Protein AF-A0A966JD89-F1 (afdb_monomer)

Radius of gyration: 27.58 Å; Cα contacts (8 Å, |Δi|>4): 794; chains: 1; bounding box: 68×67×70 Å

Foldseek 3Di:
DPPPDDDAPFDDDPPDPDPVVRHDDDDDDDDDDDDWDKDKFKDKDKDFDWDQDPPDGTDTDIDIDIKIKMWGDPDPFKIKIKIAFDDPVPFDDFDDDDDPDPLFDDDTDDGRPRCPVQVVLQDDPLFLADCVLQPTFRMKMWMFGDDPQKGKIWIWTFHQLCPDPVSHWTKIKIKIKIKGDDPDWKIKMWIWIWIDTVPKIKIKIKIKMWDDDPNFKIKIKMKMKMWIDDPNDIFIWIKIKIWIWGRDDFKIKIKMKIAAAQRGDRSNTGNGDHFKIKIKIWIWGKDADDPPDQWRIKIKIKIKMFMAGRVCVVVVHDTQKIKIKIWIWTAGPPGDIDIDIDMDIDHHDDVVVCPPPDDPDPDDDDDDDD

pLDDT: mean 89.53, std 12.14, range [37.16, 98.81]

Sequence (370 aa):
QRNSYQDTWTRTNRGLASFLVQSGRLEGIRDLRRGLVLDLTPVVTTALPGSATATKGWEYTAKPQYGGDVRWGVTPNLTLNATVNPDFSQVEADVGQIPGDVRFALFFPELRPFFVEGNEQIDTPNQLVYTRRIIQPQAAAKATGKVSRFDLGVLSALDNAKYSANGQDSPLFNIARMRRDLGAQNNIGFTVTDRREGANFNTVLNADGRFLLRNIYTTAYQVATSRSRTAGKSTQGDIWELSFDRAGRSYGFRNSIEGVTPSFESRAGFVPRLDYVQPQFNQRYTYFGKRGQRVEQAMFYLSGQGTWAYNDFFAAESPLETRLSLSSSLQLRGGWGLGFTPSLERFAFQPERYTTYAVETPRSATRLDT

Mean predicted aligned error: 9.54 Å

Solvent-accessible surface area (backbone atoms only — not comparable to full-atom values): 20764 Å² total; per-residue (Å²): 136,83,77,93,74,82,87,70,98,44,85,72,67,88,89,51,98,56,68,75,85,50,53,70,84,87,72,88,87,68,92,79,78,82,72,90,48,71,49,76,47,81,43,79,49,74,45,67,59,67,45,83,43,101,87,74,51,72,49,69,53,78,51,76,45,72,28,30,38,38,39,35,50,79,45,102,45,29,38,38,39,37,33,30,40,66,84,62,87,84,44,81,76,79,79,86,76,80,68,93,53,84,90,45,82,84,89,74,83,78,69,50,65,84,63,48,66,58,36,80,40,49,60,48,82,79,33,54,51,31,72,75,66,55,77,55,41,51,30,35,40,34,40,30,36,50,59,91,72,32,39,31,13,38,40,40,34,37,23,42,20,78,79,30,98,80,48,69,40,48,33,36,38,41,38,39,21,44,31,35,67,58,72,95,72,22,37,43,35,39,35,40,35,36,34,36,36,81,91,29,37,31,36,34,44,35,41,37,35,36,42,62,47,94,89,35,36,38,39,36,42,37,42,33,42,19,43,36,32,53,95,86,46,72,44,59,21,39,38,39,36,43,36,45,33,33,71,45,89,47,46,28,37,46,33,37,37,38,37,26,33,74,50,43,59,54,76,46,20,58,68,78,76,62,36,25,30,37,46,34,42,34,42,39,40,38,49,73,43,61,94,88,43,63,48,45,33,39,36,40,37,41,36,38,39,38,33,22,44,42,65,41,54,80,70,69,52,82,58,37,30,39,40,38,36,40,40,35,38,39,35,30,62,91,80,47,74,50,78,48,68,59,72,48,77,48,81,57,84,67,67,79,84,46,73,86,66,76,82,87,70,81,75,72,96,83,75,91,78,135

Structure (mmCIF, N/CA/C/O backbone):
data_AF-A0A966JD89-F1
#
_entry.id   AF-A0A966JD89-F1
#
loop_
_atom_site.group_PDB
_atom_site.id
_atom_site.type_symbol
_atom_site.label_atom_id
_atom_site.label_alt_id
_atom_site.label_comp_id
_atom_site.label_asym_id
_atom_site.label_entity_id
_atom_site.label_seq_id
_atom_site.pdbx_PDB_ins_code
_atom_site.Cartn_x
_atom_site.Cartn_y
_atom_site.Cartn_z
_atom_site.occupancy
_atom_site.B_iso_or_equiv
_atom_site.auth_seq_id
_atom_site.auth_comp_id
_atom_site.auth_asym_id
_atom_site.auth_atom_id
_atom_site.pdbx_PDB_model_num
ATOM 1 N N . GLN A 1 1 ? -28.114 14.106 -21.655 1.00 41.53 1 GLN A N 1
ATOM 2 C CA . GLN A 1 1 ? -29.152 13.950 -20.610 1.00 41.53 1 GLN A CA 1
ATOM 3 C C . GLN A 1 1 ? -29.122 12.511 -20.111 1.00 41.53 1 GLN A C 1
ATOM 5 O O . GLN A 1 1 ? -29.380 11.614 -20.900 1.00 41.53 1 GLN A O 1
ATOM 10 N N . ARG A 1 2 ? -28.746 12.262 -18.849 1.00 41.88 2 ARG A N 1
ATOM 11 C CA . ARG A 1 2 ? -28.948 10.947 -18.215 1.00 41.88 2 ARG A CA 1
ATOM 12 C C . ARG A 1 2 ? -30.321 10.975 -17.551 1.00 41.88 2 ARG A C 1
ATOM 14 O O . ARG A 1 2 ? -30.467 11.588 -16.500 1.00 41.88 2 ARG A O 1
ATOM 21 N N . ASN A 1 3 ? -31.313 10.348 -18.171 1.00 46.97 3 ASN A N 1
ATOM 22 C CA . ASN A 1 3 ? -32.597 10.115 -17.519 1.00 46.97 3 ASN A CA 1
ATOM 23 C C . ASN A 1 3 ? -32.375 9.001 -16.488 1.00 46.97 3 ASN A C 1
ATOM 25 O O . ASN A 1 3 ? -32.040 7.876 -16.845 1.00 46.97 3 ASN A O 1
ATOM 29 N N . SER A 1 4 ? -32.453 9.343 -15.205 1.00 60.44 4 SER A N 1
ATOM 30 C CA . SER A 1 4 ? -32.125 8.492 -14.058 1.00 60.44 4 SER A CA 1
ATOM 31 C C . SER A 1 4 ? -33.232 7.476 -13.755 1.00 60.44 4 SER A C 1
ATOM 33 O O . SER A 1 4 ? -33.818 7.491 -12.673 1.00 60.44 4 SER A O 1
ATOM 35 N N . TYR A 1 5 ? -33.537 6.617 -14.723 1.00 73.38 5 TYR A N 1
ATOM 36 C CA . TYR A 1 5 ? -34.405 5.457 -14.543 1.00 73.38 5 TYR A CA 1
ATOM 37 C C . TYR A 1 5 ? -33.552 4.193 -14.518 1.00 73.38 5 TYR A C 1
ATOM 39 O O . TYR A 1 5 ? -32.569 4.077 -15.250 1.00 73.38 5 TYR A O 1
ATOM 47 N N . GLN A 1 6 ? -33.903 3.272 -13.627 1.00 72.00 6 GLN A N 1
ATOM 48 C CA . GLN A 1 6 ? -33.207 2.007 -13.462 1.00 72.00 6 GLN A CA 1
ATOM 49 C C . GLN A 1 6 ? -34.260 0.907 -13.408 1.00 72.00 6 GLN A C 1
ATOM 51 O O . GLN A 1 6 ? -35.031 0.829 -12.451 1.00 72.00 6 GLN A O 1
ATOM 56 N N . ASP A 1 7 ? -34.292 0.089 -14.453 1.00 81.81 7 ASP A N 1
ATOM 57 C CA . ASP A 1 7 ? -35.238 -1.010 -14.579 1.00 81.81 7 ASP A CA 1
ATOM 58 C C . ASP A 1 7 ? -34.621 -2.303 -14.048 1.00 81.81 7 ASP A C 1
ATOM 60 O O . ASP A 1 7 ? -33.427 -2.570 -14.202 1.00 81.81 7 ASP A O 1
ATOM 64 N N . THR A 1 8 ? -35.449 -3.116 -13.401 1.00 81.94 8 THR A N 1
ATOM 65 C CA . THR A 1 8 ? -35.059 -4.424 -12.877 1.00 81.94 8 THR A CA 1
ATOM 66 C C . THR A 1 8 ? -36.118 -5.453 -13.238 1.00 81.94 8 THR A C 1
ATOM 68 O O . THR A 1 8 ? -37.316 -5.203 -13.123 1.00 81.94 8 THR A O 1
ATOM 71 N N . TRP A 1 9 ? -35.665 -6.627 -13.671 1.00 85.38 9 TRP A N 1
ATOM 72 C CA . TRP A 1 9 ? -36.524 -7.777 -13.951 1.00 85.38 9 TRP A CA 1
ATOM 73 C C . TRP A 1 9 ? -36.839 -8.586 -12.686 1.00 85.38 9 TRP A C 1
ATOM 75 O O . TRP A 1 9 ? -37.742 -9.421 -12.692 1.00 85.38 9 TRP A O 1
ATOM 85 N N . THR A 1 10 ? -36.119 -8.335 -11.586 1.00 86.50 10 THR A N 1
ATOM 86 C CA . THR A 1 10 ? -36.412 -8.919 -10.276 1.00 86.50 10 THR A CA 1
ATOM 87 C C . THR A 1 10 ? -37.057 -7.910 -9.349 1.00 86.50 10 THR A C 1
ATOM 89 O O . THR A 1 10 ? -36.779 -6.711 -9.390 1.00 86.50 10 THR A O 1
ATOM 92 N N . ARG A 1 11 ? -37.923 -8.406 -8.462 1.00 84.44 11 ARG A N 1
ATOM 93 C CA . ARG A 1 11 ? -38.521 -7.578 -7.419 1.00 84.44 11 ARG A CA 1
ATOM 94 C C . ARG A 1 11 ? -37.417 -7.040 -6.512 1.00 84.44 11 ARG A C 1
ATOM 96 O O . ARG A 1 11 ? -36.683 -7.816 -5.908 1.00 84.44 11 ARG A O 1
ATOM 103 N N . THR A 1 12 ? -37.347 -5.723 -6.364 1.00 83.75 12 THR A N 1
ATOM 104 C CA . THR A 1 12 ? -36.358 -5.075 -5.500 1.00 83.75 12 THR A CA 1
ATOM 105 C C . THR A 1 12 ? -37.030 -4.240 -4.420 1.00 83.75 12 THR A C 1
ATOM 107 O O . THR A 1 12 ? -37.971 -3.490 -4.680 1.00 83.75 12 THR A O 1
ATOM 110 N N . ASN A 1 13 ? -36.539 -4.359 -3.189 1.00 82.81 13 ASN A N 1
ATOM 111 C CA . ASN A 1 13 ? -36.943 -3.532 -2.064 1.00 82.81 13 ASN A CA 1
ATOM 112 C C . ASN A 1 13 ? -36.001 -2.327 -1.940 1.00 82.81 13 ASN A C 1
ATOM 114 O O . ASN A 1 13 ? -34.815 -2.473 -1.636 1.00 82.81 13 ASN A O 1
ATOM 118 N N . ARG A 1 14 ? -36.557 -1.125 -2.124 1.00 78.19 14 ARG A N 1
ATOM 119 C CA . ARG A 1 14 ? -35.832 0.151 -2.011 1.00 78.19 14 ARG A CA 1
ATOM 120 C C . ARG A 1 14 ? -35.384 0.482 -0.579 1.00 78.19 14 ARG A C 1
ATOM 122 O O . ARG A 1 14 ? -34.554 1.364 -0.410 1.00 78.19 14 ARG A O 1
ATOM 129 N N . GLY A 1 15 ? -35.928 -0.196 0.436 1.00 77.00 15 GLY A N 1
ATOM 130 C CA . GLY A 1 15 ? -35.561 -0.019 1.846 1.00 77.00 15 GLY A CA 1
ATOM 131 C C . GLY A 1 15 ? -34.336 -0.823 2.299 1.00 77.00 15 GLY A C 1
ATOM 132 O O . GLY A 1 15 ? -33.911 -0.682 3.443 1.00 77.00 15 GLY A O 1
ATOM 133 N N . LEU A 1 16 ? -33.769 -1.675 1.437 1.00 72.00 16 LEU A N 1
ATOM 134 C CA . LEU A 1 16 ? -32.537 -2.414 1.716 1.00 72.00 16 LEU A CA 1
ATOM 135 C C . LEU A 1 16 ? -31.319 -1.647 1.190 1.00 72.00 16 LEU A C 1
ATOM 137 O O . LEU A 1 16 ? -31.337 -1.106 0.090 1.00 72.00 16 LEU A O 1
ATOM 141 N N . ALA A 1 17 ? -30.232 -1.651 1.965 1.00 72.38 17 ALA A N 1
ATOM 142 C CA . ALA A 1 17 ? -29.032 -0.861 1.677 1.00 72.38 17 ALA A CA 1
ATOM 143 C C . ALA A 1 17 ? -28.242 -1.320 0.435 1.00 72.38 17 ALA A C 1
ATOM 145 O O . ALA A 1 17 ? -27.404 -0.573 -0.061 1.00 72.38 17 ALA A O 1
ATOM 146 N N . SER A 1 18 ? -28.479 -2.537 -0.069 1.00 76.88 18 SER A N 1
ATOM 147 C CA . SER A 1 18 ? -27.778 -3.073 -1.239 1.00 76.88 18 SER A CA 1
ATOM 148 C C . SER A 1 18 ? -28.750 -3.626 -2.275 1.00 76.88 18 SER A C 1
ATOM 150 O O . SER A 1 18 ? -29.519 -4.552 -2.007 1.00 76.88 18 SER A O 1
ATOM 152 N N . PHE A 1 19 ? -28.676 -3.072 -3.484 1.00 76.88 19 PHE A N 1
ATOM 153 C CA . PHE A 1 19 ? -29.370 -3.577 -4.669 1.00 76.88 19 PHE A CA 1
ATOM 154 C C . PHE A 1 19 ? -28.677 -4.823 -5.245 1.00 76.88 19 PHE A C 1
ATOM 156 O O . PHE A 1 19 ? -29.343 -5.714 -5.768 1.00 76.88 19 PHE A O 1
ATOM 163 N N . LEU A 1 20 ? -27.352 -4.941 -5.079 1.00 81.19 20 LEU A N 1
ATOM 164 C CA . LEU A 1 20 ? -26.570 -6.059 -5.617 1.00 81.19 20 LEU A CA 1
ATOM 165 C C . LEU A 1 20 ? -26.980 -7.403 -4.992 1.00 81.19 20 LEU A C 1
ATOM 167 O O . LEU A 1 20 ? -27.117 -8.400 -5.688 1.00 81.19 20 LEU A O 1
ATOM 171 N N . VAL A 1 21 ? -27.264 -7.419 -3.687 1.00 80.44 21 VAL A N 1
ATOM 172 C CA . VAL A 1 21 ? -27.709 -8.635 -2.973 1.00 80.44 21 VAL A CA 1
ATOM 173 C C . VAL A 1 21 ? -29.113 -9.082 -3.411 1.00 80.44 21 VAL A C 1
ATOM 175 O O . VAL A 1 21 ? -29.474 -10.241 -3.250 1.00 80.44 21 VAL A O 1
ATOM 178 N N . GLN A 1 22 ? -29.901 -8.171 -3.987 1.00 85.38 22 GLN A N 1
ATOM 179 C CA . GLN A 1 22 ? -31.262 -8.422 -4.475 1.00 85.38 22 GLN A CA 1
ATOM 180 C C . GLN A 1 22 ? -31.310 -8.689 -5.989 1.00 85.38 22 GLN A C 1
ATOM 182 O O . GLN A 1 22 ? -32.391 -8.769 -6.579 1.00 85.38 22 GLN A O 1
ATOM 187 N N . SER A 1 23 ? -30.145 -8.784 -6.631 1.00 87.25 23 SER A N 1
ATOM 188 C CA . SER A 1 23 ? -30.049 -9.032 -8.066 1.00 87.25 23 SER A CA 1
ATOM 189 C C . SER A 1 23 ? -30.538 -10.440 -8.401 1.00 87.25 23 SER A C 1
ATOM 191 O O . SER A 1 23 ? -30.272 -11.396 -7.674 1.00 87.25 23 SER A O 1
ATOM 193 N N . GLY A 1 24 ? -31.258 -10.573 -9.515 1.00 86.00 24 GLY A N 1
ATOM 194 C CA . GLY A 1 24 ? -31.664 -11.877 -10.027 1.00 86.00 24 GLY A CA 1
ATOM 195 C C . GLY A 1 24 ? -30.481 -12.720 -10.461 1.00 86.00 24 GLY A C 1
ATOM 196 O O . GLY A 1 24 ? -29.533 -12.213 -11.063 1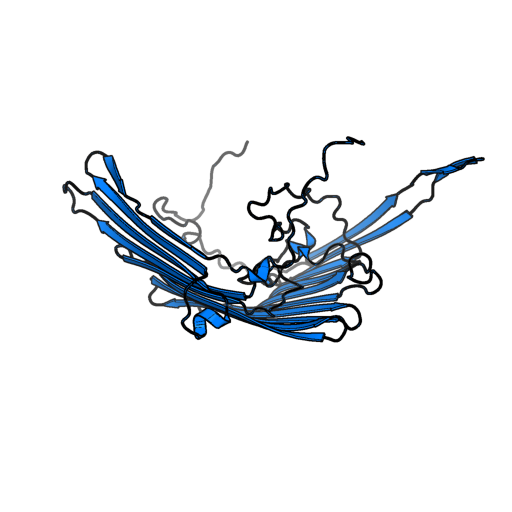.00 86.00 24 GLY A O 1
ATOM 197 N N . ARG A 1 25 ? -30.554 -14.025 -10.202 1.00 85.81 25 ARG A N 1
ATOM 198 C CA . ARG A 1 25 ? -29.587 -14.976 -10.741 1.00 85.81 25 ARG A CA 1
ATOM 199 C C . ARG A 1 25 ? -30.031 -15.388 -12.138 1.00 85.81 25 ARG A C 1
ATOM 201 O O . ARG A 1 25 ? -31.085 -15.992 -12.304 1.00 85.81 25 ARG A O 1
ATOM 208 N N . LEU A 1 26 ? -29.227 -15.042 -13.135 1.00 86.94 26 LEU A N 1
ATOM 209 C CA . LEU A 1 26 ? -29.417 -15.515 -14.498 1.00 86.94 26 LEU A CA 1
ATOM 210 C C . LEU A 1 26 ? -28.780 -16.903 -14.614 1.00 86.94 26 LEU A C 1
ATOM 212 O O . LEU A 1 26 ? -27.559 -17.045 -14.561 1.00 86.94 26 LEU A O 1
ATOM 216 N N . GLU A 1 27 ? -29.618 -17.929 -14.698 1.00 89.06 27 GLU A N 1
ATOM 217 C CA . GLU A 1 27 ? -29.206 -19.328 -14.826 1.00 89.06 27 GLU A CA 1
ATOM 218 C C . GLU A 1 27 ? -29.562 -19.860 -16.220 1.00 89.06 27 GLU A C 1
ATOM 220 O O . GLU A 1 27 ? -30.360 -19.270 -16.943 1.00 89.06 27 GLU A O 1
ATOM 225 N N . GLY A 1 28 ? -28.963 -20.982 -16.621 1.00 87.75 28 GLY A N 1
ATOM 226 C CA . GLY A 1 28 ? -29.314 -21.646 -17.881 1.00 87.75 28 GLY A CA 1
ATOM 227 C C . GLY A 1 28 ? -28.638 -21.088 -19.136 1.00 87.75 28 GLY A C 1
ATOM 228 O O . GLY A 1 28 ? -28.858 -21.637 -20.211 1.00 87.75 28 GLY A O 1
ATOM 229 N N . ILE A 1 29 ? -27.764 -20.081 -19.021 1.00 87.31 29 ILE A N 1
ATOM 230 C CA . ILE A 1 29 ? -26.897 -19.693 -20.139 1.00 87.31 29 ILE A CA 1
ATOM 231 C C . ILE A 1 29 ? -25.847 -20.792 -20.347 1.00 87.31 29 ILE A C 1
ATOM 233 O O . ILE A 1 29 ? -24.996 -21.028 -19.487 1.00 87.31 29 ILE A O 1
ATOM 237 N N . ARG A 1 30 ? -25.929 -21.479 -21.485 1.00 87.19 30 ARG A N 1
ATOM 238 C CA . ARG A 1 30 ? -25.036 -22.571 -21.892 1.00 87.19 30 ARG A CA 1
ATOM 239 C C . ARG A 1 30 ? -24.446 -22.257 -23.264 1.00 87.19 30 ARG A C 1
ATOM 241 O O . ARG A 1 30 ? -24.885 -21.323 -23.926 1.00 87.19 30 ARG A O 1
ATOM 248 N N . ASP A 1 31 ? -23.416 -23.003 -23.651 1.00 87.06 31 ASP A N 1
ATOM 249 C CA . ASP A 1 31 ? -22.799 -22.939 -24.984 1.00 87.06 31 ASP A CA 1
ATOM 250 C C . ASP A 1 31 ? -22.221 -21.571 -25.392 1.00 87.06 31 ASP A C 1
ATOM 252 O O . ASP A 1 31 ? -21.999 -21.300 -26.574 1.00 87.06 31 ASP A O 1
ATOM 256 N N . LEU A 1 32 ? -21.897 -20.715 -24.415 1.00 82.50 32 LEU A N 1
ATOM 257 C CA . LEU A 1 32 ? -21.136 -19.494 -24.664 1.00 82.50 32 LEU A CA 1
ATOM 258 C C . LEU A 1 32 ? -19.736 -19.857 -25.153 1.00 82.50 32 LEU A C 1
ATOM 260 O O . LEU A 1 32 ? -18.891 -20.340 -24.395 1.00 82.50 32 LEU A O 1
ATOM 264 N N . ARG A 1 33 ? -19.473 -19.589 -26.428 1.00 82.44 33 ARG A N 1
ATOM 265 C CA . ARG A 1 33 ? -18.136 -19.718 -26.997 1.00 82.44 33 ARG A CA 1
ATOM 266 C C . ARG A 1 33 ? -17.370 -18.438 -26.734 1.00 82.44 33 ARG A C 1
ATOM 268 O O . ARG A 1 33 ? -17.727 -17.369 -27.222 1.00 82.44 33 ARG A O 1
ATOM 275 N N . ARG A 1 34 ? -16.301 -18.555 -25.958 1.00 79.88 34 ARG A N 1
ATOM 276 C CA . ARG A 1 34 ? -15.377 -17.450 -25.749 1.00 79.88 34 ARG A CA 1
ATOM 277 C C . ARG A 1 34 ? -14.603 -17.177 -27.039 1.00 79.88 34 ARG A C 1
ATOM 279 O O . ARG A 1 34 ? -13.932 -18.069 -27.548 1.00 79.88 34 ARG A O 1
ATOM 286 N N . GLY A 1 35 ? -14.692 -15.946 -27.534 1.00 85.00 35 GLY A N 1
ATOM 287 C CA . GLY A 1 35 ? -13.827 -15.449 -28.602 1.00 85.00 35 GLY A CA 1
ATOM 288 C C . GLY A 1 35 ? -12.423 -15.100 -28.102 1.00 85.00 35 GLY A C 1
ATOM 289 O O . GLY A 1 35 ? -12.167 -15.048 -26.895 1.00 85.00 35 GLY A O 1
ATOM 290 N N . LEU A 1 36 ? -11.513 -14.839 -29.040 1.00 90.38 36 LEU A N 1
ATOM 291 C CA . LEU A 1 36 ? -10.218 -14.233 -28.741 1.00 90.38 36 LEU A CA 1
ATOM 292 C C . LEU A 1 36 ? -10.442 -12.811 -28.206 1.00 90.38 36 LEU A C 1
ATOM 294 O O . LEU A 1 36 ? -11.095 -12.005 -28.862 1.00 90.38 36 LEU A O 1
ATOM 298 N N . VAL A 1 37 ? -9.898 -12.517 -27.025 1.00 94.31 37 VAL A N 1
ATOM 299 C CA . VAL A 1 37 ? -9.864 -11.163 -26.454 1.00 94.31 37 VAL A CA 1
ATOM 300 C C . VAL A 1 37 ? -8.421 -10.687 -26.534 1.00 94.31 37 VAL A C 1
ATOM 302 O O . VAL A 1 37 ? -7.632 -10.996 -25.643 1.00 94.31 37 VAL A O 1
ATOM 305 N N . LEU A 1 38 ? -8.064 -10.034 -27.637 1.00 96.38 38 LEU A N 1
ATOM 306 C CA . LEU A 1 38 ? -6.716 -9.549 -27.914 1.00 96.38 38 LEU A CA 1
ATOM 307 C C . LEU A 1 38 ? -6.802 -8.141 -28.500 1.00 96.38 38 LEU A C 1
ATOM 309 O O . LEU A 1 38 ? -7.340 -7.977 -29.594 1.00 96.38 38 LEU A O 1
ATOM 313 N N . ASP A 1 39 ? -6.217 -7.177 -27.800 1.00 95.44 39 ASP A N 1
ATOM 314 C CA . ASP A 1 39 ? -6.036 -5.812 -28.276 1.00 95.44 39 ASP A CA 1
ATOM 315 C C . ASP A 1 39 ? -4.542 -5.596 -28.561 1.00 95.44 39 ASP A C 1
ATOM 317 O O . ASP A 1 39 ? -3.686 -5.926 -27.735 1.00 95.44 39 ASP A O 1
ATOM 321 N N . LEU A 1 40 ? -4.229 -5.063 -29.742 1.00 95.81 40 LEU A N 1
ATOM 322 C CA . LEU A 1 40 ? -2.878 -4.688 -30.158 1.00 95.81 40 LEU A CA 1
ATOM 323 C C . LEU A 1 40 ? -2.890 -3.211 -30.548 1.00 95.81 40 LEU A C 1
ATOM 325 O O . LEU A 1 40 ? -3.607 -2.824 -31.472 1.00 95.81 40 LEU A O 1
ATOM 329 N N . THR A 1 41 ? -2.065 -2.414 -29.881 1.00 94.44 41 THR A N 1
ATOM 330 C CA . THR A 1 41 ? -2.027 -0.958 -30.040 1.00 94.44 41 THR A CA 1
ATOM 331 C C . THR A 1 41 ? -0.609 -0.522 -30.402 1.00 94.44 41 THR A C 1
ATOM 333 O O . THR A 1 41 ? 0.183 -0.233 -29.508 1.00 94.44 41 THR A O 1
ATOM 336 N N . PRO A 1 42 ? -0.225 -0.512 -31.691 1.00 94.31 42 PRO A N 1
ATOM 337 C CA . PRO A 1 42 ? 1.083 -0.014 -32.107 1.00 94.31 42 PRO A CA 1
ATOM 338 C C . PRO A 1 42 ? 1.138 1.517 -32.020 1.00 94.31 42 PRO A C 1
ATOM 340 O O . PRO A 1 42 ? 0.167 2.200 -32.345 1.00 94.31 42 PRO A O 1
ATOM 343 N N . VAL A 1 43 ? 2.294 2.059 -31.638 1.00 90.62 43 VAL A N 1
ATOM 344 C CA . VAL A 1 43 ? 2.524 3.504 -31.511 1.00 90.62 43 VAL A CA 1
ATOM 345 C C . VAL A 1 43 ? 3.786 3.898 -32.270 1.00 90.62 43 VAL A C 1
ATOM 347 O O . VAL A 1 43 ? 4.843 3.282 -32.129 1.00 90.62 43 VAL A O 1
ATOM 350 N N . VAL A 1 44 ? 3.679 4.955 -33.074 1.00 93.00 44 VAL A N 1
ATOM 351 C CA . VAL A 1 44 ? 4.816 5.588 -33.745 1.00 93.00 44 VAL A CA 1
ATOM 352 C C . VAL A 1 44 ? 4.739 7.084 -33.493 1.00 93.00 44 VAL A C 1
ATOM 354 O O . VAL A 1 44 ? 3.791 7.741 -33.921 1.00 93.00 44 VAL A O 1
ATOM 357 N N . THR A 1 45 ? 5.755 7.622 -32.831 1.00 88.81 45 THR A N 1
ATOM 358 C CA . THR A 1 45 ? 5.866 9.051 -32.527 1.00 88.81 45 THR A CA 1
ATOM 359 C C . THR A 1 45 ? 7.108 9.590 -33.210 1.00 88.81 45 THR A C 1
ATOM 361 O O . THR A 1 45 ? 8.164 8.975 -33.155 1.00 88.81 45 THR A O 1
ATOM 364 N N . THR A 1 46 ? 7.020 10.740 -33.870 1.00 90.44 46 THR A N 1
ATOM 365 C CA . THR A 1 46 ? 8.181 11.369 -34.508 1.00 90.44 46 THR A CA 1
ATOM 366 C C . THR A 1 46 ? 8.289 12.822 -34.082 1.00 90.44 46 THR A C 1
ATOM 368 O O . THR A 1 46 ? 7.290 13.535 -34.020 1.00 90.44 46 THR A O 1
ATOM 371 N N . ALA A 1 47 ? 9.508 13.257 -33.780 1.00 87.69 47 ALA A N 1
ATOM 372 C CA . ALA A 1 47 ? 9.824 14.648 -33.499 1.00 87.69 47 ALA A CA 1
ATOM 373 C C . ALA A 1 47 ? 10.855 15.156 -34.511 1.00 87.69 47 ALA A C 1
ATOM 375 O O . ALA A 1 47 ? 11.782 14.431 -34.878 1.00 87.69 47 ALA A O 1
ATOM 376 N N . LEU A 1 48 ? 10.708 16.418 -34.920 1.00 90.50 48 LEU A N 1
ATOM 377 C CA . LEU A 1 48 ? 11.637 17.147 -35.788 1.00 90.50 48 LEU A CA 1
ATOM 378 C C . LEU A 1 48 ? 12.207 18.359 -35.028 1.00 90.50 48 LEU A C 1
ATOM 380 O O . LEU A 1 48 ? 11.846 19.495 -35.337 1.00 90.50 48 LEU A O 1
ATOM 384 N N . PRO A 1 49 ? 13.040 18.154 -33.987 1.00 84.38 49 PRO A N 1
ATOM 385 C CA . PRO A 1 49 ? 13.719 19.253 -33.313 1.00 84.38 49 PRO A CA 1
ATOM 386 C C . PRO A 1 49 ? 14.584 20.026 -34.311 1.00 84.38 49 PRO A C 1
ATOM 388 O O . PRO A 1 49 ? 15.406 19.437 -35.015 1.00 84.38 49 PRO A O 1
ATOM 391 N N . GLY A 1 50 ? 14.375 21.340 -34.354 1.00 88.06 50 GLY A N 1
ATOM 392 C CA . GLY A 1 50 ? 15.207 22.274 -35.098 1.00 88.06 50 GLY A CA 1
ATOM 393 C C . GLY A 1 50 ? 16.276 22.882 -34.194 1.00 88.06 50 GLY A C 1
ATOM 394 O O . GLY A 1 50 ? 15.958 23.322 -33.089 1.00 88.06 50 GLY A O 1
ATOM 395 N N . SER A 1 51 ? 17.518 22.956 -34.661 1.00 86.81 51 SER A N 1
ATOM 396 C CA . SER A 1 51 ? 18.579 23.758 -34.039 1.00 86.81 51 SER A CA 1
ATOM 397 C C . SER A 1 51 ? 19.100 24.796 -35.023 1.00 86.81 51 SER A C 1
ATOM 399 O O . SER A 1 51 ? 19.346 24.478 -36.184 1.00 86.81 51 SER A O 1
ATOM 401 N N . ALA A 1 52 ? 19.270 26.038 -34.573 1.00 85.06 52 ALA A N 1
ATOM 402 C CA . ALA A 1 52 ? 19.877 27.078 -35.393 1.00 85.06 52 ALA A CA 1
ATOM 403 C C . ALA A 1 52 ? 21.386 26.830 -35.533 1.00 85.06 52 ALA A C 1
ATOM 405 O O . ALA A 1 52 ? 22.092 26.667 -34.537 1.00 85.06 52 ALA A O 1
ATOM 406 N N . THR A 1 53 ? 21.881 26.845 -36.765 1.00 82.31 53 THR A N 1
ATOM 407 C CA . THR A 1 53 ? 23.296 26.658 -37.090 1.00 82.31 53 THR A CA 1
ATOM 408 C C . THR A 1 53 ? 23.875 27.978 -37.588 1.00 82.31 53 THR A C 1
ATOM 410 O O . THR A 1 53 ? 23.262 28.659 -38.411 1.00 82.31 53 THR A O 1
ATOM 413 N N . ALA A 1 54 ? 25.084 28.326 -37.134 1.00 78.56 54 ALA A N 1
ATOM 414 C CA . ALA A 1 54 ? 25.724 29.624 -37.385 1.00 78.56 54 ALA A CA 1
ATOM 415 C C . ALA A 1 54 ? 25.886 29.998 -38.875 1.00 78.56 54 ALA A C 1
ATOM 417 O O . ALA A 1 54 ? 26.077 31.165 -39.197 1.00 78.56 54 ALA A O 1
ATOM 418 N N . THR A 1 55 ? 25.820 29.022 -39.786 1.00 77.56 55 THR A N 1
ATOM 419 C CA . THR A 1 55 ? 26.122 29.198 -41.216 1.00 77.56 55 THR A CA 1
ATOM 420 C C . THR A 1 55 ? 25.047 28.683 -42.178 1.00 77.56 55 THR A C 1
ATOM 422 O O . THR A 1 55 ? 25.161 28.939 -43.374 1.00 77.56 55 THR A O 1
ATOM 425 N N . LYS A 1 56 ? 24.016 27.957 -41.713 1.00 69.31 56 LYS A N 1
ATOM 426 C CA . LYS A 1 56 ? 23.078 27.223 -42.597 1.00 69.31 56 LYS A CA 1
ATOM 427 C C . LYS A 1 56 ? 21.581 27.344 -42.254 1.00 69.31 56 LYS A C 1
ATOM 429 O O . LYS A 1 56 ? 20.775 26.647 -42.861 1.00 69.31 56 LYS A O 1
ATOM 434 N N . GLY A 1 57 ? 21.178 28.231 -41.342 1.00 84.62 57 GLY A N 1
ATOM 435 C CA . GLY A 1 57 ? 19.770 28.351 -40.927 1.00 84.62 57 GLY A CA 1
ATOM 436 C C . GLY A 1 57 ? 19.374 27.297 -39.883 1.00 84.62 57 GLY A C 1
ATOM 437 O O . GLY A 1 57 ? 20.192 26.962 -39.032 1.00 84.62 57 GLY A O 1
ATOM 438 N N . TRP A 1 58 ? 18.130 26.804 -39.912 1.00 86.38 58 TRP A N 1
ATOM 439 C CA . TRP A 1 58 ? 17.639 25.759 -38.997 1.00 86.38 58 TRP A CA 1
ATOM 440 C C . TRP A 1 58 ? 17.934 24.354 -39.541 1.00 86.38 58 TRP A C 1
ATOM 442 O O . TRP A 1 58 ? 17.533 24.022 -40.655 1.00 86.38 58 TRP A O 1
ATOM 452 N N . GLU A 1 59 ? 18.594 23.515 -38.744 1.00 86.88 59 GLU A N 1
ATOM 453 C CA . GLU A 1 59 ? 18.817 22.095 -39.022 1.00 86.88 59 GLU A CA 1
ATOM 454 C C . GLU A 1 59 ? 17.790 21.247 -38.269 1.00 86.88 59 GLU A C 1
ATOM 456 O O . GLU A 1 59 ? 17.667 21.358 -37.050 1.00 86.88 59 GLU A O 1
ATOM 461 N N . TYR A 1 60 ? 17.053 20.399 -38.989 1.00 87.19 60 TYR A N 1
ATOM 462 C CA . TYR A 1 60 ? 16.038 19.516 -38.415 1.00 87.19 60 TYR A CA 1
ATOM 463 C C . TYR A 1 60 ? 16.520 18.068 -38.454 1.00 87.19 60 TYR A C 1
ATOM 465 O O . TYR A 1 60 ? 16.814 17.540 -39.525 1.00 87.19 60 TYR A O 1
ATOM 473 N N . THR A 1 61 ? 16.557 17.400 -37.300 1.00 86.44 61 THR A N 1
ATOM 474 C CA . THR A 1 61 ? 16.889 15.966 -37.218 1.00 86.44 61 THR A CA 1
ATOM 475 C C . THR A 1 61 ? 15.675 15.174 -36.756 1.00 86.44 61 THR A C 1
ATOM 477 O O . THR A 1 61 ? 15.233 15.341 -35.622 1.00 86.44 61 THR A O 1
ATOM 480 N N . ALA A 1 62 ? 15.154 14.282 -37.601 1.00 88.00 62 ALA A N 1
ATOM 481 C CA . ALA A 1 62 ? 14.051 13.401 -37.226 1.00 88.00 62 ALA A CA 1
ATOM 482 C C . ALA A 1 62 ? 14.482 12.384 -36.158 1.00 88.00 62 ALA A C 1
ATOM 484 O O . ALA A 1 62 ? 15.513 11.724 -36.296 1.00 88.00 62 ALA A O 1
ATOM 485 N N . LYS A 1 63 ? 13.668 12.224 -35.112 1.00 87.88 63 LYS A N 1
ATOM 486 C CA . LYS A 1 63 ? 13.848 11.205 -34.066 1.00 87.88 63 LYS A CA 1
ATOM 487 C C . LYS A 1 63 ? 12.574 10.362 -33.935 1.00 87.88 63 LYS A C 1
ATOM 489 O O . LYS A 1 63 ? 11.770 10.637 -33.043 1.00 87.88 63 LYS A O 1
ATOM 494 N N . PRO A 1 64 ? 12.345 9.383 -34.832 1.00 89.25 64 PRO A N 1
ATOM 495 C CA . PRO A 1 64 ? 11.211 8.481 -34.708 1.00 89.25 64 PRO A CA 1
ATOM 496 C C . PRO A 1 64 ? 11.386 7.560 -33.494 1.00 89.25 64 PRO A C 1
ATOM 498 O O . PRO A 1 64 ? 12.479 7.074 -33.203 1.00 89.25 64 PRO A O 1
ATOM 501 N N . GLN A 1 65 ? 10.287 7.322 -32.796 1.00 89.38 65 GLN A N 1
ATOM 502 C CA . GLN A 1 65 ? 10.149 6.445 -31.648 1.00 89.38 65 GLN A CA 1
ATOM 503 C C . GLN A 1 65 ? 9.040 5.444 -31.947 1.00 89.38 65 GLN A C 1
ATOM 505 O O . GLN A 1 65 ? 7.990 5.803 -32.481 1.00 89.38 65 GLN A O 1
ATOM 510 N N . TYR A 1 66 ? 9.288 4.190 -31.589 1.00 93.31 66 TYR A N 1
ATOM 511 C CA . TYR A 1 66 ? 8.355 3.091 -31.781 1.00 93.31 66 TYR A CA 1
ATOM 512 C C . TYR A 1 66 ? 8.011 2.499 -30.426 1.00 93.31 66 TYR A C 1
ATOM 514 O O . TYR A 1 66 ? 8.894 2.309 -29.579 1.00 93.31 66 TYR A O 1
ATOM 522 N N . GLY A 1 67 ? 6.742 2.177 -30.257 1.00 93.69 67 GLY A N 1
ATOM 523 C CA . GLY A 1 67 ? 6.232 1.496 -29.088 1.00 93.69 67 GLY A CA 1
ATOM 524 C C . GLY A 1 67 ? 4.965 0.733 -29.417 1.00 93.69 67 GLY A C 1
ATOM 525 O O . GLY A 1 67 ? 4.532 0.645 -30.571 1.00 93.69 67 GLY A O 1
ATOM 526 N N . GLY A 1 68 ? 4.367 0.170 -28.387 1.00 94.25 68 GLY A N 1
ATOM 527 C CA . GLY A 1 68 ? 3.052 -0.416 -28.501 1.00 94.25 68 GLY A CA 1
ATOM 528 C C . GLY A 1 68 ? 2.689 -1.280 -27.317 1.00 94.25 68 GLY A C 1
ATOM 529 O O . GLY A 1 68 ? 3.545 -1.722 -26.547 1.00 94.25 68 GLY A O 1
ATOM 530 N N . ASP A 1 69 ? 1.396 -1.532 -27.226 1.00 94.62 69 ASP A N 1
ATOM 531 C CA . ASP A 1 69 ? 0.776 -2.273 -26.146 1.00 94.62 69 ASP A CA 1
ATOM 532 C C . ASP A 1 69 ? 0.065 -3.513 -26.685 1.00 94.62 69 ASP A C 1
ATOM 534 O O . ASP A 1 69 ? -0.488 -3.530 -27.788 1.00 94.62 69 ASP A O 1
ATOM 538 N N . VAL A 1 70 ? 0.068 -4.562 -25.876 1.00 96.25 70 VAL A N 1
ATOM 539 C CA . VAL A 1 70 ? -0.680 -5.793 -26.100 1.00 96.25 70 VAL A CA 1
ATOM 540 C C . VAL A 1 70 ? -1.495 -6.072 -24.854 1.00 96.25 70 VAL A C 1
ATOM 542 O O . VAL A 1 70 ? -0.941 -6.152 -23.757 1.00 96.25 70 VAL A O 1
ATOM 545 N N . ARG A 1 71 ? -2.790 -6.308 -25.031 1.00 96.12 71 ARG A N 1
ATOM 546 C CA . ARG A 1 71 ? -3.673 -6.831 -23.991 1.00 96.12 71 ARG A CA 1
ATOM 547 C C . ARG A 1 71 ? -4.290 -8.125 -24.466 1.00 96.12 71 ARG A C 1
ATOM 549 O O . ARG A 1 71 ? -4.984 -8.161 -25.473 1.00 96.12 71 ARG A O 1
ATOM 556 N N . TRP A 1 72 ? -4.082 -9.192 -23.715 1.00 96.81 72 TRP A N 1
ATOM 557 C CA . TRP A 1 72 ? -4.618 -10.506 -24.013 1.00 96.81 72 TRP A CA 1
ATOM 558 C C . TRP A 1 72 ? -5.380 -11.048 -22.811 1.00 96.81 72 TRP A C 1
ATOM 560 O O . TRP A 1 72 ? -4.800 -11.426 -21.792 1.00 96.81 72 TRP A O 1
ATOM 570 N N . GLY A 1 73 ? -6.701 -11.149 -22.936 1.00 95.69 73 GLY A N 1
ATOM 571 C CA . GLY A 1 73 ? -7.486 -11.964 -22.022 1.00 95.69 73 GLY A CA 1
ATOM 572 C C . GLY A 1 73 ? -7.129 -13.427 -22.266 1.00 95.69 73 GLY A C 1
ATOM 573 O O . GLY A 1 73 ? -7.572 -14.015 -23.253 1.00 95.69 73 GLY A O 1
ATOM 574 N N . VAL A 1 74 ? -6.369 -14.057 -21.374 1.00 93.94 74 VAL A N 1
ATOM 575 C CA . VAL A 1 74 ? -6.019 -15.486 -21.473 1.00 93.94 74 VAL A CA 1
ATOM 576 C C . VAL A 1 74 ? -7.176 -16.352 -20.998 1.00 93.94 74 VAL A C 1
ATOM 578 O O . VAL A 1 74 ? -7.516 -17.338 -21.648 1.00 93.94 74 VAL A O 1
ATOM 581 N N . THR A 1 75 ? -7.853 -15.942 -19.924 1.00 92.69 75 THR A N 1
ATOM 582 C CA . THR A 1 75 ? -9.120 -16.530 -19.450 1.00 92.69 75 THR A CA 1
ATOM 583 C C . THR A 1 75 ? -10.121 -15.409 -19.134 1.00 92.69 75 THR A C 1
ATOM 585 O O . THR A 1 75 ? -9.718 -14.248 -19.107 1.00 92.69 75 THR A O 1
ATOM 588 N N . PRO A 1 76 ? -11.415 -15.690 -18.877 1.00 89.00 76 PRO A N 1
ATOM 589 C CA . PRO A 1 76 ? -12.367 -14.654 -18.452 1.00 89.00 76 PRO A CA 1
ATOM 590 C C . PRO A 1 76 ? -11.933 -13.874 -17.205 1.00 89.00 76 PRO A C 1
ATOM 592 O O . PRO A 1 76 ? -12.387 -12.757 -17.000 1.00 89.00 76 PRO A O 1
ATOM 595 N N . ASN A 1 77 ? -11.059 -14.469 -16.389 1.00 92.44 77 ASN A N 1
ATOM 596 C CA . ASN A 1 77 ? -10.594 -13.901 -15.133 1.00 92.44 77 ASN A CA 1
ATOM 597 C C . ASN A 1 77 ? -9.075 -13.693 -15.108 1.00 92.44 77 ASN A C 1
ATOM 599 O O . ASN A 1 77 ? -8.551 -13.469 -14.029 1.00 92.44 77 ASN A O 1
ATOM 603 N N . LEU A 1 78 ? -8.357 -13.822 -16.230 1.00 95.12 78 LEU A N 1
ATOM 604 C CA . LEU A 1 78 ? -6.900 -13.652 -16.286 1.00 95.12 78 LEU A CA 1
ATOM 605 C C . LEU A 1 78 ? -6.523 -12.862 -17.534 1.00 95.12 78 LEU A C 1
ATOM 607 O O . LEU A 1 78 ? -6.784 -13.323 -18.650 1.00 95.12 78 LEU A O 1
ATOM 611 N N . THR A 1 79 ? -5.846 -11.741 -17.327 1.00 96.56 79 THR A N 1
ATOM 612 C CA . THR A 1 79 ? -5.389 -10.842 -18.385 1.00 96.56 79 THR A CA 1
ATOM 613 C C . THR A 1 79 ? -3.872 -10.737 -18.354 1.00 96.56 79 THR A C 1
ATOM 615 O O . THR A 1 79 ? -3.266 -10.595 -17.291 1.00 96.56 79 THR A O 1
ATOM 618 N N . LEU A 1 80 ? -3.260 -10.807 -19.532 1.00 97.19 80 LEU A N 1
ATOM 619 C CA . LEU A 1 80 ? -1.865 -10.466 -19.765 1.00 97.19 80 LEU A CA 1
ATOM 620 C C . LEU A 1 80 ? -1.807 -9.114 -20.470 1.00 97.19 80 LEU A C 1
ATOM 622 O O . LEU A 1 80 ? -2.476 -8.919 -21.478 1.00 97.19 80 LEU A O 1
ATOM 626 N N . ASN A 1 81 ? -0.995 -8.205 -19.955 1.00 97.12 81 ASN A N 1
ATOM 627 C CA . ASN A 1 81 ? -0.709 -6.912 -20.554 1.00 97.12 81 ASN A CA 1
ATOM 628 C C . ASN A 1 81 ? 0.796 -6.813 -20.794 1.00 97.12 81 ASN A C 1
ATOM 630 O O . ASN A 1 81 ? 1.579 -7.150 -19.910 1.00 97.12 81 ASN A O 1
ATOM 634 N N . ALA A 1 82 ? 1.220 -6.346 -21.956 1.00 97.38 82 ALA A N 1
ATOM 635 C CA . ALA A 1 82 ? 2.619 -6.077 -22.253 1.00 97.38 82 ALA A CA 1
ATOM 636 C C . ALA A 1 82 ? 2.740 -4.744 -22.984 1.00 97.38 82 ALA A C 1
ATOM 638 O O . ALA A 1 82 ? 1.838 -4.358 -23.719 1.00 97.38 82 ALA A O 1
ATOM 639 N N . THR A 1 83 ? 3.844 -4.047 -22.774 1.00 96.25 83 THR A N 1
ATOM 640 C CA . THR A 1 83 ? 4.127 -2.764 -23.405 1.00 96.25 83 THR A CA 1
ATOM 641 C C . THR A 1 83 ? 5.608 -2.640 -23.715 1.00 96.25 83 THR A C 1
ATOM 643 O O . THR A 1 83 ? 6.454 -3.148 -22.972 1.00 96.25 83 THR A O 1
ATOM 646 N N . VAL A 1 84 ? 5.922 -1.962 -24.810 1.00 96.31 84 VAL A N 1
ATOM 647 C CA . VAL A 1 84 ? 7.268 -1.526 -25.180 1.00 96.31 84 VAL A CA 1
ATOM 648 C C . VAL A 1 84 ? 7.192 -0.037 -25.479 1.00 96.31 84 VAL A C 1
ATOM 650 O O . VAL A 1 84 ? 6.378 0.374 -26.300 1.00 96.31 84 VAL A O 1
ATOM 653 N N . ASN A 1 85 ? 8.039 0.759 -24.825 1.00 93.31 85 ASN A N 1
ATOM 654 C CA . ASN A 1 85 ? 8.050 2.223 -24.898 1.00 93.31 85 ASN A CA 1
ATOM 655 C C . ASN A 1 85 ? 6.632 2.838 -24.848 1.00 93.31 85 ASN A C 1
ATOM 657 O O . ASN A 1 85 ? 6.231 3.502 -25.808 1.00 93.31 85 ASN A O 1
ATOM 661 N N . PRO A 1 86 ? 5.862 2.609 -23.767 1.00 88.75 86 PRO A N 1
ATOM 662 C CA . PRO A 1 86 ? 4.523 3.171 -23.624 1.00 88.75 86 PRO A CA 1
ATOM 663 C C . PRO A 1 86 ? 4.532 4.696 -23.745 1.00 88.75 86 PRO A C 1
ATOM 665 O O . PRO A 1 86 ? 5.407 5.380 -23.203 1.00 88.75 86 PRO A O 1
ATOM 668 N N . ASP A 1 87 ? 3.510 5.227 -24.410 1.00 81.88 87 ASP A N 1
ATOM 669 C CA . ASP A 1 87 ? 3.272 6.663 -24.487 1.00 81.88 87 ASP A CA 1
ATOM 670 C C . ASP A 1 87 ? 2.466 7.136 -23.267 1.00 81.88 87 ASP A C 1
ATOM 672 O O . ASP A 1 87 ? 1.292 6.806 -23.104 1.00 81.88 87 ASP A O 1
ATOM 676 N N . PHE A 1 88 ? 3.098 7.929 -22.399 1.00 75.81 88 PHE A N 1
ATOM 677 C CA . PHE A 1 88 ? 2.435 8.564 -21.253 1.00 75.81 88 PHE A CA 1
ATOM 678 C C . PHE A 1 88 ? 2.078 10.031 -21.494 1.00 75.81 88 PHE A C 1
ATOM 680 O O . PHE A 1 88 ? 1.630 10.699 -20.565 1.00 75.81 88 PHE A O 1
ATOM 687 N N . SER A 1 89 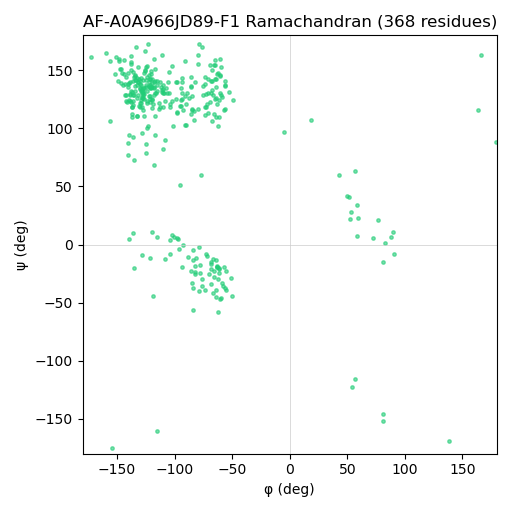? 2.256 10.551 -22.712 1.00 71.12 89 SER A N 1
ATOM 688 C CA . SER A 1 89 ? 1.945 11.952 -23.034 1.00 71.12 89 SER A CA 1
ATOM 689 C C . SER A 1 89 ? 0.459 12.298 -22.887 1.00 71.12 89 SER A C 1
ATOM 691 O O . SER A 1 89 ? 0.107 13.464 -22.744 1.00 71.12 89 SER A O 1
ATOM 693 N N . GLN A 1 90 ? -0.406 11.283 -22.892 1.00 66.75 90 GLN A N 1
ATOM 694 C CA . GLN A 1 90 ? -1.861 11.415 -22.794 1.00 66.75 90 GLN A CA 1
ATOM 695 C C . GLN A 1 90 ? -2.386 11.332 -21.355 1.00 66.75 90 GLN A C 1
ATOM 697 O O . GLN A 1 90 ? -3.594 11.394 -21.131 1.00 66.75 90 GLN A O 1
ATOM 702 N N . VAL A 1 91 ? -1.498 11.144 -20.378 1.00 77.12 91 VAL A N 1
ATOM 703 C CA . VAL A 1 91 ? -1.870 11.043 -18.967 1.00 77.12 91 VAL A CA 1
ATOM 704 C C . VAL A 1 91 ? -1.951 12.445 -18.377 1.00 77.12 91 VAL A C 1
ATOM 706 O O . VAL A 1 91 ? -1.098 13.289 -18.646 1.00 77.12 91 VAL A O 1
ATOM 709 N N . GLU A 1 92 ? -2.994 12.697 -17.586 1.00 73.75 92 GLU A N 1
ATOM 710 C CA . GLU A 1 92 ? -3.162 13.973 -16.894 1.00 73.75 92 GLU A CA 1
ATOM 711 C C . GLU A 1 92 ? -1.933 14.271 -16.026 1.00 73.75 92 GLU A C 1
ATOM 713 O O . GLU A 1 92 ? -1.392 13.384 -15.358 1.00 73.75 92 GLU A O 1
ATOM 718 N N . ALA A 1 93 ? -1.478 15.524 -16.061 1.00 72.31 93 ALA A N 1
ATOM 719 C CA . ALA A 1 93 ? -0.387 15.965 -15.210 1.00 72.31 93 ALA A CA 1
ATOM 720 C C . ALA A 1 93 ? -0.784 15.841 -13.736 1.00 72.31 93 ALA A C 1
ATOM 722 O O . ALA A 1 93 ? -1.941 16.039 -13.363 1.00 72.31 93 ALA A O 1
ATOM 723 N N . ASP A 1 94 ? 0.195 15.553 -12.884 1.00 73.62 94 ASP A N 1
ATOM 724 C CA . ASP A 1 94 ? -0.058 15.475 -11.454 1.00 73.62 94 ASP A CA 1
ATOM 725 C C . ASP A 1 94 ? -0.573 16.805 -10.916 1.00 73.62 94 ASP A C 1
ATOM 727 O O . ASP A 1 94 ? 0.029 17.861 -11.124 1.00 73.62 94 ASP A O 1
ATOM 731 N N . VAL A 1 95 ? -1.673 16.745 -10.166 1.00 69.56 95 VAL A N 1
ATOM 732 C CA . VAL A 1 95 ? -2.139 17.897 -9.399 1.00 69.56 95 VAL A CA 1
ATOM 733 C C . VAL A 1 95 ? -1.062 18.231 -8.372 1.00 69.56 95 VAL A C 1
ATOM 735 O O . VAL A 1 95 ? -0.719 17.395 -7.534 1.00 69.56 95 VAL A O 1
ATOM 738 N N . GLY A 1 96 ? -0.529 19.453 -8.431 1.00 66.50 96 GLY A N 1
ATOM 739 C CA . GLY A 1 96 ? 0.467 19.921 -7.474 1.00 66.50 96 GLY A CA 1
ATOM 740 C C . GLY A 1 96 ? -0.060 19.799 -6.045 1.00 66.50 96 GLY A C 1
ATOM 741 O O . GLY A 1 96 ? -1.048 20.439 -5.687 1.00 66.50 96 GLY A O 1
ATOM 742 N N . GLN A 1 97 ? 0.591 18.973 -5.227 1.00 67.19 97 GLN A N 1
ATOM 743 C CA . GLN A 1 97 ? 0.309 18.907 -3.796 1.00 67.19 97 GLN A CA 1
ATOM 744 C C . GLN A 1 97 ? 1.262 19.850 -3.062 1.00 67.19 97 GLN A C 1
ATOM 746 O O . GLN A 1 97 ? 2.472 19.805 -3.276 1.00 67.19 97 GLN A O 1
ATOM 751 N N . ILE A 1 98 ? 0.721 20.702 -2.191 1.00 66.50 98 ILE A N 1
ATOM 752 C CA . ILE A 1 98 ? 1.523 21.516 -1.273 1.00 66.50 98 ILE A CA 1
ATOM 753 C C . ILE A 1 98 ? 1.851 20.622 -0.069 1.00 66.50 98 ILE A C 1
ATOM 755 O O . ILE A 1 98 ? 0.918 20.215 0.630 1.00 66.50 98 ILE A O 1
ATOM 759 N N . PRO A 1 99 ? 3.128 20.279 0.189 1.00 59.78 99 PRO A N 1
ATOM 760 C CA . PRO A 1 99 ? 3.467 19.435 1.324 1.00 59.78 99 PRO A CA 1
ATOM 761 C C . PRO A 1 99 ? 3.117 20.153 2.629 1.00 59.78 99 PRO A C 1
ATOM 763 O O . PRO A 1 99 ? 3.593 21.259 2.875 1.00 59.78 99 PRO A O 1
ATOM 766 N N . GLY A 1 100 ? 2.325 19.509 3.488 1.00 56.62 100 GLY A N 1
ATOM 767 C CA . GLY A 1 100 ? 2.187 19.938 4.885 1.00 56.62 100 GLY A CA 1
ATOM 768 C C . GLY A 1 100 ? 3.462 19.680 5.700 1.00 56.62 100 GLY A C 1
ATOM 769 O O . GLY A 1 100 ? 3.725 20.379 6.672 1.00 56.62 100 GLY A O 1
ATOM 770 N N . ASP A 1 101 ? 4.271 18.702 5.274 1.00 58.09 101 ASP A N 1
ATOM 771 C CA . ASP A 1 101 ? 5.589 18.381 5.820 1.00 58.09 101 ASP A CA 1
ATOM 772 C C . ASP A 1 101 ? 6.560 18.113 4.663 1.00 58.09 101 ASP A C 1
ATOM 774 O O . ASP A 1 101 ? 6.420 17.137 3.928 1.00 58.09 101 ASP A O 1
ATOM 778 N N . VAL A 1 102 ? 7.543 18.996 4.490 1.00 62.75 102 VAL A N 1
ATOM 779 C CA . VAL A 1 102 ? 8.532 18.926 3.400 1.00 62.75 102 VAL A CA 1
ATOM 780 C C . VAL A 1 102 ? 9.562 17.804 3.576 1.00 62.75 102 VAL A C 1
ATOM 782 O O . VAL A 1 102 ? 10.348 17.550 2.667 1.00 62.75 102 VAL A O 1
ATOM 785 N N . ARG A 1 103 ? 9.583 17.123 4.731 1.00 63.28 103 ARG A N 1
ATOM 786 C CA . ARG A 1 103 ? 10.530 16.027 5.011 1.00 63.28 103 ARG A CA 1
ATOM 787 C C . ARG A 1 103 ? 10.141 14.718 4.333 1.00 63.28 103 ARG A C 1
ATOM 789 O O . ARG A 1 103 ? 10.976 13.823 4.221 1.00 63.28 103 ARG A O 1
ATOM 796 N N . PHE A 1 104 ? 8.888 14.595 3.903 1.00 69.62 104 PHE A N 1
ATOM 797 C CA . PHE A 1 104 ? 8.372 13.390 3.275 1.00 69.62 104 PHE A CA 1
ATOM 798 C C . PHE A 1 104 ? 8.052 13.650 1.811 1.00 69.62 104 PHE A C 1
ATOM 800 O O . PHE A 1 104 ? 7.520 14.694 1.439 1.00 69.62 104 PHE A O 1
ATOM 807 N N . ALA A 1 105 ? 8.378 12.670 0.970 1.00 68.12 105 ALA A N 1
ATOM 808 C CA . ALA A 1 105 ? 7.962 12.698 -0.420 1.00 68.12 105 ALA A CA 1
ATOM 809 C C . ALA A 1 105 ? 6.426 12.743 -0.515 1.00 68.12 105 ALA A C 1
ATOM 811 O O . ALA A 1 105 ? 5.718 12.239 0.359 1.00 68.12 105 ALA A O 1
ATOM 812 N N . LEU A 1 106 ? 5.919 13.324 -1.599 1.00 76.31 106 LEU A N 1
ATOM 813 C CA . LEU A 1 106 ? 4.491 13.356 -1.895 1.00 76.31 106 LEU A CA 1
ATOM 814 C C . LEU A 1 106 ? 4.055 12.045 -2.556 1.00 76.31 106 LEU A C 1
ATOM 816 O O . LEU A 1 106 ? 4.755 11.498 -3.413 1.00 76.31 106 LEU A O 1
ATOM 820 N N . PHE A 1 107 ? 2.884 11.555 -2.161 1.00 83.31 107 PHE A N 1
ATOM 821 C CA . PHE A 1 107 ? 2.245 10.408 -2.794 1.00 83.31 107 PHE A CA 1
ATOM 822 C C . PHE A 1 107 ? 1.347 10.879 -3.943 1.00 83.31 107 PHE A C 1
ATOM 824 O O . PHE A 1 107 ? 0.494 11.748 -3.750 1.00 83.31 107 PHE A O 1
ATOM 831 N N . PHE A 1 108 ? 1.485 10.260 -5.116 1.00 84.31 108 PHE A N 1
ATOM 832 C CA . PHE A 1 108 ? 0.656 10.538 -6.287 1.00 84.31 108 PHE A CA 1
ATOM 833 C C . PHE A 1 108 ? -0.040 9.257 -6.758 1.00 84.31 108 PHE A C 1
ATOM 835 O O . PHE A 1 108 ? 0.635 8.254 -6.993 1.00 84.31 108 PHE A O 1
ATOM 842 N N . PRO A 1 109 ? -1.373 9.253 -6.936 1.00 86.69 109 PRO A N 1
ATOM 843 C CA . PRO A 1 109 ? -2.076 8.078 -7.446 1.00 86.69 109 PRO A CA 1
ATOM 844 C C . PRO A 1 109 ? -1.574 7.714 -8.848 1.00 86.69 109 PRO A C 1
ATOM 846 O O . PRO A 1 109 ? -1.219 8.588 -9.631 1.00 86.69 109 PRO A O 1
ATOM 849 N N . GLU A 1 110 ? -1.518 6.431 -9.192 1.00 91.56 110 GLU A N 1
ATOM 850 C CA . GLU A 1 110 ? -1.151 6.006 -10.547 1.00 91.56 110 GLU A CA 1
ATOM 851 C C . GLU A 1 110 ? -2.271 6.345 -11.540 1.00 91.56 110 GLU A C 1
ATOM 853 O O . GLU A 1 110 ? -3.429 6.013 -11.295 1.00 91.56 110 GLU A O 1
ATOM 858 N N . LEU A 1 111 ? -1.918 6.992 -12.654 1.00 90.44 111 LEU A N 1
ATOM 859 C CA . LEU A 1 111 ? -2.861 7.399 -13.708 1.00 90.44 111 LEU A CA 1
ATOM 860 C C . LEU A 1 111 ? -2.508 6.807 -15.077 1.00 90.44 111 LEU A C 1
ATOM 862 O O . LEU A 1 111 ? -3.312 6.871 -16.006 1.00 90.44 111 LEU A O 1
ATOM 866 N N . ARG A 1 112 ? -1.319 6.211 -15.225 1.00 90.62 112 ARG A N 1
ATOM 867 C CA . ARG A 1 112 ? -0.875 5.636 -16.496 1.00 90.62 112 ARG A CA 1
ATOM 868 C C . ARG A 1 112 ? -1.664 4.351 -16.780 1.00 90.62 112 ARG A C 1
ATOM 870 O O . ARG A 1 112 ? -1.565 3.416 -15.978 1.00 90.62 112 ARG A O 1
ATOM 877 N N . PRO A 1 113 ? -2.398 4.252 -17.909 1.00 88.31 113 PRO A N 1
ATOM 878 C CA . PRO A 1 113 ? -3.342 3.159 -18.165 1.00 88.31 113 PRO A CA 1
ATOM 879 C C . PRO A 1 113 ? -2.765 1.756 -17.948 1.00 88.31 113 PRO A C 1
ATOM 881 O O . PRO A 1 113 ? -3.377 0.940 -17.256 1.00 88.31 113 PRO A O 1
ATOM 884 N N . PHE A 1 114 ? -1.545 1.508 -18.443 1.00 91.38 114 PHE A N 1
ATOM 885 C CA . PHE A 1 114 ? -0.853 0.226 -18.278 1.00 91.38 114 PHE A CA 1
ATOM 886 C C . PHE A 1 114 ? -0.710 -0.193 -16.809 1.00 91.38 114 PHE A C 1
ATOM 888 O O . PHE A 1 114 ? -0.851 -1.371 -16.485 1.00 91.38 114 PHE A O 1
ATOM 895 N N . PHE A 1 115 ? -0.425 0.741 -15.901 1.00 93.19 115 PHE A N 1
ATOM 896 C CA . PHE A 1 115 ? -0.228 0.435 -14.485 1.00 93.19 115 PHE A CA 1
ATOM 897 C C . PHE A 1 115 ? -1.548 0.392 -13.711 1.00 93.19 115 PHE A C 1
ATOM 899 O O . PHE A 1 115 ? -1.678 -0.451 -12.827 1.00 93.19 115 PHE A O 1
ATOM 906 N N . VAL A 1 116 ? -2.536 1.209 -14.094 1.00 91.44 116 VAL A N 1
ATOM 907 C CA . VAL A 1 116 ? -3.868 1.258 -13.464 1.00 91.44 116 VAL A CA 1
ATOM 908 C C . VAL A 1 116 ? -4.639 -0.052 -13.629 1.00 91.44 116 VAL A C 1
ATOM 910 O O . VAL A 1 116 ? -5.226 -0.538 -12.663 1.00 91.44 116 VAL A O 1
ATOM 913 N N . GLU A 1 117 ? -4.651 -0.642 -14.827 1.00 87.75 117 GLU A N 1
ATOM 914 C CA . GLU A 1 117 ? -5.477 -1.827 -15.092 1.00 87.75 117 GLU A CA 1
ATOM 915 C C . GLU A 1 117 ? -5.013 -3.038 -14.274 1.00 87.75 117 GLU A C 1
ATOM 917 O O . GLU A 1 117 ? -3.952 -3.592 -14.537 1.00 87.75 117 GLU A O 1
ATOM 922 N N . GLY A 1 118 ? -5.798 -3.509 -13.311 1.00 87.44 118 GLY A N 1
ATOM 923 C CA . GLY A 1 118 ? -5.414 -4.652 -12.484 1.00 87.44 118 GLY A CA 1
ATOM 924 C C . GLY A 1 118 ? -4.381 -4.322 -11.397 1.00 87.44 118 GLY A C 1
ATOM 925 O O . GLY A 1 118 ? -3.650 -5.198 -10.927 1.00 87.44 118 GLY A O 1
ATOM 926 N N . ASN A 1 119 ? -4.258 -3.047 -11.017 1.00 91.56 119 ASN A N 1
ATOM 927 C CA . ASN A 1 119 ? -3.417 -2.641 -9.890 1.00 91.56 119 ASN A CA 1
ATOM 928 C C . ASN A 1 119 ? -3.911 -3.253 -8.565 1.00 91.56 119 ASN A C 1
ATOM 930 O O . ASN A 1 119 ? -3.126 -3.575 -7.675 1.00 91.56 119 ASN A O 1
ATOM 934 N N . GLU A 1 120 ? -5.215 -3.492 -8.445 1.00 91.56 120 GLU A N 1
ATOM 935 C CA . GLU A 1 120 ? -5.830 -4.076 -7.257 1.00 91.56 120 GLU A CA 1
ATOM 936 C C . GLU A 1 120 ? -5.360 -5.510 -6.954 1.00 91.56 120 GLU A C 1
ATOM 938 O O . GLU A 1 120 ? -5.498 -5.966 -5.817 1.00 91.56 120 GLU A O 1
ATOM 943 N N . GLN A 1 121 ? -4.794 -6.227 -7.935 1.00 94.44 121 GLN A N 1
ATOM 944 C CA . GLN A 1 121 ? -4.210 -7.556 -7.715 1.00 94.44 121 GLN A CA 1
ATOM 945 C C . GLN A 1 121 ? -2.783 -7.514 -7.162 1.00 94.44 121 GLN A C 1
ATOM 947 O O . GLN A 1 121 ? -2.328 -8.516 -6.609 1.00 94.44 121 GLN A O 1
ATOM 952 N N . ILE A 1 122 ? -2.077 -6.386 -7.286 1.00 95.25 122 ILE A N 1
ATOM 953 C CA . ILE A 1 122 ? -0.709 -6.209 -6.770 1.00 95.25 122 ILE A CA 1
ATOM 954 C C . ILE A 1 122 ? -0.634 -5.277 -5.555 1.00 95.25 122 ILE A C 1
ATOM 956 O O . ILE A 1 122 ? 0.385 -5.287 -4.869 1.00 95.25 122 ILE A O 1
ATOM 960 N N . ASP A 1 123 ? -1.701 -4.535 -5.254 1.00 93.31 123 ASP A N 1
ATOM 961 C CA . ASP A 1 123 ? -1.770 -3.616 -4.116 1.00 93.31 123 ASP A CA 1
ATOM 962 C C . ASP A 1 123 ? -1.583 -4.311 -2.755 1.00 93.31 123 ASP A C 1
ATOM 964 O O . ASP A 1 123 ? -2.025 -5.444 -2.526 1.00 93.31 123 ASP A O 1
ATOM 968 N N . THR A 1 124 ? -0.936 -3.609 -1.829 1.00 95.12 124 THR A N 1
ATOM 969 C CA . THR A 1 124 ? -0.548 -4.106 -0.503 1.00 95.12 124 THR A CA 1
ATOM 970 C C . THR A 1 124 ? -0.816 -3.051 0.564 1.00 95.12 124 THR A C 1
ATOM 972 O O . THR A 1 124 ? -0.620 -1.864 0.282 1.00 95.12 124 THR A O 1
ATOM 975 N N . PRO A 1 125 ? -1.117 -3.443 1.816 1.00 93.69 125 PRO A N 1
ATOM 976 C CA . PRO A 1 125 ? -1.089 -2.481 2.909 1.00 93.69 125 PRO A CA 1
ATOM 977 C C . PRO A 1 125 ? 0.327 -1.889 3.073 1.00 93.69 125 PRO A C 1
ATOM 979 O O . PRO A 1 125 ? 1.306 -2.422 2.534 1.00 93.69 125 PRO A O 1
ATOM 982 N N . ASN A 1 126 ? 0.429 -0.724 3.716 1.00 92.88 126 ASN A N 1
ATOM 983 C CA . ASN A 1 126 ? 1.666 0.067 3.817 1.00 92.88 126 ASN A CA 1
ATOM 984 C C . ASN A 1 126 ? 2.371 0.379 2.474 1.00 92.88 126 ASN A C 1
ATOM 986 O O . ASN A 1 126 ? 3.565 0.665 2.451 1.00 92.88 126 ASN A O 1
ATOM 990 N N . GLN A 1 127 ? 1.645 0.335 1.346 1.00 93.69 127 GLN A N 1
ATOM 991 C CA . GLN A 1 127 ? 2.125 0.766 0.022 1.00 93.69 127 GLN A CA 1
ATOM 992 C C . GLN A 1 127 ? 3.476 0.148 -0.388 1.00 93.69 127 GLN A C 1
ATOM 994 O O . GLN A 1 127 ? 4.338 0.809 -0.973 1.00 93.69 127 GLN A O 1
ATOM 999 N N . LEU A 1 128 ? 3.682 -1.144 -0.111 1.00 96.50 128 LEU A N 1
ATOM 1000 C CA . LEU A 1 128 ? 4.902 -1.856 -0.513 1.00 96.50 128 LEU A CA 1
ATOM 1001 C C . LEU A 1 128 ? 5.041 -2.011 -2.037 1.00 96.50 128 LEU A C 1
ATOM 1003 O O . LEU A 1 128 ? 6.129 -2.328 -2.517 1.00 96.50 128 LEU A O 1
ATOM 1007 N N . VAL A 1 129 ? 3.970 -1.737 -2.784 1.00 96.88 129 VAL A N 1
ATOM 1008 C CA . VAL A 1 129 ? 3.946 -1.603 -4.241 1.00 96.88 129 VAL A CA 1
ATOM 1009 C C . VAL A 1 129 ? 3.497 -0.190 -4.610 1.00 96.88 129 VAL A C 1
ATOM 1011 O O . VAL A 1 129 ? 2.400 0.235 -4.265 1.00 96.88 129 VAL A O 1
ATOM 1014 N N . TYR A 1 130 ? 4.346 0.533 -5.338 1.00 95.69 130 TYR A N 1
ATOM 1015 C CA . TYR A 1 130 ? 4.074 1.873 -5.845 1.00 95.69 130 TYR A CA 1
ATOM 1016 C C . TYR A 1 130 ? 4.628 1.995 -7.266 1.00 95.69 130 TYR A C 1
ATOM 1018 O O . TYR A 1 130 ? 5.804 2.291 -7.479 1.00 95.69 130 TYR A O 1
ATOM 1026 N N . THR A 1 131 ? 3.777 1.755 -8.265 1.00 95.00 131 THR A N 1
ATOM 1027 C CA . THR A 1 131 ? 4.169 1.658 -9.686 1.00 95.00 131 THR A CA 1
ATOM 1028 C C . THR A 1 131 ? 4.785 2.935 -10.248 1.00 95.00 131 THR A C 1
ATOM 1030 O O . THR A 1 131 ? 5.553 2.872 -11.204 1.00 95.00 131 THR A O 1
ATOM 1033 N N . ARG A 1 132 ? 4.553 4.087 -9.612 1.00 92.38 132 ARG A N 1
ATOM 1034 C CA . ARG A 1 132 ? 5.236 5.348 -9.930 1.00 92.38 132 ARG A CA 1
ATOM 1035 C C . ARG A 1 132 ? 6.743 5.337 -9.670 1.00 92.38 132 ARG A C 1
ATOM 1037 O O . ARG A 1 132 ? 7.443 6.223 -10.149 1.00 92.38 132 ARG A O 1
ATOM 1044 N N . ARG A 1 133 ? 7.264 4.334 -8.956 1.00 93.56 133 ARG A N 1
ATOM 1045 C CA . ARG A 1 133 ? 8.710 4.062 -8.886 1.00 93.56 133 ARG A CA 1
ATOM 1046 C C . ARG A 1 133 ? 9.297 3.629 -10.228 1.00 93.56 133 ARG A C 1
ATOM 1048 O O . ARG A 1 133 ? 10.498 3.780 -10.411 1.00 93.56 133 ARG A O 1
ATOM 1055 N N . ILE A 1 134 ? 8.468 3.107 -11.130 1.00 94.94 134 ILE A N 1
ATOM 1056 C CA . ILE A 1 134 ? 8.824 2.790 -12.511 1.00 94.94 134 ILE A CA 1
ATOM 1057 C C . ILE A 1 134 ? 8.511 4.045 -13.326 1.00 94.94 134 ILE A C 1
ATOM 1059 O O . ILE A 1 134 ? 7.340 4.337 -13.574 1.00 94.94 134 ILE A O 1
ATOM 1063 N N . ILE A 1 135 ? 9.526 4.822 -13.690 1.00 92.12 135 ILE A N 1
ATOM 1064 C CA . ILE A 1 135 ? 9.350 6.189 -14.194 1.00 92.12 135 ILE A CA 1
ATOM 1065 C C . ILE A 1 135 ? 9.036 6.175 -15.691 1.00 92.12 135 ILE A C 1
ATOM 1067 O O . ILE A 1 135 ? 7.990 6.678 -16.106 1.00 92.12 135 ILE A O 1
ATOM 1071 N N . GLN A 1 136 ? 9.899 5.558 -16.497 1.00 93.19 136 GLN A N 1
ATOM 1072 C CA . GLN A 1 136 ? 9.738 5.458 -17.945 1.00 93.19 136 GLN A CA 1
ATOM 1073 C C . GLN A 1 136 ? 10.177 4.068 -18.432 1.00 93.19 136 GLN A C 1
ATOM 1075 O O . GLN A 1 136 ? 11.276 3.924 -18.985 1.00 93.19 136 GLN A O 1
ATOM 1080 N N . PRO A 1 137 ? 9.328 3.039 -18.239 1.00 95.19 137 PRO A N 1
ATOM 1081 C CA . PRO A 1 137 ? 9.622 1.691 -18.700 1.00 95.19 137 PRO A CA 1
ATOM 1082 C C . PRO A 1 137 ? 9.974 1.678 -20.190 1.00 95.19 137 PRO A C 1
ATOM 1084 O O . PRO A 1 137 ? 9.250 2.230 -21.014 1.00 95.19 137 PRO A O 1
ATOM 1087 N N . GLN A 1 138 ? 11.075 1.016 -20.533 1.00 95.62 138 GLN A N 1
ATOM 1088 C CA . GLN A 1 138 ? 11.393 0.651 -21.914 1.00 95.62 138 GLN A CA 1
ATOM 1089 C C . GLN A 1 138 ? 10.544 -0.542 -22.353 1.00 95.62 138 GLN A C 1
ATOM 1091 O O . GLN A 1 138 ? 10.112 -0.620 -23.499 1.00 95.62 138 GLN A O 1
ATOM 1096 N N . ALA A 1 139 ? 10.282 -1.463 -21.428 1.00 97.00 139 ALA A N 1
ATOM 1097 C CA . ALA A 1 139 ? 9.357 -2.566 -21.614 1.00 97.00 139 ALA A CA 1
ATOM 1098 C C . ALA A 1 139 ? 8.771 -2.990 -20.267 1.00 97.00 139 ALA A C 1
ATOM 1100 O O . ALA A 1 139 ? 9.454 -2.946 -19.240 1.00 97.00 139 ALA A O 1
ATOM 1101 N N . ALA A 1 140 ? 7.518 -3.430 -20.267 1.00 97.75 140 ALA A N 1
ATOM 1102 C CA . ALA A 1 140 ? 6.900 -4.032 -19.098 1.00 97.75 140 ALA A CA 1
ATOM 1103 C C . ALA A 1 140 ? 5.885 -5.102 -19.496 1.00 97.75 140 ALA A C 1
ATOM 1105 O O . ALA A 1 140 ? 5.260 -5.033 -20.551 1.00 97.75 140 ALA A O 1
ATOM 1106 N N . ALA A 1 141 ? 5.711 -6.091 -18.631 1.00 98.06 141 ALA A N 1
ATOM 1107 C CA . ALA A 1 141 ? 4.723 -7.145 -18.772 1.00 98.06 141 ALA A CA 1
ATOM 1108 C C . ALA A 1 141 ? 4.028 -7.378 -17.433 1.00 98.06 141 ALA A C 1
ATOM 1110 O O . ALA A 1 141 ? 4.655 -7.354 -16.374 1.00 98.06 141 ALA A O 1
ATOM 1111 N N . LYS A 1 142 ? 2.723 -7.616 -17.481 1.00 97.38 142 LYS A N 1
ATOM 1112 C CA . LYS A 1 142 ? 1.869 -7.813 -16.321 1.00 97.38 142 LYS A CA 1
ATOM 1113 C C . LYS A 1 142 ? 0.881 -8.945 -16.568 1.00 97.38 142 LYS A C 1
ATOM 1115 O O . LYS A 1 142 ? 0.321 -9.059 -17.651 1.00 97.38 142 LYS A O 1
ATOM 1120 N N . ALA A 1 143 ? 0.647 -9.757 -15.549 1.00 97.88 143 ALA A N 1
ATOM 1121 C CA . ALA A 1 143 ? -0.358 -10.805 -15.524 1.00 97.88 143 ALA A CA 1
ATOM 1122 C C . ALA A 1 143 ? -1.220 -10.619 -14.279 1.00 97.88 143 ALA A C 1
ATOM 1124 O O . ALA A 1 143 ? -0.702 -10.715 -13.167 1.00 97.88 143 ALA A O 1
ATOM 1125 N N . THR A 1 144 ? -2.510 -10.341 -14.444 1.00 97.75 144 THR A N 1
ATOM 1126 C CA . THR A 1 144 ? -3.413 -10.074 -13.317 1.00 97.75 144 THR A CA 1
ATOM 1127 C C . THR A 1 144 ? -4.727 -10.821 -13.461 1.00 97.75 144 THR A C 1
ATOM 1129 O O . THR A 1 144 ? -5.277 -10.965 -14.557 1.00 97.75 144 THR A O 1
ATOM 1132 N N . GLY A 1 145 ? -5.234 -11.309 -12.331 1.00 96.31 145 GLY A N 1
ATOM 1133 C CA . GLY A 1 145 ? -6.574 -11.860 -12.218 1.00 96.31 145 GLY A CA 1
ATOM 1134 C C . GLY A 1 145 ? -6.660 -13.134 -11.380 1.00 96.31 145 GLY A C 1
ATOM 1135 O O . GLY A 1 145 ? -5.723 -13.529 -10.688 1.00 96.31 145 GLY A O 1
ATOM 1136 N N . LYS A 1 146 ? -7.817 -13.796 -11.432 1.00 95.12 146 LYS A N 1
ATOM 1137 C CA . LYS A 1 146 ? -8.114 -14.988 -10.636 1.00 95.12 146 LYS A CA 1
ATOM 1138 C C . LYS A 1 146 ? -7.829 -16.279 -11.396 1.00 95.12 146 LYS A C 1
ATOM 1140 O O . LYS A 1 146 ? -8.429 -16.563 -12.434 1.00 95.12 146 LYS A O 1
ATOM 1145 N N . VAL A 1 147 ? -6.990 -17.121 -10.799 1.00 93.94 147 VAL A N 1
ATOM 1146 C CA . VAL A 1 147 ? -6.709 -18.489 -11.240 1.00 93.94 147 VAL A CA 1
ATOM 1147 C C . VAL A 1 147 ? -7.163 -19.452 -10.147 1.00 93.94 147 VAL A C 1
ATOM 1149 O O . VAL A 1 147 ? -6.583 -19.525 -9.062 1.00 93.94 147 VAL A O 1
ATOM 1152 N N . SER A 1 148 ? -8.223 -20.217 -10.425 1.00 91.44 148 SER A N 1
ATOM 1153 C CA . SER A 1 148 ? -8.878 -21.078 -9.432 1.00 91.44 148 SER A CA 1
ATOM 1154 C C . SER A 1 148 ? -9.332 -20.268 -8.201 1.00 91.44 148 SER A C 1
ATOM 1156 O O . SER A 1 148 ? -10.193 -19.401 -8.313 1.00 91.44 148 SER A O 1
ATOM 1158 N N . ARG A 1 149 ? -8.766 -20.553 -7.025 1.00 91.69 149 ARG A N 1
ATOM 1159 C CA . ARG A 1 149 ? -9.042 -19.901 -5.734 1.00 91.69 149 ARG A CA 1
ATOM 1160 C C . ARG A 1 149 ? -8.040 -18.804 -5.367 1.00 91.69 149 ARG A C 1
ATOM 1162 O O . ARG A 1 149 ? -8.085 -18.308 -4.243 1.00 91.69 149 ARG A O 1
ATOM 1169 N N . PHE A 1 150 ? -7.114 -18.490 -6.267 1.00 95.31 150 PHE A N 1
ATOM 1170 C CA . PHE A 1 150 ? -6.060 -17.513 -6.037 1.00 95.31 150 PHE A CA 1
ATOM 1171 C C . PHE A 1 150 ? -6.282 -16.293 -6.909 1.00 95.31 150 PHE A C 1
ATOM 1173 O O . PHE A 1 150 ? -6.590 -16.405 -8.092 1.00 95.31 150 PHE A O 1
ATOM 1180 N N . ASP A 1 151 ? -6.117 -15.138 -6.296 1.00 96.56 151 ASP A N 1
ATOM 1181 C CA . ASP A 1 151 ? -5.998 -13.859 -6.961 1.00 96.56 151 ASP A CA 1
ATOM 1182 C C . ASP A 1 151 ? -4.504 -13.572 -7.133 1.00 96.56 151 ASP A C 1
ATOM 1184 O O . ASP A 1 151 ? -3.757 -13.596 -6.149 1.00 96.56 151 ASP A O 1
ATOM 1188 N N . LEU A 1 152 ? -4.056 -13.427 -8.375 1.00 97.38 152 LEU A N 1
ATOM 1189 C CA . LEU A 1 152 ? -2.650 -13.335 -8.742 1.00 97.38 152 LEU A CA 1
ATOM 1190 C C . LEU A 1 152 ? -2.393 -12.015 -9.459 1.00 97.38 152 LEU A C 1
ATOM 1192 O O . LEU A 1 152 ? -3.142 -11.622 -10.353 1.00 97.38 152 LEU A O 1
ATOM 1196 N N . GLY A 1 153 ? -1.289 -11.374 -9.106 1.00 98.00 153 GLY A N 1
ATOM 1197 C CA . GLY A 1 153 ? -0.758 -10.222 -9.816 1.00 98.00 153 GLY A CA 1
ATOM 1198 C C . GLY A 1 153 ? 0.747 -10.369 -9.966 1.00 98.00 153 GLY A C 1
ATOM 1199 O O . GLY A 1 153 ? 1.449 -10.528 -8.974 1.00 98.00 153 GLY A O 1
ATOM 1200 N N . VAL A 1 154 ? 1.255 -10.331 -11.190 1.00 98.38 154 VAL A N 1
ATOM 1201 C CA . VAL A 1 154 ? 2.691 -10.344 -11.493 1.00 98.38 154 VAL A CA 1
ATOM 1202 C C . VAL A 1 154 ? 2.982 -9.182 -12.422 1.00 98.38 154 VAL A C 1
ATOM 1204 O O . VAL A 1 154 ? 2.282 -9.023 -13.412 1.00 98.38 154 VAL A O 1
ATOM 1207 N N . LEU A 1 155 ? 4.004 -8.389 -12.130 1.00 98.50 155 LEU A N 1
ATOM 1208 C CA . LEU A 1 155 ? 4.462 -7.270 -12.947 1.00 98.50 155 LEU A CA 1
ATOM 1209 C C . LEU A 1 155 ? 5.987 -7.325 -13.038 1.00 98.50 155 LEU A C 1
ATOM 1211 O O . LEU A 1 155 ? 6.665 -7.395 -12.017 1.00 98.50 155 LEU A O 1
ATOM 1215 N N . SER A 1 156 ? 6.523 -7.265 -14.251 1.00 98.56 156 SER A N 1
ATOM 1216 C CA . SER A 1 156 ? 7.945 -7.069 -14.514 1.00 98.56 156 SER A CA 1
ATOM 1217 C C . SER A 1 156 ? 8.115 -5.856 -15.418 1.00 98.56 156 SER A C 1
ATOM 1219 O O . SER A 1 156 ? 7.393 -5.724 -16.406 1.00 98.56 156 SER A O 1
ATOM 1221 N N . ALA A 1 157 ? 9.023 -4.950 -15.077 1.00 98.25 157 ALA A N 1
ATOM 1222 C CA . ALA A 1 157 ? 9.261 -3.732 -15.840 1.00 98.25 157 ALA A CA 1
ATOM 1223 C C . ALA A 1 157 ? 10.747 -3.377 -15.852 1.00 98.25 157 ALA A C 1
ATOM 1225 O O . ALA A 1 157 ? 11.374 -3.285 -14.796 1.00 98.25 157 ALA A O 1
ATOM 1226 N N . LEU A 1 158 ? 11.289 -3.153 -17.047 1.00 97.94 158 LEU A N 1
ATOM 1227 C CA . LEU A 1 158 ? 12.632 -2.630 -17.259 1.00 97.94 158 LEU A CA 1
ATOM 1228 C C . LEU A 1 158 ? 12.530 -1.125 -17.504 1.00 97.94 158 LEU A C 1
ATOM 1230 O O . LEU A 1 158 ? 11.954 -0.691 -18.502 1.00 97.94 158 LEU A O 1
ATOM 1234 N N . ASP A 1 159 ? 13.056 -0.341 -16.573 1.00 96.50 159 ASP A N 1
ATOM 1235 C CA . ASP A 1 159 ? 13.028 1.117 -16.597 1.00 96.50 159 ASP A CA 1
ATOM 1236 C C . ASP A 1 159 ? 14.261 1.696 -17.298 1.00 96.50 159 ASP A C 1
ATOM 1238 O O . ASP A 1 159 ? 15.302 1.049 -17.413 1.00 96.50 159 ASP A O 1
ATOM 1242 N N . ASN A 1 160 ? 14.152 2.930 -17.779 1.00 95.12 160 ASN A N 1
ATOM 1243 C CA . ASN A 1 160 ? 15.234 3.588 -18.497 1.00 95.12 160 ASN A CA 1
ATOM 1244 C C . ASN A 1 160 ? 16.422 3.895 -17.564 1.00 95.12 160 ASN A C 1
ATOM 1246 O O . ASN A 1 160 ? 16.252 4.529 -16.520 1.00 95.12 160 ASN A O 1
ATOM 1250 N N . ALA A 1 161 ? 17.636 3.525 -17.986 1.00 94.25 161 ALA A N 1
ATOM 1251 C CA . ALA A 1 161 ? 18.885 3.794 -17.267 1.00 94.25 161 ALA A CA 1
ATOM 1252 C C . ALA A 1 161 ? 19.074 5.261 -16.847 1.00 94.25 161 ALA A C 1
ATOM 1254 O O . ALA A 1 161 ? 19.680 5.524 -15.816 1.00 94.25 161 ALA A O 1
ATOM 1255 N N . LYS A 1 162 ? 18.511 6.236 -17.572 1.00 92.56 162 LYS A N 1
ATOM 1256 C CA . LYS A 1 162 ? 18.617 7.660 -17.201 1.00 92.56 162 LYS A CA 1
ATOM 1257 C C . LYS A 1 162 ? 17.968 8.011 -15.853 1.00 92.56 162 LYS A C 1
ATOM 1259 O O . LYS A 1 162 ? 18.249 9.074 -15.312 1.00 92.56 162 LYS A O 1
ATOM 1264 N N . TYR A 1 163 ? 17.082 7.152 -15.343 1.00 86.88 163 TYR A N 1
ATOM 1265 C CA . TYR A 1 163 ? 16.429 7.292 -14.035 1.00 86.88 163 TYR A CA 1
ATOM 1266 C C . TYR A 1 163 ? 17.042 6.391 -12.958 1.00 86.88 163 TYR A C 1
ATOM 1268 O O . TYR A 1 163 ? 16.506 6.256 -11.856 1.00 86.88 163 TYR A O 1
ATOM 1276 N N . SER A 1 164 ? 18.155 5.744 -13.281 1.00 88.12 164 SER A N 1
ATOM 1277 C CA . SER A 1 164 ? 18.936 4.967 -12.339 1.00 88.12 164 SER A CA 1
ATOM 1278 C C . SER A 1 164 ? 19.821 5.892 -11.490 1.00 88.12 164 SER A C 1
ATOM 1280 O O . SER A 1 164 ? 20.049 7.054 -11.833 1.00 88.12 164 SER A O 1
ATOM 1282 N N . ALA A 1 165 ? 20.329 5.397 -10.363 1.00 82.88 165 ALA A N 1
ATOM 1283 C CA . ALA A 1 165 ? 21.189 6.175 -9.476 1.00 82.88 165 ALA A CA 1
ATOM 1284 C C . ALA A 1 165 ? 22.538 6.529 -10.127 1.00 82.88 165 ALA A C 1
ATOM 1286 O O . ALA A 1 165 ? 23.147 7.534 -9.765 1.00 82.88 165 ALA A O 1
ATOM 1287 N N . ASN A 1 166 ? 23.012 5.705 -11.068 1.00 85.56 166 ASN A N 1
ATOM 1288 C CA . ASN A 1 166 ? 24.267 5.926 -11.792 1.00 85.56 166 ASN A CA 1
ATOM 1289 C C . ASN A 1 166 ? 24.080 6.434 -13.233 1.00 85.56 166 ASN A C 1
ATOM 1291 O O . ASN A 1 166 ? 25.067 6.785 -13.877 1.00 85.56 166 ASN A O 1
ATOM 1295 N N . GLY A 1 167 ? 22.848 6.474 -13.743 1.00 88.31 167 GLY A N 1
ATOM 1296 C CA . GLY A 1 167 ? 22.535 6.858 -15.119 1.00 88.31 167 GLY A CA 1
ATOM 1297 C C . GLY A 1 167 ? 22.930 5.825 -16.186 1.00 88.31 167 GLY A C 1
ATOM 1298 O O . GLY A 1 167 ? 22.847 6.137 -17.372 1.00 88.31 167 GLY A O 1
ATOM 1299 N N . GLN A 1 168 ? 23.405 4.637 -15.793 1.00 90.25 168 GLN A N 1
ATOM 1300 C CA . GLN A 1 168 ? 24.012 3.636 -16.687 1.00 90.25 168 GLN A CA 1
ATOM 1301 C C . GLN A 1 168 ? 23.248 2.309 -16.699 1.00 90.25 168 GLN A C 1
ATOM 1303 O O . GLN A 1 168 ? 22.992 1.746 -17.762 1.00 90.25 168 GLN A O 1
ATOM 1308 N N . ASP A 1 169 ? 22.857 1.810 -15.527 1.00 93.25 169 ASP A N 1
ATOM 1309 C CA . ASP A 1 169 ? 22.167 0.527 -15.398 1.00 93.25 169 ASP A CA 1
ATOM 1310 C C . ASP A 1 169 ? 20.649 0.709 -15.467 1.00 93.25 169 ASP A C 1
ATOM 1312 O O . ASP A 1 169 ? 20.080 1.482 -14.704 1.00 93.25 169 ASP A O 1
ATOM 1316 N N . SER A 1 170 ? 19.969 -0.038 -16.337 1.00 95.94 170 SER A N 1
ATOM 1317 C CA . SER A 1 170 ? 18.500 -0.009 -16.429 1.00 95.94 170 SER A CA 1
ATOM 1318 C C . SER A 1 170 ? 17.866 -0.710 -15.217 1.00 95.94 170 SER A C 1
ATOM 1320 O O . SER A 1 170 ? 18.108 -1.909 -15.031 1.00 95.94 170 SER A O 1
ATOM 1322 N N . PRO A 1 171 ? 17.073 -0.017 -14.373 1.00 97.06 171 PRO A N 1
ATOM 1323 C CA . PRO A 1 171 ? 16.450 -0.645 -13.213 1.00 97.06 171 PRO A CA 1
ATOM 1324 C C . PRO A 1 171 ? 15.403 -1.685 -13.627 1.00 97.06 171 PRO A C 1
ATOM 1326 O O . PRO A 1 171 ? 14.482 -1.383 -14.381 1.00 97.06 171 PRO A O 1
ATOM 1329 N N . LEU A 1 172 ? 15.503 -2.899 -13.092 1.00 97.88 172 LEU A N 1
ATOM 1330 C CA . LEU A 1 172 ? 14.510 -3.956 -13.278 1.00 97.88 172 LEU A CA 1
ATOM 1331 C C . LEU A 1 172 ? 13.639 -4.070 -12.028 1.00 97.88 172 LEU A C 1
ATOM 1333 O O . LEU A 1 172 ? 14.155 -4.309 -10.935 1.00 97.88 172 LEU A O 1
ATOM 1337 N N . PHE A 1 173 ? 12.328 -3.948 -12.203 1.00 98.44 173 PHE A N 1
ATOM 1338 C CA . PHE A 1 173 ? 11.326 -4.160 -11.165 1.00 98.44 173 PHE A CA 1
ATOM 1339 C C . PHE A 1 173 ? 10.599 -5.475 -11.414 1.00 98.44 173 PHE A C 1
ATOM 1341 O O . PHE A 1 173 ? 10.105 -5.703 -12.513 1.00 98.44 173 PHE A O 1
ATOM 1348 N N . ASN A 1 174 ? 10.490 -6.311 -10.388 1.00 98.56 174 ASN A N 1
ATOM 1349 C CA . ASN A 1 174 ? 9.657 -7.506 -10.379 1.00 98.56 174 ASN A CA 1
ATOM 1350 C C . ASN A 1 174 ? 8.758 -7.468 -9.146 1.00 98.56 174 ASN A C 1
ATOM 1352 O O . ASN A 1 174 ? 9.227 -7.323 -8.020 1.00 98.56 174 ASN A O 1
ATOM 1356 N N . ILE A 1 175 ? 7.459 -7.599 -9.357 1.00 98.62 175 ILE A N 1
ATOM 1357 C CA . ILE A 1 175 ? 6.441 -7.625 -8.314 1.00 98.62 175 ILE A CA 1
ATOM 1358 C C . ILE A 1 175 ? 5.606 -8.873 -8.548 1.00 98.62 175 ILE A C 1
ATOM 1360 O O . ILE A 1 175 ? 5.164 -9.126 -9.667 1.00 98.62 175 ILE A O 1
ATOM 1364 N N . ALA A 1 176 ? 5.376 -9.649 -7.499 1.00 98.56 176 ALA A N 1
ATOM 1365 C CA . ALA A 1 176 ? 4.435 -10.754 -7.539 1.00 98.56 176 ALA A CA 1
ATOM 1366 C C . ALA A 1 176 ? 3.622 -10.786 -6.250 1.00 98.56 176 ALA A C 1
ATOM 1368 O O . ALA A 1 176 ? 4.176 -10.725 -5.154 1.00 98.56 176 ALA A O 1
ATOM 1369 N N . ARG A 1 177 ? 2.306 -10.907 -6.386 1.00 98.31 177 ARG A N 1
ATOM 1370 C CA . ARG A 1 177 ? 1.353 -11.022 -5.292 1.00 98.31 177 ARG A CA 1
ATOM 1371 C C . ARG A 1 177 ? 0.425 -12.196 -5.539 1.00 98.31 177 ARG A C 1
ATOM 1373 O O . ARG A 1 177 ? -0.059 -12.416 -6.648 1.00 98.31 177 ARG A O 1
ATOM 1380 N N . MET A 1 178 ? 0.174 -12.939 -4.472 1.00 98.25 178 MET A N 1
ATOM 1381 C CA . MET A 1 178 ? -0.809 -14.006 -4.424 1.00 98.25 178 MET A CA 1
ATOM 1382 C C . MET A 1 178 ? -1.701 -13.785 -3.212 1.00 98.25 178 MET A C 1
ATOM 1384 O O . MET A 1 178 ? -1.218 -13.735 -2.082 1.00 98.25 178 MET A O 1
ATOM 1388 N N . ARG A 1 179 ? -3.010 -13.714 -3.436 1.00 97.81 179 ARG A N 1
ATOM 1389 C CA . ARG A 1 179 ? -4.024 -13.635 -2.387 1.00 97.81 179 ARG A CA 1
ATOM 1390 C C . ARG A 1 179 ? -5.001 -14.794 -2.508 1.00 97.81 179 ARG A C 1
ATOM 1392 O O . ARG A 1 179 ? -5.326 -15.249 -3.602 1.00 97.81 179 ARG A O 1
ATOM 1399 N N . ARG A 1 180 ? -5.493 -15.276 -1.374 1.00 96.69 180 ARG A N 1
ATOM 1400 C CA . ARG A 1 180 ? -6.536 -16.298 -1.306 1.00 96.69 180 ARG A CA 1
ATOM 1401 C C . ARG A 1 180 ? -7.662 -15.838 -0.397 1.00 96.69 180 ARG A C 1
ATOM 1403 O O . ARG A 1 180 ? -7.430 -15.537 0.772 1.00 96.69 180 ARG A O 1
ATOM 1410 N N . ASP A 1 181 ? -8.878 -15.879 -0.926 1.00 94.25 181 ASP A N 1
ATOM 1411 C CA . ASP A 1 181 ? -10.095 -15.691 -0.143 1.00 94.25 181 ASP A CA 1
ATOM 1412 C C . ASP A 1 181 ? -10.371 -16.966 0.685 1.00 94.25 181 ASP A C 1
ATOM 1414 O O . ASP A 1 181 ? -10.360 -18.094 0.175 1.00 94.25 181 ASP A O 1
ATOM 1418 N N . LEU A 1 182 ? -10.582 -16.800 1.991 1.00 93.38 182 LEU A N 1
ATOM 1419 C CA . LEU A 1 182 ? -10.866 -17.856 2.965 1.00 93.38 182 LEU A CA 1
ATOM 1420 C C . LEU A 1 182 ? -12.325 -17.731 3.432 1.00 93.38 182 LEU A C 1
ATOM 1422 O O . LEU A 1 182 ? -12.638 -17.152 4.475 1.00 93.38 182 LEU A O 1
ATOM 1426 N N . GLY A 1 183 ? -13.240 -18.268 2.628 1.00 87.75 183 GLY A N 1
ATOM 1427 C CA . GLY A 1 183 ? -14.674 -18.032 2.796 1.00 87.75 183 GLY A CA 1
ATOM 1428 C C . GLY A 1 183 ? -15.084 -16.688 2.193 1.00 87.75 183 GLY A C 1
ATOM 1429 O O . GLY A 1 183 ? -14.472 -16.226 1.238 1.00 87.75 183 GLY A O 1
ATOM 1430 N N . ALA A 1 184 ? -16.139 -16.068 2.723 1.00 82.44 184 ALA A N 1
ATOM 1431 C CA . ALA A 1 184 ? -16.731 -14.882 2.098 1.00 82.44 184 ALA A CA 1
ATOM 1432 C C . ALA A 1 184 ? -16.066 -13.548 2.489 1.00 82.44 184 ALA A C 1
ATOM 1434 O O . ALA A 1 184 ? -16.239 -12.558 1.785 1.00 82.44 184 ALA A O 1
ATOM 1435 N N . GLN A 1 185 ? -15.378 -13.483 3.636 1.00 86.94 185 GLN A N 1
ATOM 1436 C CA . GLN A 1 185 ? -14.973 -12.205 4.250 1.00 86.94 185 GLN A CA 1
ATOM 1437 C C . GLN A 1 185 ? -13.563 -12.210 4.857 1.00 86.94 185 GLN A C 1
ATOM 1439 O O . GLN A 1 185 ? -13.167 -11.214 5.469 1.00 86.94 185 GLN A O 1
ATOM 1444 N N . ASN A 1 186 ? -12.815 -13.305 4.686 1.00 95.25 186 ASN A N 1
ATOM 1445 C CA . ASN A 1 186 ? -11.441 -13.426 5.162 1.00 95.25 186 ASN A CA 1
ATOM 1446 C C . ASN A 1 186 ? -10.493 -13.618 3.987 1.00 95.25 186 ASN A C 1
ATOM 1448 O O . ASN A 1 186 ? -10.876 -14.220 2.984 1.00 95.25 186 ASN A O 1
ATOM 1452 N N . ASN A 1 187 ? -9.252 -13.173 4.129 1.00 96.25 187 ASN A N 1
ATOM 1453 C CA . ASN A 1 187 ? -8.217 -13.405 3.134 1.00 96.25 187 ASN A CA 1
ATOM 1454 C C . ASN A 1 187 ? -6.825 -13.471 3.764 1.00 96.25 187 ASN A C 1
ATOM 1456 O O . ASN A 1 187 ? -6.603 -13.022 4.889 1.00 96.25 187 ASN A O 1
ATOM 1460 N N . ILE A 1 188 ? -5.909 -14.054 2.999 1.00 97.94 188 ILE A N 1
ATOM 1461 C CA . ILE A 1 188 ? -4.468 -14.030 3.248 1.00 97.94 188 ILE A CA 1
ATOM 1462 C C . ILE A 1 188 ? -3.753 -13.680 1.945 1.00 97.94 188 ILE A C 1
ATOM 1464 O O . ILE A 1 188 ? -4.186 -14.104 0.868 1.00 97.94 188 ILE A O 1
ATOM 1468 N N . GLY A 1 189 ? -2.680 -12.911 2.044 1.00 98.12 189 GLY A N 1
ATOM 1469 C CA . GLY A 1 189 ? -1.896 -12.392 0.935 1.00 98.12 189 GLY A CA 1
ATOM 1470 C C . GLY A 1 189 ? -0.404 -12.553 1.182 1.00 98.12 189 GLY A C 1
ATOM 1471 O O . GLY A 1 189 ? 0.069 -12.441 2.310 1.00 98.12 189 GLY A O 1
ATOM 1472 N N . PHE A 1 190 ? 0.331 -12.811 0.108 1.00 98.62 190 PHE A N 1
ATOM 1473 C CA . PHE A 1 190 ? 1.787 -12.803 0.077 1.00 98.62 190 PHE A CA 1
ATOM 1474 C C . PHE A 1 190 ? 2.243 -11.945 -1.093 1.00 98.62 190 PHE A C 1
ATOM 1476 O O . PHE A 1 190 ? 1.721 -12.099 -2.199 1.00 98.62 190 PHE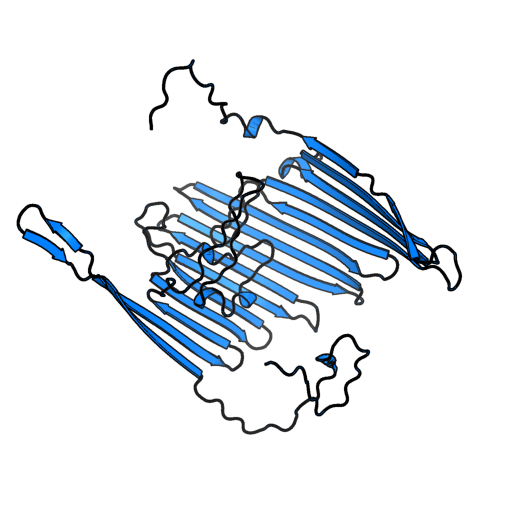 A O 1
ATOM 1483 N N . THR A 1 191 ? 3.217 -11.072 -0.863 1.00 98.81 191 THR A N 1
ATOM 1484 C CA . THR A 1 191 ? 3.825 -10.248 -1.913 1.00 98.81 191 THR A CA 1
ATOM 1485 C C . THR A 1 191 ? 5.337 -10.347 -1.844 1.00 98.81 191 THR A C 1
ATOM 1487 O O . THR A 1 191 ? 5.917 -10.330 -0.761 1.00 98.81 191 THR A O 1
ATOM 1490 N N . VAL A 1 192 ? 5.973 -10.396 -3.006 1.00 98.75 192 VAL A N 1
ATOM 1491 C CA . VAL A 1 192 ? 7.392 -10.104 -3.179 1.00 98.75 192 VAL A CA 1
ATOM 1492 C C . VAL A 1 192 ? 7.537 -8.902 -4.097 1.00 98.75 192 VAL A C 1
ATOM 1494 O O . VAL A 1 192 ? 6.874 -8.816 -5.133 1.00 98.75 192 VAL A O 1
ATOM 1497 N N . THR A 1 193 ? 8.410 -7.979 -3.721 1.00 98.69 193 THR A N 1
ATOM 1498 C CA . THR A 1 193 ? 8.894 -6.929 -4.614 1.00 98.69 193 THR A CA 1
ATOM 1499 C C . THR A 1 193 ? 10.408 -7.024 -4.704 1.00 98.69 193 THR A C 1
ATOM 1501 O O . THR A 1 193 ? 11.078 -7.329 -3.722 1.00 98.69 193 THR A O 1
ATOM 1504 N N . ASP A 1 194 ? 10.954 -6.824 -5.894 1.00 98.44 194 ASP A N 1
ATOM 1505 C CA . ASP A 1 194 ? 12.383 -6.873 -6.178 1.00 98.44 194 ASP A CA 1
ATOM 1506 C C . ASP A 1 194 ? 12.712 -5.740 -7.150 1.00 98.44 194 ASP A C 1
ATOM 1508 O O . ASP A 1 194 ? 12.105 -5.626 -8.214 1.00 98.44 194 ASP A O 1
ATOM 1512 N N . ARG A 1 195 ? 13.660 -4.883 -6.778 1.00 97.62 195 ARG A N 1
ATOM 1513 C CA . ARG A 1 195 ? 14.250 -3.873 -7.661 1.00 97.62 195 ARG A CA 1
ATOM 1514 C C . ARG A 1 195 ? 15.740 -4.141 -7.771 1.00 97.62 195 ARG A C 1
ATOM 1516 O O . ARG A 1 195 ? 16.423 -4.138 -6.747 1.00 97.62 195 ARG A O 1
ATOM 1523 N N . ARG A 1 196 ? 16.263 -4.289 -8.988 1.00 96.62 196 ARG A N 1
ATOM 1524 C CA . ARG A 1 196 ? 17.695 -4.508 -9.265 1.00 96.62 196 ARG A CA 1
ATOM 1525 C C . ARG A 1 196 ? 18.246 -3.467 -10.219 1.00 96.62 196 ARG A C 1
ATOM 1527 O O . ARG A 1 196 ? 17.554 -3.034 -11.130 1.00 96.62 196 ARG A O 1
ATOM 1534 N N . GLU A 1 197 ? 19.493 -3.081 -10.000 1.00 94.38 197 GLU A N 1
ATOM 1535 C CA . GLU A 1 197 ? 20.212 -2.099 -10.810 1.00 94.38 197 GLU A CA 1
ATOM 1536 C C . GLU A 1 197 ? 21.716 -2.346 -10.650 1.00 94.38 197 GLU A C 1
ATOM 1538 O O . GLU A 1 197 ? 22.279 -2.095 -9.579 1.00 94.38 197 GLU A O 1
ATOM 1543 N N . GLY A 1 198 ? 22.358 -2.907 -11.678 1.00 92.19 198 GLY A N 1
ATOM 1544 C CA . GLY A 1 198 ? 23.750 -3.348 -11.593 1.00 92.19 198 GLY A CA 1
ATOM 1545 C C . GLY A 1 198 ? 23.966 -4.300 -10.407 1.00 92.19 198 GLY A C 1
ATOM 1546 O O . GLY A 1 198 ? 23.298 -5.327 -10.272 1.00 92.19 198 GLY A O 1
ATOM 1547 N N . ALA A 1 199 ? 24.879 -3.942 -9.501 1.00 92.50 199 ALA A N 1
ATOM 1548 C CA . ALA A 1 199 ? 25.119 -4.694 -8.266 1.00 92.50 199 ALA A CA 1
ATOM 1549 C C . ALA A 1 199 ? 24.119 -4.378 -7.132 1.00 92.50 199 ALA A C 1
ATOM 1551 O O . ALA A 1 199 ? 24.092 -5.093 -6.123 1.00 92.50 199 ALA A O 1
ATOM 1552 N N . ASN A 1 200 ? 23.310 -3.329 -7.251 1.00 95.44 200 ASN A N 1
ATOM 1553 C CA . ASN A 1 200 ? 22.384 -2.906 -6.207 1.00 95.44 200 ASN A CA 1
ATOM 1554 C C . ASN A 1 200 ? 21.058 -3.664 -6.310 1.00 95.44 200 ASN A C 1
ATOM 1556 O O . ASN A 1 200 ? 20.563 -3.939 -7.404 1.00 95.44 200 ASN A O 1
ATOM 1560 N N . PHE A 1 201 ? 20.457 -3.972 -5.163 1.00 97.00 201 PHE A N 1
ATOM 1561 C CA . PHE A 1 201 ? 19.121 -4.555 -5.121 1.00 97.00 201 PHE A CA 1
ATOM 1562 C C . PHE A 1 201 ? 18.351 -4.129 -3.873 1.00 97.00 201 PHE A C 1
ATOM 1564 O O . PHE A 1 201 ? 18.945 -3.723 -2.875 1.00 97.00 201 PHE A O 1
ATOM 1571 N N . ASN A 1 202 ? 17.032 -4.248 -3.933 1.00 98.19 202 ASN A N 1
ATOM 1572 C CA . ASN A 1 202 ? 16.136 -4.218 -2.785 1.00 98.19 202 ASN A CA 1
ATOM 1573 C C . ASN A 1 202 ? 15.038 -5.253 -3.021 1.00 98.19 202 ASN A C 1
ATOM 1575 O O . ASN A 1 202 ? 14.353 -5.187 -4.039 1.00 98.19 202 ASN A O 1
ATOM 1579 N N . THR A 1 203 ? 14.899 -6.193 -2.094 1.00 98.62 203 THR A N 1
ATOM 1580 C CA . THR A 1 203 ? 13.865 -7.225 -2.122 1.00 98.62 203 THR A CA 1
ATOM 1581 C C . THR A 1 203 ? 13.030 -7.110 -0.853 1.00 98.62 203 THR A C 1
ATOM 1583 O O . THR A 1 203 ? 13.592 -7.127 0.242 1.00 98.62 203 THR A O 1
ATOM 1586 N N . VAL A 1 204 ? 11.708 -7.022 -0.985 1.00 98.81 204 VAL A N 1
ATOM 1587 C CA . VAL A 1 204 ? 10.761 -7.013 0.136 1.00 98.81 204 VAL A CA 1
ATOM 1588 C C . VAL A 1 204 ? 9.879 -8.250 0.051 1.00 98.81 204 VAL A C 1
ATOM 1590 O O . VAL A 1 204 ? 9.306 -8.535 -0.998 1.00 98.81 204 VAL A O 1
ATOM 1593 N N . LEU A 1 205 ? 9.759 -8.976 1.158 1.00 98.81 205 LEU A N 1
ATOM 1594 C CA . LEU A 1 205 ? 8.818 -10.081 1.327 1.00 98.81 205 LEU A CA 1
ATOM 1595 C C . LEU A 1 205 ? 7.744 -9.653 2.313 1.00 98.81 205 LEU A C 1
ATOM 1597 O O . LEU A 1 205 ? 8.074 -9.179 3.393 1.00 98.81 205 LEU A O 1
ATOM 1601 N N . ASN A 1 206 ? 6.481 -9.842 1.955 1.00 98.81 206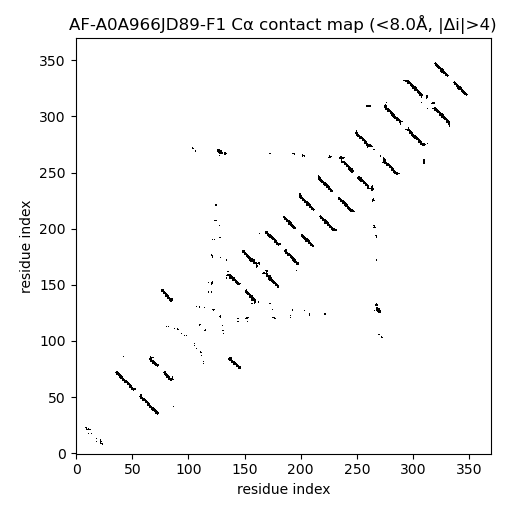 ASN A N 1
ATOM 1602 C CA . ASN A 1 206 ? 5.331 -9.398 2.728 1.00 98.81 206 ASN A CA 1
ATOM 1603 C C . ASN A 1 206 ? 4.303 -10.519 2.880 1.00 98.81 206 ASN A C 1
ATOM 1605 O O . ASN A 1 206 ? 4.005 -11.224 1.912 1.00 98.81 206 ASN A O 1
ATOM 1609 N N . ALA A 1 207 ? 3.717 -10.617 4.067 1.00 98.75 207 ALA A N 1
ATOM 1610 C CA . ALA A 1 207 ? 2.528 -11.402 4.345 1.00 98.75 207 ALA A CA 1
ATOM 1611 C C . ALA A 1 207 ? 1.486 -10.518 5.037 1.00 98.75 207 ALA A C 1
ATOM 1613 O O . ALA A 1 207 ? 1.782 -9.850 6.026 1.00 98.75 207 ALA A O 1
ATOM 1614 N N . ASP A 1 208 ? 0.258 -10.548 4.539 1.00 98.62 208 ASP A N 1
ATOM 1615 C CA . ASP A 1 208 ? -0.864 -9.790 5.084 1.00 98.62 208 ASP A CA 1
ATOM 1616 C C . ASP A 1 208 ? -2.132 -10.637 5.125 1.00 98.62 208 ASP A C 1
ATOM 1618 O O . ASP A 1 208 ? -2.241 -11.676 4.471 1.00 98.62 208 ASP A O 1
ATOM 1622 N N . GLY A 1 209 ? -3.107 -10.210 5.914 1.00 97.88 209 GLY A N 1
ATOM 1623 C CA . GLY A 1 209 ? -4.392 -10.882 5.949 1.00 97.88 209 GLY A CA 1
ATOM 1624 C C . GLY A 1 209 ? -5.422 -10.140 6.771 1.00 97.88 209 GLY A C 1
ATOM 1625 O O . GLY A 1 209 ? -5.103 -9.293 7.606 1.00 97.88 209 GLY A O 1
ATOM 1626 N N . ARG A 1 210 ? -6.682 -10.488 6.532 1.00 97.06 210 ARG A N 1
ATOM 1627 C CA . ARG A 1 210 ? -7.833 -9.935 7.239 1.00 97.06 210 ARG A CA 1
ATOM 1628 C C . ARG A 1 210 ? -8.808 -11.047 7.587 1.00 97.06 210 ARG A C 1
ATOM 1630 O O . ARG A 1 210 ? -9.220 -11.811 6.717 1.00 97.06 210 ARG A O 1
ATOM 1637 N N . PHE A 1 211 ? -9.244 -11.079 8.838 1.00 97.19 211 PHE A N 1
ATOM 1638 C CA . PHE A 1 211 ? -10.204 -12.041 9.363 1.00 97.19 211 PHE A CA 1
ATOM 1639 C C . PHE A 1 211 ? -11.372 -11.328 10.040 1.00 97.19 211 PHE A C 1
ATOM 1641 O O . PHE A 1 211 ? -11.177 -10.415 10.834 1.00 97.19 211 PHE A O 1
ATOM 1648 N N . LEU A 1 212 ? -12.590 -11.767 9.748 1.00 95.38 212 LEU A N 1
ATOM 1649 C CA . LEU A 1 212 ? -13.829 -11.362 10.386 1.00 95.38 212 LEU A CA 1
ATOM 1650 C C . LEU A 1 212 ? -14.367 -12.523 11.229 1.00 95.38 212 LEU A C 1
ATOM 1652 O O . LEU A 1 212 ? -14.736 -13.579 10.715 1.00 95.38 212 LEU A O 1
ATOM 1656 N N . LEU A 1 213 ? -14.467 -12.300 12.534 1.00 91.88 213 LEU A N 1
ATOM 1657 C CA . LEU A 1 213 ? -14.991 -13.240 13.512 1.00 91.88 213 LEU A CA 1
ATOM 1658 C C . LEU A 1 213 ? -16.338 -12.746 14.058 1.00 91.88 213 LEU A C 1
ATOM 1660 O O . LEU A 1 213 ? -16.496 -11.585 14.448 1.00 91.88 213 LEU A O 1
ATOM 1664 N N . ARG A 1 214 ? -17.327 -13.651 14.116 1.00 90.62 214 ARG A N 1
ATOM 1665 C CA . ARG A 1 214 ? -18.681 -13.383 14.650 1.00 90.62 214 ARG A CA 1
ATOM 1666 C C . ARG A 1 214 ? -19.368 -12.162 14.007 1.00 90.62 214 ARG A C 1
ATOM 1668 O O . ARG A 1 214 ? -20.180 -11.509 14.653 1.00 90.62 214 ARG A O 1
ATOM 1675 N N . ASN A 1 215 ? -19.022 -11.835 12.759 1.00 89.75 215 ASN A N 1
ATOM 1676 C CA . ASN A 1 215 ? -19.540 -10.703 11.974 1.00 89.75 215 ASN A CA 1
ATOM 1677 C C . ASN A 1 215 ? -19.333 -9.302 12.581 1.00 89.75 215 ASN A C 1
ATOM 1679 O O . ASN A 1 215 ? -19.862 -8.331 12.046 1.00 89.75 215 ASN A O 1
ATOM 1683 N N . ILE A 1 216 ? -18.578 -9.180 13.678 1.00 94.31 216 ILE A N 1
ATOM 1684 C CA . ILE A 1 216 ? -18.379 -7.902 14.378 1.00 94.31 216 ILE A CA 1
ATOM 1685 C C . ILE A 1 216 ? -16.929 -7.643 14.775 1.00 94.31 216 ILE A C 1
ATOM 1687 O O . ILE A 1 216 ? -16.600 -6.486 15.009 1.00 94.31 216 ILE A O 1
ATOM 1691 N N . TYR A 1 217 ? -16.075 -8.668 14.860 1.00 96.81 217 TYR A N 1
ATOM 1692 C CA . TYR A 1 217 ? -14.660 -8.514 15.197 1.00 96.81 217 TYR A CA 1
ATOM 1693 C C . TYR A 1 217 ? -13.816 -8.657 13.940 1.00 96.81 217 TYR A C 1
ATOM 1695 O O . TYR A 1 217 ? -13.890 -9.697 13.294 1.00 96.81 217 TYR A O 1
ATOM 1703 N N . THR A 1 218 ? -13.034 -7.642 13.586 1.00 97.69 218 THR A N 1
ATOM 1704 C CA . THR A 1 218 ? -12.072 -7.734 12.480 1.00 97.69 218 THR A CA 1
ATOM 1705 C C . THR A 1 218 ? -10.663 -7.727 13.046 1.00 97.69 218 THR A C 1
ATOM 1707 O O . THR A 1 218 ? -10.353 -6.895 13.889 1.00 97.69 218 THR A O 1
ATOM 1710 N N . THR A 1 219 ? -9.817 -8.632 12.577 1.00 98.06 219 THR A N 1
ATOM 1711 C CA . THR A 1 219 ? -8.371 -8.592 12.798 1.00 98.06 219 THR A CA 1
ATOM 1712 C C . THR A 1 219 ? -7.706 -8.467 11.441 1.00 98.06 219 THR A C 1
ATOM 1714 O O . THR A 1 219 ? -8.016 -9.262 10.553 1.00 98.06 219 THR A O 1
ATOM 1717 N N . ALA A 1 220 ? -6.805 -7.509 11.265 1.00 98.19 220 ALA A N 1
ATOM 1718 C CA . ALA A 1 220 ? -5.921 -7.484 10.108 1.00 98.19 220 ALA A CA 1
ATOM 1719 C C . ALA A 1 220 ? -4.470 -7.376 10.560 1.00 98.19 220 ALA A C 1
ATOM 1721 O O . ALA A 1 220 ? -4.180 -6.795 11.603 1.00 98.19 220 ALA A O 1
ATOM 1722 N N . TYR A 1 221 ? -3.573 -7.979 9.794 1.00 98.50 221 TYR A N 1
ATOM 1723 C CA . TYR A 1 221 ? -2.148 -7.946 10.075 1.00 98.50 221 TYR A CA 1
ATOM 1724 C C . TYR A 1 221 ? -1.361 -7.729 8.790 1.00 98.50 221 TYR A C 1
ATOM 1726 O O . TYR A 1 221 ? -1.808 -8.111 7.704 1.00 98.50 221 TYR A O 1
ATOM 1734 N N . GLN A 1 222 ? -0.167 -7.179 8.949 1.00 98.56 222 GLN A N 1
ATOM 1735 C CA . GLN A 1 222 ? 0.8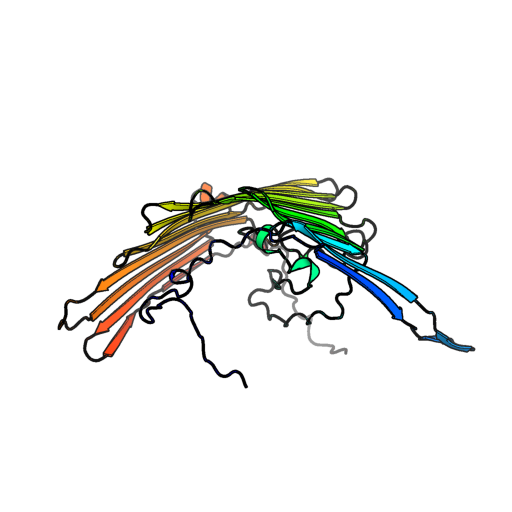66 -7.155 7.934 1.00 98.56 222 GLN A CA 1
ATOM 1736 C C . GLN A 1 222 ? 2.218 -7.386 8.597 1.00 98.56 222 GLN A C 1
ATOM 1738 O O . GLN A 1 222 ? 2.500 -6.830 9.652 1.00 98.56 222 GLN A O 1
ATOM 1743 N N . VAL A 1 223 ? 3.062 -8.196 7.973 1.00 98.69 223 VAL A N 1
ATOM 1744 C CA . VAL A 1 223 ? 4.474 -8.332 8.326 1.00 98.69 223 VAL A CA 1
ATOM 1745 C C . VAL A 1 223 ? 5.279 -8.352 7.040 1.00 98.69 223 VAL A C 1
ATOM 1747 O O . VAL A 1 223 ? 4.976 -9.123 6.126 1.00 98.69 223 VAL A O 1
ATOM 1750 N N . ALA A 1 224 ? 6.302 -7.513 6.948 1.00 98.75 224 ALA A N 1
ATOM 1751 C CA . ALA A 1 224 ? 7.216 -7.541 5.825 1.00 98.75 224 ALA A CA 1
ATOM 1752 C C . ALA A 1 224 ? 8.658 -7.313 6.258 1.00 98.75 224 ALA A C 1
ATOM 1754 O O . ALA A 1 224 ? 8.938 -6.582 7.203 1.00 98.75 224 ALA A O 1
ATOM 1755 N N . THR A 1 225 ? 9.572 -7.939 5.531 1.00 98.69 225 THR A N 1
ATOM 1756 C CA . THR A 1 225 ? 11.012 -7.803 5.721 1.00 98.69 225 THR A CA 1
ATOM 1757 C C . THR A 1 225 ? 11.644 -7.369 4.413 1.00 98.69 225 THR A C 1
ATOM 1759 O O . THR A 1 225 ? 11.230 -7.795 3.331 1.00 98.69 225 THR A O 1
ATOM 1762 N N . SER A 1 226 ? 12.635 -6.499 4.508 1.00 98.56 226 SER A N 1
ATOM 1763 C CA . SER A 1 226 ? 13.384 -5.965 3.381 1.00 98.56 226 SER A CA 1
ATOM 1764 C C . SER A 1 226 ? 14.842 -6.370 3.489 1.00 98.56 226 SER A C 1
ATOM 1766 O O . SER A 1 226 ? 15.428 -6.345 4.569 1.00 98.56 226 SER A O 1
ATOM 1768 N N . ARG A 1 227 ? 15.447 -6.708 2.354 1.00 98.44 227 ARG A N 1
ATOM 1769 C CA . ARG A 1 227 ? 16.892 -6.860 2.217 1.00 98.44 227 ARG A CA 1
ATOM 1770 C C . ARG A 1 227 ? 17.364 -5.995 1.068 1.00 98.44 227 ARG A C 1
ATOM 1772 O O . ARG A 1 227 ? 16.912 -6.166 -0.064 1.00 98.44 227 ARG A O 1
ATOM 1779 N N . SER A 1 228 ? 18.323 -5.129 1.347 1.00 97.62 228 SER A N 1
ATOM 1780 C CA . SER A 1 228 ? 18.905 -4.241 0.350 1.00 97.62 228 SER A CA 1
ATOM 1781 C C . SER A 1 228 ? 20.406 -4.390 0.269 1.00 97.62 228 SER A C 1
ATOM 1783 O O . SER A 1 228 ? 21.070 -4.699 1.257 1.00 97.62 228 SER A O 1
ATOM 1785 N N . ARG A 1 229 ? 20.949 -4.089 -0.909 1.00 96.56 229 ARG A N 1
ATOM 1786 C CA . ARG A 1 229 ? 22.366 -3.815 -1.118 1.00 96.56 229 ARG A CA 1
ATOM 1787 C C . ARG A 1 229 ? 22.521 -2.552 -1.947 1.00 96.56 229 ARG A C 1
ATOM 1789 O O . ARG A 1 229 ? 21.980 -2.467 -3.048 1.00 96.56 229 ARG A O 1
ATOM 1796 N N . THR A 1 230 ? 23.302 -1.609 -1.432 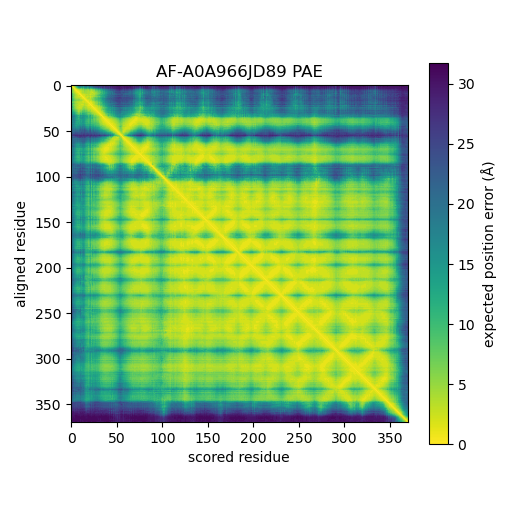1.00 92.94 230 THR A N 1
ATOM 1797 C CA . THR A 1 230 ? 23.599 -0.336 -2.098 1.00 92.94 230 THR A CA 1
ATOM 1798 C C . THR A 1 230 ? 25.063 -0.001 -1.916 1.00 92.94 230 THR A C 1
ATOM 1800 O O . THR A 1 230 ? 25.530 0.048 -0.781 1.00 92.94 230 THR A O 1
ATOM 1803 N N . ALA A 1 231 ? 25.790 0.199 -3.018 1.00 88.19 231 ALA A N 1
ATOM 1804 C CA . ALA A 1 231 ? 27.219 0.527 -2.993 1.00 88.19 231 ALA A CA 1
ATOM 1805 C C . ALA A 1 231 ? 28.035 -0.425 -2.085 1.00 88.19 231 ALA A C 1
ATOM 1807 O O . ALA A 1 231 ? 28.863 -0.004 -1.285 1.00 88.19 231 ALA A O 1
ATOM 1808 N N . GLY A 1 232 ? 27.738 -1.729 -2.152 1.00 89.31 232 GLY A N 1
ATOM 1809 C CA . GLY A 1 232 ? 28.401 -2.768 -1.352 1.00 89.31 232 GLY A CA 1
ATOM 1810 C C . GLY A 1 232 ? 27.892 -2.930 0.088 1.00 89.31 232 GLY A C 1
ATOM 1811 O O . GLY A 1 232 ? 28.123 -3.981 0.685 1.00 89.31 232 GLY A O 1
ATOM 1812 N N . LYS A 1 233 ? 27.136 -1.972 0.638 1.00 94.75 233 LYS A N 1
ATOM 1813 C CA . LYS A 1 233 ? 26.548 -2.076 1.983 1.00 94.75 233 LYS A CA 1
ATOM 1814 C C . LYS A 1 233 ? 25.219 -2.820 1.932 1.00 94.75 233 LYS A C 1
ATOM 1816 O O . LYS A 1 233 ? 24.340 -2.454 1.153 1.00 94.75 233 LYS A O 1
ATOM 1821 N N . SER A 1 234 ? 25.073 -3.849 2.766 1.00 96.50 234 SER A N 1
ATOM 1822 C CA . SER A 1 234 ? 23.804 -4.565 2.929 1.00 96.50 234 SER A CA 1
ATOM 1823 C C . SER A 1 234 ? 23.051 -4.064 4.156 1.00 96.50 234 SER A C 1
ATOM 1825 O O . SER A 1 234 ? 23.661 -3.829 5.198 1.00 96.50 234 SER A O 1
ATOM 1827 N N . THR A 1 235 ? 21.737 -3.921 4.035 1.00 97.31 235 THR A N 1
ATOM 1828 C CA . THR A 1 235 ? 20.835 -3.580 5.140 1.00 97.31 235 THR A CA 1
ATOM 1829 C C . THR A 1 235 ? 19.647 -4.530 5.149 1.00 97.31 235 THR A C 1
ATOM 1831 O O . THR A 1 235 ? 19.270 -5.097 4.120 1.00 97.31 235 THR A O 1
ATOM 1834 N N . GLN A 1 236 ? 19.083 -4.719 6.335 1.00 97.94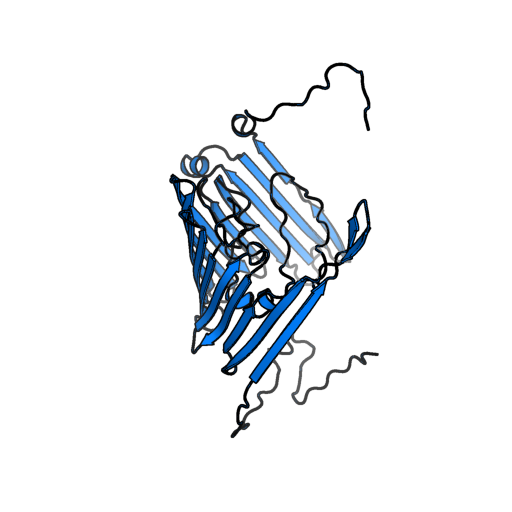 236 GLN A N 1
ATOM 1835 C CA . GLN A 1 236 ? 17.843 -5.445 6.541 1.00 97.94 236 GLN A CA 1
ATOM 1836 C C . GLN A 1 236 ? 16.981 -4.648 7.503 1.00 97.94 236 GLN A C 1
ATOM 1838 O O . GLN A 1 236 ? 17.504 -4.042 8.439 1.00 97.94 236 GLN A O 1
ATOM 1843 N N . GLY A 1 237 ? 15.680 -4.668 7.284 1.00 98.00 237 GLY A N 1
ATOM 1844 C CA . GLY A 1 237 ? 14.728 -4.092 8.212 1.00 98.00 237 GLY A CA 1
ATOM 1845 C C . GLY A 1 237 ? 13.348 -4.667 7.991 1.00 98.00 237 GLY A C 1
ATOM 1846 O O . GLY A 1 237 ? 13.072 -5.245 6.938 1.00 98.00 237 GLY A O 1
ATOM 1847 N N . ASP A 1 238 ? 12.491 -4.458 8.974 1.00 98.31 238 ASP A N 1
ATOM 1848 C CA . ASP A 1 238 ? 11.147 -5.001 9.041 1.00 98.31 238 ASP A CA 1
ATOM 1849 C C . ASP A 1 238 ? 10.106 -3.887 9.205 1.00 98.31 238 ASP A C 1
ATOM 1851 O O . ASP A 1 238 ? 10.395 -2.809 9.743 1.00 98.31 238 ASP A O 1
ATOM 1855 N N . ILE A 1 239 ? 8.897 -4.184 8.741 1.00 98.19 239 ILE A N 1
ATOM 1856 C CA . ILE A 1 239 ? 7.659 -3.465 9.027 1.00 98.19 239 ILE A CA 1
ATOM 1857 C C . ILE A 1 239 ? 6.623 -4.471 9.514 1.00 98.19 239 ILE A C 1
ATOM 1859 O O . ILE A 1 239 ? 6.537 -5.596 9.011 1.00 98.19 239 ILE A O 1
ATOM 1863 N N . TRP A 1 240 ? 5.825 -4.075 10.491 1.00 98.56 240 TRP A N 1
ATOM 1864 C CA . TRP A 1 240 ? 4.724 -4.883 10.985 1.00 98.56 240 TRP A CA 1
ATOM 1865 C C . TRP A 1 240 ? 3.559 -3.999 11.409 1.00 98.56 240 TRP A C 1
ATOM 1867 O O . TRP A 1 240 ? 3.747 -2.884 11.885 1.00 98.56 240 TRP A O 1
ATOM 1877 N N . GLU A 1 241 ? 2.352 -4.521 11.243 1.00 98.38 241 GLU A N 1
ATOM 1878 C CA . GLU A 1 241 ? 1.107 -3.884 11.643 1.00 98.38 241 GLU A CA 1
ATOM 1879 C C . GLU A 1 241 ? 0.145 -4.951 12.163 1.00 98.38 241 GLU A C 1
ATOM 1881 O O . GLU A 1 241 ? 0.006 -6.035 11.587 1.00 98.38 241 GLU A O 1
ATOM 1886 N N . LEU A 1 242 ? -0.552 -4.632 13.248 1.00 98.69 242 LEU A N 1
ATOM 1887 C CA . LEU A 1 242 ? -1.679 -5.400 13.751 1.00 98.69 242 LEU A CA 1
ATOM 1888 C C . LEU A 1 242 ? -2.828 -4.444 14.049 1.00 98.69 242 LEU A C 1
ATOM 1890 O O . LEU A 1 242 ? -2.659 -3.495 14.808 1.00 98.69 242 LEU A O 1
ATOM 1894 N N . SER A 1 243 ? -4.011 -4.742 13.523 1.00 98.25 243 SER A N 1
ATOM 1895 C CA . SER A 1 243 ? -5.256 -4.061 13.864 1.00 98.25 243 SER A CA 1
ATOM 1896 C C . SER A 1 243 ? -6.292 -5.037 14.405 1.00 98.25 243 SER A C 1
ATOM 1898 O O . SER A 1 243 ? -6.413 -6.187 13.967 1.00 98.25 243 SER A O 1
ATOM 1900 N N . PHE A 1 244 ? -7.049 -4.566 15.390 1.00 98.44 244 PHE A N 1
ATOM 1901 C CA . PHE A 1 244 ? -8.170 -5.276 15.973 1.00 98.44 244 PHE A CA 1
ATOM 1902 C C . PHE A 1 244 ? -9.338 -4.317 16.187 1.00 98.44 244 PHE A C 1
ATOM 1904 O O . PHE A 1 244 ? -9.261 -3.352 16.954 1.00 98.44 244 PHE A O 1
ATOM 1911 N N . ASP A 1 245 ? -10.444 -4.615 15.518 1.00 97.56 245 ASP A N 1
ATOM 1912 C CA . ASP A 1 245 ? -11.645 -3.800 15.489 1.00 97.56 245 ASP A CA 1
ATOM 1913 C C . ASP A 1 245 ? -12.850 -4.568 16.021 1.00 97.56 245 ASP A C 1
ATOM 1915 O O . ASP A 1 245 ? -13.014 -5.769 15.792 1.00 97.56 245 ASP A O 1
ATOM 1919 N N . ARG A 1 246 ? -13.778 -3.830 16.630 1.00 97.38 246 ARG A N 1
ATOM 1920 C CA . ARG A 1 246 ? -15.127 -4.294 16.946 1.00 97.38 246 ARG A CA 1
ATOM 1921 C C . ARG A 1 246 ? -16.172 -3.310 16.431 1.00 97.38 246 ARG A C 1
ATOM 1923 O O . ARG A 1 246 ? -16.272 -2.190 16.927 1.00 97.38 246 ARG A O 1
ATOM 1930 N N . ALA A 1 247 ? -17.039 -3.758 15.528 1.00 94.44 247 ALA A N 1
ATOM 1931 C CA . ALA A 1 247 ? -18.125 -2.977 14.931 1.00 94.44 247 ALA A CA 1
ATOM 1932 C C . ALA A 1 247 ? -19.474 -3.176 15.655 1.00 94.44 247 ALA A C 1
ATOM 1934 O O . ALA A 1 247 ? -20.492 -3.503 15.048 1.00 94.44 247 ALA A O 1
ATOM 1935 N N . GLY A 1 248 ? -19.501 -3.020 16.982 1.00 94.25 248 GLY A N 1
ATOM 1936 C CA . GLY A 1 248 ? -20.742 -3.151 17.752 1.00 94.25 248 GLY A CA 1
ATOM 1937 C C . GLY A 1 248 ? -21.626 -1.896 17.699 1.00 94.25 248 GLY A C 1
ATOM 1938 O O . GLY A 1 248 ? -21.151 -0.777 17.502 1.00 94.25 248 GLY A O 1
ATOM 1939 N N . ARG A 1 249 ? -22.937 -2.073 17.920 1.00 92.50 249 ARG A N 1
ATOM 1940 C CA . ARG A 1 249 ? -23.921 -0.972 17.919 1.00 92.50 249 ARG A CA 1
ATOM 1941 C C . ARG A 1 249 ? -23.648 0.059 19.020 1.00 92.50 249 ARG A C 1
ATOM 1943 O O . ARG A 1 249 ? -23.462 1.232 18.715 1.00 92.50 249 ARG A O 1
ATOM 1950 N N . SER A 1 250 ? -23.627 -0.385 20.278 1.00 95.06 250 SER A N 1
ATOM 1951 C CA . SER A 1 250 ? -23.459 0.490 21.452 1.00 95.06 250 SER A CA 1
ATOM 1952 C C . SER A 1 250 ? -22.020 0.626 21.927 1.00 95.06 250 SER A C 1
ATOM 1954 O O . SER A 1 250 ? -21.693 1.561 22.640 1.00 95.06 250 SER A O 1
ATOM 1956 N N . TYR A 1 251 ? -21.148 -0.300 21.550 1.00 97.38 251 TYR A N 1
ATOM 1957 C CA . TYR A 1 251 ? -19.727 -0.205 21.848 1.00 97.38 251 TYR A CA 1
ATOM 1958 C C . TYR A 1 251 ? -18.957 -0.700 20.634 1.00 97.38 251 TYR A C 1
ATOM 1960 O O . TYR A 1 251 ? -19.307 -1.730 20.058 1.00 97.38 251 TYR A O 1
ATOM 1968 N N . GLY A 1 252 ? -17.921 0.012 20.241 1.00 97.81 252 GLY A N 1
ATOM 1969 C CA . GLY A 1 252 ? -17.007 -0.407 19.197 1.00 97.81 252 GLY A CA 1
ATOM 1970 C C . GLY A 1 252 ? -15.622 0.129 19.481 1.00 97.81 252 GLY A C 1
ATOM 1971 O O . GLY A 1 252 ? -15.470 1.106 20.209 1.00 97.81 252 GLY A O 1
ATOM 1972 N N . PHE A 1 253 ? -14.620 -0.514 18.912 1.00 98.25 253 PHE A N 1
ATOM 1973 C CA . PHE A 1 253 ? -13.251 -0.043 19.023 1.00 98.25 253 PHE A CA 1
ATOM 1974 C C . PHE A 1 253 ? -12.487 -0.305 17.736 1.00 98.25 253 PHE A C 1
ATOM 1976 O O . PHE A 1 253 ? -12.872 -1.179 16.959 1.00 98.25 253 PHE A O 1
ATOM 1983 N N . ARG A 1 254 ? -11.410 0.451 17.547 1.00 98.06 254 ARG A N 1
ATOM 1984 C CA . ARG A 1 254 ? -10.361 0.216 16.556 1.00 98.06 254 ARG A CA 1
ATOM 1985 C C . ARG A 1 254 ? -9.033 0.461 17.242 1.00 98.06 254 ARG A C 1
ATOM 1987 O O . ARG A 1 254 ? -8.720 1.606 17.564 1.00 98.06 254 ARG A O 1
ATOM 1994 N N . ASN A 1 255 ? -8.286 -0.604 17.468 1.00 98.44 255 ASN A N 1
ATOM 1995 C CA . ASN A 1 255 ? -6.943 -0.520 18.014 1.00 98.44 255 ASN A CA 1
ATOM 1996 C C . ASN A 1 255 ? -5.970 -1.021 16.961 1.00 98.44 255 ASN A C 1
ATOM 1998 O O . ASN A 1 255 ? -6.240 -2.036 16.319 1.00 98.44 255 ASN A O 1
ATOM 2002 N N . SER A 1 256 ? -4.856 -0.331 16.807 1.00 98.44 256 SER A N 1
ATOM 2003 C CA . SER A 1 256 ? -3.774 -0.751 15.935 1.00 98.44 256 SER A CA 1
ATOM 2004 C C . SER A 1 256 ? -2.434 -0.517 16.604 1.00 98.44 256 SER A C 1
ATOM 2006 O O . SER A 1 256 ? -2.301 0.283 17.530 1.00 98.44 256 SER A O 1
ATOM 2008 N N . ILE A 1 257 ? -1.437 -1.254 16.151 1.00 98.62 257 ILE A N 1
ATOM 2009 C CA . ILE A 1 257 ? -0.044 -0.994 16.457 1.00 98.62 257 ILE A CA 1
ATOM 2010 C C . ILE A 1 257 ? 0.761 -1.294 15.203 1.00 98.62 257 ILE A C 1
ATOM 2012 O O . ILE A 1 257 ? 0.608 -2.360 14.605 1.00 98.62 257 ILE A O 1
ATOM 2016 N N . GLU A 1 258 ? 1.587 -0.339 14.804 1.00 98.06 258 GLU A N 1
ATOM 2017 C CA . GLU A 1 258 ? 2.504 -0.476 13.680 1.00 98.06 258 GLU A CA 1
ATOM 2018 C C . GLU A 1 258 ? 3.931 -0.160 14.115 1.00 98.06 258 GLU A C 1
ATOM 2020 O O . GLU A 1 258 ? 4.152 0.633 15.035 1.00 98.06 258 GLU A O 1
ATOM 2025 N N . GLY A 1 259 ? 4.903 -0.782 13.460 1.00 98.31 259 GLY A N 1
ATOM 2026 C CA . GLY A 1 259 ? 6.313 -0.533 13.700 1.00 98.31 259 GLY A CA 1
ATOM 2027 C C . GLY A 1 259 ? 7.129 -0.663 12.426 1.00 98.31 259 GLY A C 1
ATOM 2028 O O . GLY A 1 259 ? 6.924 -1.586 11.639 1.00 98.31 259 GLY A O 1
ATOM 2029 N N . VAL A 1 260 ? 8.077 0.254 12.248 1.00 98.31 260 VAL A N 1
ATOM 2030 C CA . VAL A 1 260 ? 8.999 0.289 11.109 1.00 98.31 260 VAL A CA 1
ATOM 2031 C C . VAL A 1 260 ? 10.418 0.462 11.625 1.00 98.31 260 VAL A C 1
ATOM 2033 O O . VAL A 1 260 ? 10.745 1.464 12.267 1.00 98.31 260 VAL A O 1
ATOM 2036 N N . THR A 1 261 ? 11.279 -0.507 11.332 1.00 98.25 261 THR A N 1
ATOM 2037 C CA . THR A 1 261 ? 12.693 -0.441 11.726 1.00 98.25 261 THR A CA 1
ATOM 2038 C C . THR A 1 261 ? 13.435 0.701 11.004 1.00 98.25 261 THR A C 1
ATOM 2040 O O . THR A 1 261 ? 13.060 1.073 9.888 1.00 98.25 261 THR A O 1
ATOM 2043 N N . PRO A 1 262 ? 14.529 1.242 11.576 1.00 96.38 262 PRO A N 1
ATOM 2044 C CA . PRO A 1 262 ? 15.307 2.324 10.953 1.00 96.38 262 PRO A CA 1
ATOM 2045 C C . PRO A 1 262 ? 15.942 1.962 9.605 1.00 96.38 262 PRO A C 1
ATOM 2047 O O . PRO A 1 262 ? 16.256 2.837 8.803 1.00 96.38 262 PRO A O 1
ATOM 2050 N N . SER A 1 263 ? 16.177 0.673 9.375 1.00 96.62 263 SER A N 1
ATOM 2051 C CA . SER A 1 263 ? 16.882 0.131 8.213 1.00 96.62 263 SER A CA 1
ATOM 2052 C C . SER A 1 263 ? 15.956 -0.511 7.179 1.00 96.62 263 SER A C 1
ATOM 2054 O O . SER A 1 263 ? 16.456 -1.074 6.200 1.00 96.62 263 SER A O 1
ATOM 2056 N N . PHE A 1 264 ? 14.635 -0.446 7.386 1.00 97.56 264 PHE A N 1
ATOM 2057 C CA . PHE A 1 264 ? 13.664 -0.930 6.412 1.00 97.56 264 PHE A CA 1
ATOM 2058 C C . PHE A 1 264 ? 13.744 -0.102 5.129 1.00 97.56 264 PHE A C 1
ATOM 2060 O O . PHE A 1 264 ? 13.799 1.126 5.163 1.00 97.56 264 PHE A O 1
ATOM 2067 N N . GLU A 1 265 ? 13.719 -0.773 3.983 1.00 95.94 265 GLU A N 1
ATOM 2068 C CA . GLU A 1 265 ? 13.743 -0.109 2.687 1.00 95.94 265 GLU A CA 1
ATOM 2069 C C . GLU A 1 265 ? 12.768 -0.780 1.716 1.00 95.94 265 GLU A C 1
ATOM 2071 O O . GLU A 1 265 ? 12.807 -1.991 1.510 1.00 95.94 265 GLU A O 1
ATOM 2076 N N . SER A 1 266 ? 11.919 0.019 1.067 1.00 96.00 266 SER A N 1
ATOM 2077 C CA . SER A 1 266 ? 11.031 -0.435 -0.007 1.00 96.00 266 SER A CA 1
ATOM 2078 C C . SER A 1 266 ? 11.202 0.457 -1.234 1.00 96.00 266 SER A C 1
ATOM 2080 O O . SER A 1 266 ? 10.617 1.537 -1.332 1.00 96.00 266 SER A O 1
ATOM 2082 N N . ARG A 1 267 ? 12.039 0.020 -2.182 1.00 94.88 267 ARG A N 1
ATOM 2083 C CA . ARG A 1 267 ? 12.347 0.776 -3.411 1.00 94.88 267 ARG A CA 1
ATOM 2084 C C . ARG A 1 267 ? 11.304 0.613 -4.506 1.00 94.88 267 ARG A C 1
ATOM 2086 O O . ARG A 1 267 ? 11.218 1.465 -5.384 1.00 94.88 267 ARG A O 1
ATOM 2093 N N . ALA A 1 268 ? 10.548 -0.480 -4.468 1.00 95.88 268 ALA A N 1
ATOM 2094 C CA . ALA A 1 268 ? 9.393 -0.696 -5.334 1.00 95.88 268 ALA A CA 1
ATOM 2095 C C . ALA A 1 268 ? 8.094 -0.125 -4.735 1.00 95.88 268 ALA A C 1
ATOM 2097 O O . ALA A 1 268 ? 7.092 -0.054 -5.440 1.00 95.88 268 ALA A O 1
ATOM 2098 N N . GLY A 1 269 ? 8.113 0.282 -3.462 1.00 95.38 269 GLY A N 1
ATOM 2099 C CA . GLY A 1 269 ? 6.981 0.855 -2.742 1.00 95.38 269 GLY A CA 1
ATOM 2100 C C . GLY A 1 269 ? 7.191 2.308 -2.318 1.00 95.38 269 GLY A C 1
ATOM 2101 O O . GLY A 1 269 ? 8.036 3.044 -2.850 1.00 95.38 269 GLY A O 1
ATOM 2102 N N . PHE A 1 270 ? 6.393 2.721 -1.339 1.00 93.50 270 PHE A N 1
ATOM 2103 C CA . PHE A 1 270 ? 6.380 4.068 -0.790 1.00 93.50 270 PHE A CA 1
ATOM 2104 C C . PHE A 1 270 ? 6.201 4.039 0.733 1.00 93.50 270 PHE A C 1
ATOM 2106 O O . PHE A 1 270 ? 5.095 4.121 1.249 1.00 93.50 270 PHE A O 1
ATOM 2113 N N . VAL A 1 271 ? 7.319 3.927 1.456 1.00 93.75 271 VAL A N 1
ATOM 2114 C CA . VAL A 1 271 ? 7.352 3.992 2.927 1.00 93.75 271 VAL A CA 1
ATOM 2115 C C . VAL A 1 271 ? 8.190 5.208 3.335 1.00 93.75 271 VAL A C 1
ATOM 2117 O O . VAL A 1 271 ? 9.418 5.121 3.341 1.00 93.75 271 VAL A O 1
ATOM 2120 N N . PRO A 1 272 ? 7.562 6.374 3.577 1.00 86.25 272 PRO A N 1
ATOM 2121 C CA . PRO A 1 272 ? 8.280 7.637 3.755 1.00 86.25 272 PRO A CA 1
ATOM 2122 C C . PRO A 1 272 ? 8.837 7.837 5.171 1.00 86.25 272 PRO A C 1
ATOM 2124 O O . PRO A 1 272 ? 9.806 8.573 5.343 1.00 86.25 272 PRO A O 1
ATOM 2127 N N . ARG A 1 273 ? 8.238 7.201 6.188 1.00 90.06 273 ARG A N 1
ATOM 2128 C CA . ARG A 1 273 ? 8.660 7.305 7.590 1.00 90.06 273 ARG A CA 1
ATOM 2129 C C . ARG A 1 273 ? 9.261 5.981 8.049 1.00 90.06 273 ARG A C 1
ATOM 2131 O O . ARG A 1 273 ? 8.655 4.933 7.866 1.00 90.06 273 ARG A O 1
ATOM 2138 N N . LEU A 1 274 ? 10.433 6.061 8.669 1.00 94.19 274 LEU A N 1
ATOM 2139 C CA . LEU A 1 274 ? 11.147 4.941 9.282 1.00 94.19 274 LEU A CA 1
ATOM 2140 C C . LEU A 1 274 ? 11.407 5.239 10.761 1.00 94.19 274 LEU A C 1
ATOM 2142 O O . LEU A 1 274 ? 11.206 6.371 11.212 1.00 94.19 274 LEU A O 1
ATOM 2146 N N . ASP A 1 275 ? 11.914 4.231 11.468 1.00 95.75 275 ASP A N 1
ATOM 2147 C CA . ASP A 1 275 ? 12.338 4.318 12.867 1.00 95.75 275 ASP A CA 1
ATOM 2148 C C . ASP A 1 275 ? 11.219 4.798 13.791 1.00 95.75 275 ASP A C 1
ATOM 2150 O O . ASP A 1 275 ? 11.286 5.884 14.377 1.00 95.75 275 ASP A O 1
ATOM 2154 N N . TYR A 1 276 ? 10.156 4.001 13.878 1.00 96.62 276 TYR A N 1
ATOM 2155 C CA . TYR A 1 276 ? 9.111 4.269 14.849 1.00 96.62 276 TYR A CA 1
ATOM 2156 C C . TYR A 1 276 ? 8.293 3.039 15.236 1.00 96.62 276 TYR A C 1
ATOM 2158 O O . TYR A 1 276 ? 8.194 2.076 14.477 1.00 96.62 276 TYR A O 1
ATOM 2166 N N . VAL A 1 277 ? 7.657 3.119 16.405 1.00 98.56 277 VAL A N 1
ATOM 2167 C CA . VAL A 1 277 ? 6.510 2.282 16.785 1.00 98.56 277 VAL A CA 1
ATOM 2168 C C . VAL A 1 277 ? 5.357 3.193 17.189 1.00 98.56 277 VAL A C 1
ATOM 2170 O O . VAL A 1 277 ? 5.553 4.177 17.910 1.00 98.56 277 VAL A O 1
ATOM 2173 N N . GLN A 1 278 ? 4.157 2.880 16.705 1.00 97.94 278 GLN A N 1
ATOM 2174 C CA . GLN A 1 278 ? 2.965 3.695 16.887 1.00 97.94 278 GLN A CA 1
ATOM 2175 C C . GLN A 1 278 ? 1.740 2.847 17.259 1.00 97.94 278 GLN A C 1
ATOM 2177 O O . GLN A 1 278 ? 1.019 2.363 16.386 1.00 97.94 278 GLN A O 1
ATOM 2182 N N . PRO A 1 279 ? 1.462 2.660 18.559 1.00 98.31 279 PRO A N 1
ATOM 2183 C CA . PRO A 1 279 ? 0.166 2.192 19.015 1.00 98.31 279 PRO A CA 1
ATOM 2184 C C . PRO A 1 279 ? -0.887 3.301 18.904 1.00 98.31 279 PRO A C 1
ATOM 2186 O O . PRO A 1 279 ? -0.669 4.453 19.295 1.00 98.31 279 PRO A O 1
ATOM 2189 N N . GLN A 1 280 ? -2.072 2.914 18.449 1.00 98.06 280 GLN A N 1
ATOM 2190 C CA . GLN A 1 280 ? -3.265 3.739 18.406 1.00 98.06 280 GLN A CA 1
ATOM 2191 C C . GLN A 1 280 ? -4.450 2.970 18.993 1.00 98.06 280 GLN A C 1
ATOM 2193 O O . GLN A 1 280 ? -4.656 1.785 18.730 1.00 98.06 280 GLN A O 1
ATOM 2198 N N . PHE A 1 281 ? -5.283 3.661 19.761 1.00 98.00 281 PHE A N 1
ATOM 2199 C CA . PHE A 1 281 ? -6.555 3.133 20.226 1.00 98.00 281 PHE A CA 1
ATOM 2200 C C . PHE A 1 281 ? -7.679 4.116 19.941 1.00 98.00 281 PHE A C 1
ATOM 2202 O O . PHE A 1 281 ? -7.527 5.327 20.071 1.00 98.00 281 PHE A O 1
ATOM 2209 N N . ASN A 1 282 ? -8.837 3.577 19.583 1.00 98.06 282 ASN A N 1
ATOM 2210 C CA . ASN A 1 282 ? -10.067 4.324 19.386 1.00 98.06 282 ASN A CA 1
ATOM 2211 C C . ASN A 1 282 ? -11.200 3.543 20.045 1.00 98.06 282 ASN A C 1
ATOM 2213 O O . ASN A 1 282 ? -11.473 2.404 19.668 1.00 98.06 282 ASN A O 1
ATOM 2217 N N . GLN A 1 283 ? -11.869 4.145 21.020 1.00 98.25 283 GLN A N 1
ATOM 2218 C CA . GLN A 1 283 ? -12.944 3.548 21.802 1.00 98.25 283 GLN A CA 1
ATOM 2219 C C . GLN A 1 283 ? -14.208 4.371 21.599 1.00 98.25 283 GLN A C 1
ATOM 2221 O O . GLN A 1 283 ? -14.259 5.540 21.968 1.00 98.25 283 GLN A O 1
ATOM 2226 N N . ARG A 1 284 ? -15.248 3.758 21.037 1.00 98.00 284 ARG A N 1
ATOM 2227 C CA . ARG A 1 284 ? -16.554 4.383 20.829 1.00 98.00 284 ARG A CA 1
ATOM 2228 C C . ARG A 1 284 ? -17.595 3.716 21.708 1.00 98.00 284 ARG A C 1
ATOM 2230 O O . ARG A 1 284 ? -17.933 2.554 21.491 1.00 98.00 284 ARG A O 1
ATOM 2237 N N . TYR A 1 285 ? -18.190 4.473 22.613 1.00 98.12 285 TYR A N 1
ATOM 2238 C CA . TYR A 1 285 ? -19.417 4.097 23.301 1.00 98.12 285 TYR A CA 1
ATOM 2239 C C . TYR A 1 285 ? -20.578 4.940 22.773 1.00 98.12 285 TYR A C 1
ATOM 2241 O O . TYR A 1 285 ? -20.451 6.146 22.594 1.00 98.12 285 TYR A O 1
ATOM 2249 N N . THR A 1 286 ? -21.713 4.311 22.495 1.00 97.62 286 THR A N 1
ATOM 2250 C CA . THR A 1 286 ? -22.938 4.970 22.044 1.00 97.62 286 THR A CA 1
ATOM 2251 C C . THR A 1 286 ? -24.118 4.445 22.850 1.00 97.62 286 THR A C 1
ATOM 2253 O O . THR A 1 286 ? -24.546 3.296 22.707 1.00 97.62 286 THR A O 1
ATOM 2256 N N . TYR A 1 287 ? -24.661 5.310 23.694 1.00 97.31 287 TYR A N 1
ATOM 2257 C CA . TYR A 1 287 ? -25.931 5.114 24.368 1.00 97.31 287 TYR A CA 1
ATOM 2258 C C . TYR A 1 287 ? -27.069 5.589 23.463 1.00 97.31 287 TYR A C 1
ATOM 2260 O O . TYR A 1 287 ? -26.993 6.669 22.879 1.00 97.31 287 TYR A O 1
ATOM 2268 N N . PHE A 1 288 ? -28.130 4.789 23.378 1.00 95.94 288 PHE A N 1
ATOM 2269 C CA . PHE A 1 288 ? -29.363 5.132 22.675 1.00 95.94 288 PHE A CA 1
ATOM 2270 C C . PHE A 1 288 ? -30.487 5.260 23.698 1.00 95.94 288 PHE A C 1
ATOM 2272 O O . PHE A 1 288 ? -30.777 4.305 24.424 1.00 95.94 288 PHE A O 1
ATOM 2279 N N . GLY A 1 289 ? -31.112 6.431 23.750 1.00 93.31 289 GLY A N 1
ATOM 2280 C CA . GLY A 1 289 ? -32.233 6.697 24.635 1.00 93.31 289 GLY A CA 1
ATOM 2281 C C . GLY A 1 289 ? -33.474 5.897 24.256 1.00 93.31 289 GLY A C 1
ATOM 2282 O O . GLY A 1 289 ? -33.720 5.580 23.091 1.00 93.31 289 GLY A O 1
ATOM 2283 N N . LYS A 1 290 ? -34.300 5.579 25.255 1.00 94.62 290 LYS A N 1
ATOM 2284 C CA . LYS A 1 290 ? -35.640 5.028 25.009 1.00 94.62 290 LYS A CA 1
ATOM 2285 C C . LYS A 1 290 ? -36.539 6.109 24.405 1.00 94.62 290 LYS A C 1
ATOM 2287 O O . LYS A 1 290 ? -36.361 7.298 24.669 1.00 94.62 290 LYS A O 1
ATOM 2292 N N . ARG A 1 291 ? -37.561 5.692 23.649 1.00 90.88 291 ARG A N 1
ATOM 2293 C CA . ARG A 1 291 ? -38.564 6.601 23.074 1.00 90.88 291 ARG A CA 1
ATOM 2294 C C . ARG A 1 291 ? -39.113 7.546 24.153 1.00 90.88 291 ARG A C 1
ATOM 2296 O O . ARG A 1 291 ? -39.609 7.090 25.177 1.00 90.88 291 ARG A O 1
ATOM 2303 N N . GLY A 1 292 ? -39.024 8.853 23.908 1.00 89.25 292 GLY A N 1
ATOM 2304 C CA . GLY A 1 292 ? -39.529 9.897 24.805 1.00 89.25 292 GLY A CA 1
ATOM 2305 C C . GLY A 1 292 ? -38.533 10.424 25.844 1.00 89.25 292 GLY A C 1
ATOM 2306 O O . GLY A 1 292 ? -38.841 11.437 26.477 1.00 89.25 292 GLY A O 1
ATOM 2307 N N . GLN A 1 293 ? -37.351 9.812 26.000 1.00 94.00 293 GLN A N 1
ATOM 2308 C CA . GLN A 1 293 ? -36.296 10.346 26.868 1.00 94.00 293 GLN A CA 1
ATOM 2309 C C . GLN A 1 293 ? -35.754 11.686 26.355 1.00 94.00 293 GLN A C 1
ATOM 2311 O O . GLN A 1 293 ? -35.817 11.989 25.167 1.00 94.00 293 GLN A O 1
ATOM 2316 N N . ARG A 1 294 ? -35.218 12.499 27.277 1.00 93.62 294 ARG A N 1
ATOM 2317 C CA . ARG A 1 294 ? -34.596 13.790 26.943 1.00 93.62 294 ARG A CA 1
ATOM 2318 C C . ARG A 1 294 ? -33.292 13.630 26.166 1.00 93.62 294 ARG A C 1
ATOM 2320 O O . ARG A 1 294 ? -33.017 14.463 25.320 1.00 93.62 294 ARG A O 1
ATOM 2327 N N . VAL A 1 295 ? -32.517 12.583 26.450 1.00 94.88 295 VAL A N 1
ATOM 2328 C CA . VAL A 1 295 ? -31.303 12.227 25.703 1.00 94.88 295 VAL A CA 1
ATOM 2329 C C . VAL A 1 295 ? -31.676 11.132 24.714 1.00 94.88 295 VAL A C 1
ATOM 2331 O O . VAL A 1 295 ? -32.039 10.033 25.130 1.00 94.88 295 VAL A O 1
ATOM 2334 N N . GLU A 1 296 ? -31.609 11.435 23.424 1.00 95.12 296 GLU A N 1
ATOM 2335 C CA . GLU A 1 296 ? -31.882 10.488 22.339 1.00 95.12 296 GLU A CA 1
ATOM 2336 C C . GLU A 1 296 ? -30.636 9.658 22.015 1.00 95.12 296 GLU A C 1
ATOM 2338 O O . GLU A 1 296 ? -30.732 8.449 21.799 1.00 95.12 296 GLU A O 1
ATOM 2343 N N . GLN A 1 297 ? -29.456 10.278 22.069 1.00 96.56 297 GLN A N 1
ATOM 2344 C CA . GLN A 1 297 ? -28.178 9.608 21.856 1.00 96.56 297 GLN A CA 1
ATOM 2345 C C . GLN A 1 297 ? -27.075 10.277 22.678 1.00 96.56 297 GLN A C 1
ATOM 2347 O O . GLN A 1 297 ? -27.024 11.499 22.779 1.00 96.56 297 GLN A O 1
ATOM 2352 N N . ALA A 1 298 ? -26.176 9.479 23.250 1.00 97.31 298 ALA A N 1
ATOM 2353 C CA . ALA A 1 298 ? -24.927 9.967 23.828 1.00 97.31 298 ALA A CA 1
ATOM 2354 C C . ALA A 1 298 ? -23.767 9.150 23.265 1.00 97.31 298 ALA A C 1
ATOM 2356 O O . ALA A 1 298 ? -23.761 7.926 23.394 1.00 97.31 298 ALA A O 1
ATOM 2357 N N . MET A 1 299 ? -22.801 9.801 22.627 1.00 97.56 299 MET A N 1
ATOM 2358 C CA . MET A 1 299 ? -21.615 9.158 22.077 1.00 97.56 299 MET A CA 1
ATOM 2359 C C . MET A 1 299 ? -20.363 9.682 22.766 1.00 97.56 299 MET A C 1
ATOM 2361 O O . MET A 1 299 ? -20.165 10.885 22.861 1.00 97.56 299 MET A O 1
ATOM 2365 N N . PHE A 1 300 ? -19.513 8.762 23.204 1.00 97.94 300 PHE A N 1
ATOM 2366 C CA . PHE A 1 300 ? -18.196 9.035 23.761 1.00 97.94 300 PHE A CA 1
ATOM 2367 C C . PHE A 1 300 ? -17.169 8.340 22.876 1.00 97.94 300 PHE A C 1
ATOM 2369 O O . PHE A 1 300 ? -17.268 7.135 22.636 1.00 97.94 300 PHE A O 1
ATOM 2376 N N . TYR A 1 301 ? -16.219 9.104 22.366 1.00 97.81 301 TYR A N 1
ATOM 2377 C CA . TYR A 1 301 ? -15.165 8.658 21.477 1.00 97.81 301 TYR A CA 1
ATOM 2378 C C . TYR A 1 301 ? -13.822 9.035 22.092 1.00 97.81 301 TYR A C 1
ATOM 2380 O O . TYR A 1 301 ? -13.415 10.192 22.041 1.00 97.81 301 TYR A O 1
ATOM 2388 N N . LEU A 1 302 ? -13.164 8.068 22.720 1.00 98.25 302 LEU A N 1
ATOM 2389 C CA . LEU A 1 302 ? -11.825 8.233 23.267 1.00 98.25 302 LEU A CA 1
ATOM 2390 C C . LEU A 1 302 ? -10.821 7.723 22.235 1.00 98.25 302 LEU A C 1
ATOM 2392 O O . LEU A 1 302 ? -10.839 6.539 21.901 1.00 98.25 302 LEU A O 1
ATOM 2396 N N . SER A 1 303 ? -9.938 8.588 21.759 1.00 98.00 303 SER A N 1
ATOM 2397 C CA . SER A 1 303 ? -8.831 8.206 20.887 1.00 98.00 303 SER A CA 1
ATOM 2398 C C . SER A 1 303 ? -7.500 8.580 21.500 1.00 98.00 303 SER A C 1
ATOM 2400 O O . SER A 1 303 ? -7.368 9.637 22.110 1.00 98.00 303 SER A O 1
ATOM 2402 N N . GLY A 1 304 ? -6.505 7.725 21.314 1.00 98.00 304 GLY A N 1
ATOM 2403 C CA . GLY A 1 304 ? -5.139 8.021 21.692 1.00 98.00 304 GLY A CA 1
ATOM 2404 C C . GLY A 1 304 ? -4.142 7.387 20.741 1.00 98.00 304 GLY A C 1
ATOM 2405 O O . GLY A 1 304 ? -4.408 6.351 20.135 1.00 98.00 304 GLY A O 1
ATOM 2406 N N . GLN A 1 305 ? -3.000 8.041 20.611 1.00 97.69 305 GLN A N 1
ATOM 2407 C CA . GLN A 1 305 ? -1.884 7.634 19.773 1.00 97.69 305 GLN A CA 1
ATOM 2408 C C . GLN A 1 305 ? -0.596 8.022 20.486 1.00 97.69 305 GLN A C 1
ATOM 2410 O O . GLN A 1 305 ? -0.488 9.127 21.025 1.00 97.69 305 GLN A O 1
ATOM 2415 N N . GLY A 1 306 ? 0.386 7.134 20.471 1.00 97.25 306 GLY A N 1
ATOM 2416 C CA . GLY A 1 306 ? 1.744 7.467 20.877 1.00 97.25 306 GLY A CA 1
ATOM 2417 C C . GLY A 1 306 ? 2.719 7.101 19.771 1.00 97.25 306 GLY A C 1
ATOM 2418 O O . GLY A 1 306 ? 2.462 6.166 19.025 1.00 97.25 306 GLY A O 1
ATOM 2419 N N . THR A 1 307 ? 3.815 7.840 19.647 1.00 96.81 307 THR A N 1
ATOM 2420 C CA . THR A 1 307 ? 4.896 7.515 18.711 1.00 96.81 307 THR A CA 1
ATOM 2421 C C . THR A 1 307 ? 6.211 7.470 19.463 1.00 96.81 307 THR A C 1
ATOM 2423 O O . THR A 1 307 ? 6.539 8.421 20.164 1.00 96.81 307 THR A O 1
ATOM 2426 N N . TRP A 1 308 ? 6.963 6.394 19.293 1.00 97.00 308 TRP A N 1
ATOM 2427 C CA . TRP A 1 308 ? 8.309 6.188 19.830 1.00 97.00 308 TRP A CA 1
ATOM 2428 C C . TRP A 1 308 ? 9.287 6.030 18.672 1.00 97.00 308 TRP A C 1
ATOM 2430 O O . TRP A 1 308 ? 8.847 5.661 17.583 1.00 97.00 308 TRP A O 1
ATOM 2440 N N . ALA A 1 309 ? 10.588 6.243 18.896 1.00 95.94 309 ALA A N 1
ATOM 2441 C CA . ALA A 1 309 ? 11.581 5.624 18.018 1.00 95.94 309 ALA A CA 1
ATOM 2442 C C . ALA A 1 309 ? 11.512 4.096 18.178 1.00 95.94 309 ALA A C 1
ATOM 2444 O O . ALA A 1 309 ? 10.982 3.591 19.175 1.00 95.94 309 ALA A O 1
ATOM 2445 N N . TYR A 1 310 ? 11.994 3.345 17.188 1.00 96.75 310 TYR A N 1
ATOM 2446 C CA . TYR A 1 310 ? 11.719 1.910 17.137 1.00 96.75 310 TYR A CA 1
ATOM 2447 C C . TYR A 1 310 ? 12.260 1.171 18.368 1.00 96.75 310 TYR A C 1
ATOM 2449 O O . TYR A 1 310 ? 11.541 0.394 18.991 1.00 96.75 310 TYR A O 1
ATOM 2457 N N . ASN A 1 311 ? 13.511 1.449 18.744 1.00 96.56 311 ASN A N 1
ATOM 2458 C CA . ASN A 1 311 ? 14.166 0.796 19.879 1.00 96.56 311 ASN A CA 1
ATOM 2459 C C . ASN A 1 311 ? 13.625 1.294 21.230 1.00 96.56 311 ASN A C 1
ATOM 2461 O O . ASN A 1 311 ? 13.400 0.481 22.126 1.00 96.56 311 ASN A O 1
ATOM 2465 N N . ASP A 1 312 ? 13.347 2.594 21.346 1.00 96.00 312 ASP A N 1
ATOM 2466 C CA . ASP A 1 312 ? 12.833 3.258 22.551 1.00 96.00 312 ASP A CA 1
ATOM 2467 C C . ASP A 1 312 ? 11.528 2.617 23.050 1.00 96.00 312 ASP A C 1
ATOM 2469 O O . ASP A 1 312 ? 11.323 2.457 24.253 1.00 96.00 312 ASP A O 1
ATOM 2473 N N . PHE A 1 313 ? 10.653 2.189 22.130 1.00 97.50 313 PHE A N 1
ATOM 2474 C CA . PHE A 1 313 ? 9.413 1.489 22.479 1.00 97.50 313 PHE A CA 1
ATOM 2475 C C . PHE A 1 313 ? 9.676 0.190 23.250 1.00 97.50 313 PHE A C 1
ATOM 2477 O O . PHE A 1 313 ? 9.043 -0.073 24.273 1.00 97.50 313 PHE A O 1
ATOM 2484 N N . PHE A 1 314 ? 10.625 -0.620 22.775 1.00 96.94 314 PHE A N 1
ATOM 2485 C CA . PHE A 1 314 ? 10.971 -1.899 23.400 1.00 96.94 314 PHE A CA 1
ATOM 2486 C C . PHE A 1 314 ? 11.845 -1.729 24.646 1.00 96.94 314 PHE A C 1
ATOM 2488 O O . PHE A 1 314 ? 11.808 -2.581 25.532 1.00 96.94 314 PHE A O 1
ATOM 2495 N N . ALA A 1 315 ? 12.580 -0.619 24.742 1.00 97.31 315 ALA A N 1
ATOM 2496 C CA . ALA A 1 315 ? 13.308 -0.209 25.939 1.00 97.31 315 ALA A CA 1
ATOM 2497 C C . ALA A 1 315 ? 12.408 0.441 27.013 1.00 97.31 315 ALA A C 1
ATOM 2499 O O . ALA A 1 315 ? 12.892 0.767 28.095 1.00 97.31 315 ALA A O 1
ATOM 2500 N N . ALA A 1 316 ? 11.104 0.595 26.743 1.00 96.00 316 ALA A N 1
ATOM 2501 C CA . ALA A 1 316 ? 10.132 1.259 27.615 1.00 96.00 316 ALA A CA 1
ATOM 2502 C C . ALA A 1 316 ? 10.494 2.721 27.950 1.00 96.00 316 ALA A C 1
ATOM 2504 O O . ALA A 1 316 ? 10.189 3.223 29.036 1.00 96.00 316 ALA A O 1
ATOM 2505 N N . GLU A 1 317 ? 11.120 3.416 27.003 1.00 95.19 317 GLU A N 1
ATOM 2506 C CA . GLU A 1 317 ? 11.419 4.840 27.114 1.00 95.19 317 GLU A CA 1
ATOM 2507 C C . GLU A 1 317 ? 10.184 5.712 26.823 1.00 95.19 317 GLU A C 1
ATOM 2509 O O . GLU A 1 317 ? 9.103 5.247 26.436 1.00 95.19 317 GLU A O 1
ATOM 2514 N N . SER A 1 318 ? 10.315 7.021 27.050 1.00 93.00 318 SER A N 1
ATOM 2515 C CA . SER A 1 318 ? 9.211 7.958 26.845 1.00 93.00 318 SER A CA 1
ATOM 2516 C C . SER A 1 318 ? 8.892 8.167 25.357 1.00 93.00 318 SER A C 1
ATOM 2518 O O . SER A 1 318 ? 9.819 8.288 24.559 1.00 93.00 318 SER A O 1
ATOM 2520 N N . PRO A 1 319 ? 7.608 8.306 24.977 1.00 94.44 319 PRO A N 1
ATOM 2521 C CA . PRO A 1 319 ? 7.225 8.584 23.595 1.00 94.44 319 PRO A CA 1
ATOM 2522 C C . PRO A 1 319 ? 7.756 9.930 23.097 1.00 94.44 319 PRO A C 1
ATOM 2524 O O . PRO A 1 319 ? 7.766 10.924 23.829 1.00 94.44 319 PRO A O 1
ATOM 2527 N N . LEU A 1 320 ? 8.075 9.972 21.804 1.00 93.38 320 LEU A N 1
ATOM 2528 C CA . LEU A 1 320 ? 8.332 11.192 21.042 1.00 93.38 320 LEU A CA 1
ATOM 2529 C C . LEU A 1 320 ? 7.070 12.036 20.893 1.00 93.38 320 LEU A C 1
ATOM 2531 O O . LEU A 1 320 ? 7.111 13.254 21.021 1.00 93.38 320 LEU A O 1
ATOM 2535 N N . GLU A 1 321 ? 5.934 11.399 20.629 1.00 94.75 321 GLU A N 1
ATOM 2536 C CA . GLU A 1 321 ? 4.651 12.084 20.497 1.00 94.75 321 GLU A CA 1
ATOM 2537 C C . GLU A 1 321 ? 3.585 11.347 21.295 1.00 94.75 321 GLU A C 1
ATOM 2539 O O . GLU A 1 321 ? 3.549 10.120 21.326 1.00 94.75 321 GLU A O 1
ATOM 2544 N N . THR A 1 322 ? 2.684 12.079 21.937 1.00 96.31 322 THR A N 1
ATOM 2545 C CA . THR A 1 322 ? 1.482 11.515 22.553 1.00 96.31 322 THR A CA 1
ATOM 2546 C C . THR A 1 322 ? 0.314 12.426 22.271 1.00 96.31 322 THR A C 1
ATOM 2548 O O . THR A 1 322 ? 0.387 13.623 22.532 1.00 96.31 322 THR A O 1
ATOM 2551 N N . ARG A 1 323 ? -0.771 11.858 21.758 1.00 97.12 323 ARG A N 1
ATOM 2552 C CA . ARG A 1 323 ? -2.033 12.557 21.539 1.00 97.12 323 ARG A CA 1
ATOM 2553 C C . ARG A 1 323 ? -3.143 11.750 22.179 1.00 97.12 323 ARG A C 1
ATOM 2555 O O . ARG A 1 323 ? -3.233 10.545 21.963 1.00 97.12 323 ARG A O 1
ATOM 2562 N N . LEU A 1 324 ? -3.975 12.409 22.967 1.00 97.75 324 LEU A N 1
ATOM 2563 C CA . LEU A 1 324 ? -5.148 11.831 23.607 1.00 97.75 324 LEU A CA 1
ATOM 2564 C C . LEU A 1 324 ? -6.309 12.798 23.422 1.00 97.75 324 LEU A C 1
ATOM 2566 O O . LEU A 1 324 ? -6.166 13.988 23.683 1.00 97.75 324 LEU A O 1
ATOM 2570 N N . SER A 1 325 ? -7.463 12.306 23.001 1.00 97.62 325 SER A N 1
ATOM 2571 C CA . SER A 1 325 ? -8.668 13.115 22.867 1.00 97.62 325 SER A CA 1
ATOM 2572 C C . SER A 1 325 ? -9.900 12.328 23.281 1.00 97.62 325 SER A C 1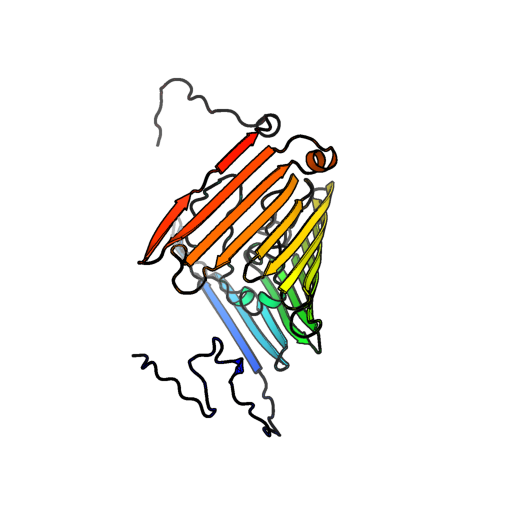
ATOM 2574 O O . SER A 1 325 ? -10.003 11.122 23.057 1.00 97.62 325 SER A O 1
ATOM 2576 N N . LEU A 1 326 ? -10.850 13.020 23.900 1.00 97.56 326 LEU A N 1
ATOM 2577 C CA . LEU A 1 326 ? -12.151 12.468 24.255 1.00 97.56 326 LEU A CA 1
ATOM 2578 C C . LEU A 1 326 ? -13.222 13.338 23.616 1.00 97.56 326 LEU A C 1
ATOM 2580 O O . LEU A 1 326 ? -13.531 14.395 24.140 1.00 97.56 326 LEU A O 1
ATOM 2584 N N . SER A 1 327 ? -13.815 12.899 22.512 1.00 97.19 327 SER A N 1
ATOM 2585 C CA . SER A 1 327 ? -14.970 13.575 21.926 1.00 97.19 327 SER A CA 1
ATOM 2586 C C . SER A 1 327 ? -16.263 13.003 22.495 1.00 97.19 327 SER A C 1
ATOM 2588 O O . SER A 1 327 ? -16.546 11.813 22.378 1.00 97.19 327 SER A O 1
ATOM 2590 N N . SER A 1 328 ? -17.058 13.851 23.125 1.00 96.69 328 SER A N 1
ATOM 2591 C CA . SER A 1 328 ? -18.365 13.521 23.680 1.00 96.69 328 SER A CA 1
ATOM 2592 C C . SER A 1 328 ? -19.427 14.302 22.923 1.00 96.69 328 SER A C 1
ATOM 2594 O O . SER A 1 328 ? -19.286 15.507 22.743 1.00 96.69 328 SER A O 1
ATOM 2596 N N . SER A 1 329 ? -20.496 13.641 22.492 1.00 96.69 329 SER A N 1
ATOM 2597 C CA . SER A 1 329 ? -21.651 14.288 21.870 1.00 96.69 329 SER A CA 1
ATOM 2598 C C . SER A 1 329 ? -22.956 13.780 22.473 1.00 96.69 329 SER A C 1
ATOM 2600 O O . SER A 1 329 ? -23.128 12.586 22.719 1.00 96.69 329 SER A O 1
ATOM 2602 N N . LEU A 1 330 ? -23.878 14.701 22.730 1.00 96.81 330 LEU A N 1
ATOM 2603 C CA . LEU A 1 330 ? -25.215 14.441 23.247 1.00 96.81 330 LEU A CA 1
ATOM 2604 C C . LEU A 1 330 ? -26.229 14.985 22.251 1.00 96.81 330 LEU A C 1
ATOM 2606 O O . LEU A 1 330 ? -26.200 16.169 21.928 1.00 96.81 330 LEU A O 1
ATOM 2610 N N . GLN A 1 331 ? -27.144 14.133 21.811 1.00 96.50 331 GLN A N 1
ATOM 2611 C CA . GLN A 1 331 ? -28.314 14.524 21.044 1.00 96.50 331 GLN A CA 1
ATOM 2612 C C . GLN A 1 331 ? -29.524 14.475 21.964 1.00 96.50 331 GLN A C 1
ATOM 2614 O O . GLN A 1 331 ? -29.860 13.428 22.531 1.00 96.50 331 GLN A O 1
ATOM 2619 N N . LEU A 1 332 ? -30.150 15.628 22.148 1.00 94.75 332 LEU A N 1
ATOM 2620 C CA . LEU A 1 332 ? -31.314 15.796 22.993 1.00 94.75 332 LEU A CA 1
ATOM 2621 C C . LEU A 1 332 ? -32.578 15.871 22.143 1.00 94.75 332 LEU A C 1
ATOM 2623 O O . LEU A 1 332 ? -32.579 16.321 20.994 1.00 94.75 332 LEU A O 1
ATOM 2627 N N . ARG A 1 333 ? -33.688 15.486 22.763 1.00 92.94 333 ARG A N 1
ATOM 2628 C CA . ARG A 1 333 ? -35.016 15.587 22.172 1.00 92.94 333 ARG A CA 1
ATOM 2629 C C . ARG A 1 333 ? -35.311 17.026 21.751 1.00 92.94 333 ARG A C 1
ATOM 2631 O O . ARG A 1 333 ? -35.066 17.967 22.504 1.00 92.94 333 ARG A O 1
ATOM 2638 N N . GLY A 1 334 ? -35.883 17.178 20.560 1.00 89.75 334 GLY A N 1
ATOM 2639 C CA . GLY A 1 334 ? -36.135 18.489 19.954 1.00 89.75 334 GLY A CA 1
ATOM 2640 C C . GLY A 1 334 ? -34.983 19.005 19.088 1.00 89.75 334 GLY A C 1
ATOM 2641 O O . GLY A 1 334 ? -35.021 20.160 18.685 1.00 89.75 334 GLY A O 1
ATOM 2642 N N . GLY A 1 335 ? -33.985 18.162 18.789 1.00 89.62 335 GLY A N 1
ATOM 2643 C CA . GLY A 1 335 ? -32.937 18.449 17.803 1.00 89.62 335 GLY A CA 1
ATOM 2644 C C . GLY A 1 335 ? -31.708 19.181 18.347 1.00 89.62 335 GLY A C 1
ATOM 2645 O O . GLY A 1 335 ? -30.836 19.547 17.565 1.00 89.62 335 GLY A O 1
ATOM 2646 N N . TRP A 1 336 ? -31.607 19.384 19.663 1.00 94.88 336 TRP A N 1
ATOM 2647 C CA . TRP A 1 336 ? -30.448 20.035 20.276 1.00 94.88 336 TRP A CA 1
ATOM 2648 C C . TRP A 1 336 ? -29.245 19.088 20.332 1.00 94.88 336 TRP A C 1
ATOM 2650 O O . TRP A 1 336 ? -29.382 17.928 20.722 1.00 94.88 336 TRP A O 1
ATOM 2660 N N . GLY A 1 337 ? -28.061 19.596 19.994 1.00 94.94 337 GLY A N 1
ATOM 2661 C CA . GLY A 1 337 ? -26.792 18.876 20.087 1.00 94.94 337 GLY A CA 1
ATOM 2662 C C . GLY A 1 337 ? -25.810 19.596 21.009 1.00 94.94 337 GLY A C 1
ATOM 2663 O O . GLY A 1 337 ? -25.660 20.811 20.915 1.00 94.94 337 GLY A O 1
ATOM 2664 N N . LEU A 1 338 ? -25.131 18.858 21.886 1.00 95.88 338 LEU A N 1
ATOM 2665 C CA . LEU A 1 338 ? -24.020 19.358 22.703 1.00 95.88 338 LEU A CA 1
ATOM 2666 C C . LEU A 1 338 ? -22.776 18.521 22.419 1.00 95.88 338 LEU A C 1
ATOM 2668 O O . LEU A 1 338 ? -22.870 17.297 22.351 1.00 95.88 338 LEU A O 1
ATOM 2672 N N . GLY A 1 339 ? -21.621 19.166 22.271 1.00 95.75 339 GLY A N 1
ATOM 2673 C CA . GLY A 1 339 ? -20.342 18.512 22.004 1.00 95.75 339 GLY A CA 1
ATOM 2674 C C . GLY A 1 339 ? -19.248 19.005 22.948 1.00 95.75 339 GLY A C 1
ATOM 2675 O O . GLY A 1 339 ? -19.209 20.186 23.280 1.00 95.75 339 GLY A O 1
ATOM 2676 N N . PHE A 1 340 ? -18.359 18.112 23.372 1.00 95.62 340 PHE A N 1
ATOM 2677 C CA . PHE A 1 340 ? -17.195 18.427 24.201 1.00 95.62 340 PHE A CA 1
ATOM 2678 C C . PHE A 1 340 ? -16.008 17.570 23.761 1.00 95.62 340 PHE A C 1
ATOM 2680 O O . PHE A 1 340 ? -16.121 16.348 23.762 1.00 95.62 340 PHE A O 1
ATOM 2687 N N . THR A 1 341 ? -14.885 18.191 23.390 1.00 96.19 341 THR A N 1
ATOM 2688 C CA . THR A 1 341 ? -13.714 17.477 22.846 1.00 96.19 341 THR A CA 1
ATOM 2689 C C . THR A 1 341 ? -12.406 17.974 23.472 1.00 96.19 341 THR A C 1
ATOM 2691 O O . THR A 1 341 ? -11.657 18.694 22.816 1.00 96.19 341 THR A O 1
ATOM 2694 N N . PRO A 1 342 ? -12.109 17.651 24.743 1.00 96.94 342 PRO A N 1
ATOM 2695 C CA . PRO A 1 342 ? -10.792 17.891 25.319 1.00 96.94 342 PRO A CA 1
ATOM 2696 C C . PRO A 1 342 ? -9.726 17.059 24.601 1.00 96.94 342 PRO A C 1
ATOM 2698 O O . PRO A 1 342 ? -9.950 15.890 24.263 1.00 96.94 342 PRO A O 1
ATOM 2701 N N . SER A 1 343 ? -8.552 17.658 24.422 1.00 95.94 343 SER A N 1
ATOM 2702 C CA . SER A 1 343 ? -7.367 17.013 23.866 1.00 95.94 343 SER A CA 1
ATOM 2703 C C . SER A 1 343 ? -6.122 17.342 24.687 1.00 95.94 343 SER A C 1
ATOM 2705 O O . SER A 1 343 ? -5.983 18.437 25.230 1.00 95.94 343 SER A O 1
ATOM 2707 N N . LEU A 1 344 ? -5.214 16.375 24.766 1.00 95.50 344 LEU A N 1
ATOM 2708 C CA . LEU A 1 344 ? -3.878 16.496 25.329 1.00 95.50 344 LEU A CA 1
ATOM 2709 C C . LEU A 1 344 ? -2.885 16.072 24.251 1.00 95.50 344 LEU A C 1
ATOM 2711 O O . LEU A 1 344 ? -2.960 14.947 23.755 1.00 95.50 344 LEU A O 1
ATOM 2715 N N . GLU A 1 345 ? -1.948 16.951 23.917 1.00 95.44 345 GLU A N 1
ATOM 2716 C CA . GLU A 1 345 ? -0.890 16.668 22.951 1.00 95.44 345 GLU A CA 1
ATOM 2717 C C . GLU A 1 345 ? 0.474 16.994 23.560 1.00 95.44 345 GLU A C 1
ATOM 2719 O O . GLU A 1 345 ? 0.661 18.040 24.183 1.00 95.44 345 GLU A O 1
ATOM 2724 N N . ARG A 1 346 ? 1.429 16.080 23.395 1.00 94.06 346 ARG A N 1
ATOM 2725 C CA . ARG A 1 346 ? 2.823 16.230 23.807 1.00 94.06 346 ARG A CA 1
ATOM 2726 C C . ARG A 1 346 ? 3.719 15.867 22.633 1.00 94.06 346 ARG A C 1
ATOM 2728 O O . ARG A 1 346 ? 3.532 14.818 22.022 1.00 94.06 346 ARG A O 1
ATOM 2735 N N . PHE A 1 347 ? 4.724 16.699 22.396 1.00 90.69 347 PHE A N 1
ATOM 2736 C CA . PHE A 1 347 ? 5.752 16.494 21.383 1.00 90.69 347 PHE A CA 1
ATOM 2737 C C . PHE A 1 347 ? 7.125 16.630 22.041 1.00 90.69 347 PHE A C 1
ATOM 2739 O O . PHE A 1 347 ? 7.353 17.554 22.824 1.00 90.69 347 PHE A O 1
ATOM 2746 N N . ALA A 1 348 ? 8.028 15.708 21.739 1.00 84.44 348 ALA A N 1
ATOM 2747 C CA . ALA A 1 348 ? 9.422 15.732 22.137 1.00 84.44 348 ALA A CA 1
ATOM 2748 C C . ALA A 1 348 ? 10.296 15.799 20.883 1.00 84.44 348 ALA A C 1
ATOM 2750 O O . ALA A 1 348 ? 10.022 15.170 19.860 1.00 84.44 348 ALA A O 1
ATOM 2751 N N . PHE A 1 349 ? 11.348 16.601 20.968 1.00 75.62 349 PHE A N 1
ATOM 2752 C CA . PHE A 1 349 ? 12.297 16.810 19.887 1.00 75.62 349 PHE A CA 1
ATOM 2753 C C . PHE A 1 349 ? 13.528 15.932 20.111 1.00 75.62 349 PHE A C 1
ATOM 2755 O O . PHE A 1 349 ? 13.997 15.830 21.241 1.00 75.62 349 PHE A O 1
ATOM 2762 N N . GLN A 1 350 ? 14.068 15.335 19.046 1.00 70.50 350 GLN A N 1
ATOM 2763 C CA . GLN A 1 350 ? 15.342 14.608 19.080 1.00 70.50 350 GLN A CA 1
ATOM 2764 C C . GLN A 1 350 ? 16.444 15.494 18.485 1.00 70.50 350 GLN A C 1
ATOM 2766 O O . GLN A 1 350 ? 16.522 15.586 17.259 1.00 70.50 350 GLN A O 1
ATOM 2771 N N . PRO A 1 351 ? 17.303 16.139 19.300 1.00 70.31 351 PRO A N 1
ATOM 2772 C CA . PRO A 1 351 ? 18.318 17.076 18.808 1.00 70.31 351 PRO A CA 1
ATOM 2773 C C . PRO A 1 351 ? 19.301 16.443 17.818 1.00 70.31 351 PRO A C 1
ATOM 2775 O O . PRO A 1 351 ? 19.736 17.093 16.870 1.00 70.31 351 PRO A O 1
ATOM 2778 N N . GLU A 1 352 ? 19.601 15.156 17.996 1.00 73.38 352 GLU A N 1
ATOM 2779 C CA . GLU A 1 352 ? 20.566 14.394 17.194 1.00 73.38 352 GLU A CA 1
ATOM 2780 C C . GLU A 1 352 ? 20.228 14.383 15.697 1.00 73.38 352 GLU A C 1
ATOM 2782 O O . GLU A 1 352 ? 21.122 14.499 14.857 1.00 73.38 352 GLU A O 1
ATOM 2787 N N . ARG A 1 353 ? 18.931 14.347 15.354 1.00 68.12 353 ARG A N 1
ATOM 2788 C CA . ARG A 1 353 ? 18.448 14.363 13.962 1.00 68.12 353 ARG A CA 1
ATOM 2789 C C . ARG A 1 353 ? 18.619 15.717 13.263 1.00 68.12 353 ARG A C 1
ATOM 2791 O O . ARG A 1 353 ? 18.434 15.792 12.051 1.00 68.12 353 ARG A O 1
ATOM 2798 N N . TYR A 1 354 ? 18.972 16.767 14.005 1.00 68.12 354 TYR A N 1
ATOM 2799 C CA . TYR A 1 354 ? 19.113 18.134 13.497 1.00 68.12 354 TYR A CA 1
ATOM 2800 C C . TYR A 1 354 ? 20.547 18.662 13.583 1.00 68.12 354 TYR A C 1
ATOM 2802 O O . TYR A 1 354 ? 20.797 19.818 13.261 1.00 68.12 354 TYR A O 1
ATOM 2810 N N . THR A 1 355 ? 21.505 17.814 13.961 1.00 68.56 355 THR A N 1
ATOM 2811 C CA . THR A 1 355 ? 22.929 18.174 14.087 1.00 68.56 355 THR A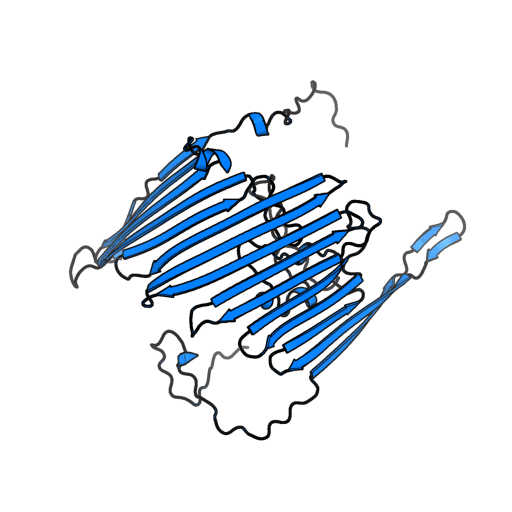 CA 1
ATOM 2812 C C . THR A 1 355 ? 23.569 18.634 12.774 1.00 68.56 355 THR A C 1
ATOM 2814 O O . THR A 1 355 ? 24.571 19.343 12.796 1.00 68.56 355 THR A O 1
ATOM 2817 N N . THR A 1 356 ? 22.984 18.272 11.631 1.00 67.81 356 THR A N 1
ATOM 2818 C CA . THR A 1 356 ? 23.427 18.676 10.289 1.00 67.81 356 THR A CA 1
ATOM 2819 C C . THR A 1 356 ? 22.677 19.886 9.724 1.00 67.81 356 THR A C 1
ATOM 2821 O O . THR A 1 356 ? 23.015 20.349 8.636 1.00 67.81 356 THR A O 1
ATOM 2824 N N . TYR A 1 357 ? 21.672 20.410 10.433 1.00 58.72 357 TYR A N 1
ATOM 2825 C CA . TYR A 1 357 ? 20.900 21.572 9.997 1.00 58.72 357 TYR A CA 1
ATOM 2826 C C . TYR A 1 357 ? 21.500 22.843 10.599 1.00 58.72 357 TYR A C 1
ATOM 2828 O O . TYR A 1 357 ? 21.630 22.969 11.815 1.00 58.72 357 TYR A O 1
ATOM 2836 N N . ALA A 1 358 ? 21.834 23.807 9.745 1.00 71.38 358 ALA A N 1
ATOM 2837 C CA . ALA A 1 358 ? 22.249 25.142 10.154 1.00 71.38 358 ALA A CA 1
ATOM 2838 C C . ALA A 1 358 ? 21.216 26.164 9.674 1.00 71.38 358 ALA A C 1
ATOM 2840 O O . ALA A 1 358 ? 20.694 26.056 8.565 1.00 71.38 358 ALA A O 1
ATOM 2841 N N . VAL A 1 359 ? 20.929 27.168 10.504 1.00 65.06 359 VAL A N 1
ATOM 2842 C CA . VAL A 1 359 ? 20.188 28.348 10.052 1.00 65.06 359 VAL A CA 1
ATOM 2843 C C . VAL A 1 359 ? 21.146 29.172 9.203 1.00 65.06 359 VAL A C 1
ATOM 2845 O O . VAL A 1 359 ? 22.178 29.627 9.702 1.00 65.06 359 VAL A O 1
ATOM 2848 N N . GLU A 1 360 ? 20.813 29.357 7.927 1.00 58.03 360 GLU A N 1
ATOM 2849 C CA . GLU A 1 360 ? 21.509 30.317 7.079 1.00 58.03 360 GLU A CA 1
ATOM 2850 C C . GLU A 1 360 ? 21.300 31.704 7.688 1.00 58.03 360 GLU A C 1
ATOM 2852 O O . GLU A 1 360 ? 20.220 32.288 7.631 1.00 58.03 360 GLU A O 1
ATOM 2857 N N . THR A 1 361 ? 22.326 32.202 8.372 1.00 62.38 361 THR A N 1
ATOM 2858 C CA . THR A 1 361 ? 22.347 33.579 8.848 1.00 62.38 361 THR A CA 1
ATOM 2859 C C . THR A 1 361 ? 22.743 34.433 7.654 1.00 62.38 361 THR A C 1
ATOM 2861 O O . THR A 1 361 ? 23.854 34.259 7.145 1.00 62.38 361 THR A O 1
ATOM 2864 N N . PRO A 1 362 ? 21.874 35.346 7.177 1.00 56.88 362 PRO A N 1
ATOM 2865 C CA . PRO A 1 362 ? 22.261 36.261 6.122 1.00 56.88 362 PRO A CA 1
ATOM 2866 C C . PRO A 1 362 ? 23.481 37.029 6.619 1.00 56.88 362 PRO A C 1
ATOM 2868 O O . PRO A 1 362 ? 23.405 37.754 7.616 1.00 56.88 362 PRO A O 1
ATOM 2871 N N . ARG A 1 363 ? 24.628 36.856 5.958 1.00 53.75 363 ARG A N 1
ATOM 2872 C CA . ARG A 1 363 ? 25.746 37.772 6.168 1.00 53.75 363 ARG A CA 1
ATOM 2873 C C . ARG A 1 363 ? 25.245 39.146 5.745 1.00 53.75 363 ARG A C 1
ATOM 2875 O O . ARG A 1 363 ? 24.951 39.346 4.575 1.00 53.75 363 ARG A O 1
ATOM 2882 N N . SER A 1 364 ? 25.070 40.017 6.739 1.00 51.94 364 SER A N 1
ATOM 2883 C CA . SER A 1 364 ? 25.005 41.479 6.656 1.00 51.94 364 SER A CA 1
ATOM 2884 C C . SER A 1 364 ? 24.714 42.038 5.260 1.00 51.94 364 SER A C 1
ATOM 2886 O O . SER A 1 364 ? 25.595 42.047 4.406 1.00 51.94 364 SER A O 1
ATOM 2888 N N . ALA A 1 365 ? 23.489 42.542 5.086 1.00 53.66 365 ALA A N 1
ATOM 2889 C CA . ALA A 1 365 ? 23.022 43.416 4.012 1.00 53.66 365 ALA A CA 1
ATOM 2890 C C . ALA A 1 365 ? 24.109 43.895 3.030 1.00 53.66 365 ALA A C 1
ATOM 2892 O O . ALA A 1 365 ? 24.796 44.873 3.305 1.00 53.66 365 ALA A O 1
ATOM 2893 N N . THR A 1 366 ? 24.249 43.221 1.886 1.00 51.75 366 THR A N 1
ATOM 2894 C CA . THR A 1 366 ? 24.520 43.825 0.563 1.00 51.75 366 THR A CA 1
ATOM 2895 C C . THR A 1 366 ? 24.642 42.739 -0.505 1.00 51.75 366 THR A C 1
ATOM 2897 O O . THR A 1 366 ? 25.727 42.256 -0.800 1.00 51.75 366 THR A O 1
ATOM 2900 N N . ARG A 1 367 ? 23.504 42.366 -1.095 1.00 38.62 367 ARG A N 1
ATOM 2901 C CA . ARG A 1 367 ? 23.233 42.385 -2.546 1.00 38.62 367 ARG A CA 1
ATOM 2902 C C . ARG A 1 367 ? 22.008 41.523 -2.829 1.00 38.62 367 ARG A C 1
ATOM 2904 O O . ARG A 1 367 ? 22.027 40.316 -2.634 1.00 38.62 367 ARG A O 1
ATOM 2911 N N . LEU A 1 368 ? 20.958 42.181 -3.311 1.00 45.44 368 LEU A N 1
ATOM 2912 C CA . LEU A 1 368 ? 20.129 41.596 -4.354 1.00 45.44 368 LEU A CA 1
ATOM 2913 C C . LEU A 1 368 ? 21.046 41.337 -5.551 1.00 45.44 368 LEU A C 1
ATOM 2915 O O . LEU A 1 368 ? 21.728 42.268 -5.973 1.00 45.44 368 LEU A O 1
ATOM 2919 N N . ASP A 1 369 ? 21.037 40.123 -6.081 1.00 37.16 369 ASP A N 1
ATOM 2920 C CA . ASP A 1 369 ? 21.229 39.913 -7.509 1.00 37.16 369 ASP A CA 1
ATOM 2921 C C . ASP A 1 369 ? 20.270 38.811 -7.977 1.00 37.16 369 ASP A C 1
ATOM 2923 O O . ASP A 1 369 ? 19.973 37.862 -7.251 1.00 37.16 369 ASP A O 1
ATOM 2927 N N . THR A 1 370 ? 19.737 39.105 -9.156 1.00 41.91 370 THR A N 1
ATOM 2928 C CA . THR A 1 370 ? 18.632 38.556 -9.958 1.00 41.91 370 THR A CA 1
ATOM 2929 C C . THR A 1 370 ? 18.502 37.050 -10.082 1.00 41.91 370 THR A C 1
ATOM 2931 O O . THR A 1 370 ? 19.552 36.392 -10.256 1.00 41.91 370 THR A O 1
#

Secondary structure (DSSP, 8-state):
--------SS---TTSS-SGGG----------PPPPEEEEEEEEEEE--EEEETTTEEEE--EEEEEEEEEEEEETTEEEEEEES---TTSPPPPPP--SSTTSPPP-----HHHHTTGGGT--GGG---GGGS-SEEEEEEEEEEETTEEEEEEEEEE-GGGSSSSSSPPEEEEEEEEEE-SSS-EEEEEEEEEEETTEEEEEEEEEEEEEETTTEEEEEEEEEEEEEETTEEEEEEEEEEEEEE--SSEEEEEEEEEE-TT---SSS-----SEEEEEEEEEEEEEPPTT-SEEEEEEEEEEEEEB-HHHHHTTPPPSEEEEEEEEEEEETTTEEEEE--EEEEE---GGGGTT-------SS-----

Nearest PDB structures (foldseek):
  1e54-assembly1_A  TM=3.796E-01  e=9.537E-03  Delftia acidovorans
  4pr7-assembly1_A  TM=4.683E-01  e=1.508E-01  Dickeya dadantii
  8wv0-assembly1_A  TM=3.477E-01  e=1.879E-02  Burkholderia pseudomallei
  1nqf-assembly1_A  TM=3.102E-01  e=3.606E-01  Escherichia coli